Protein 3LIG (pdb70)

Organism: Aspergillus japonicus (NCBI:txid34381)

CATH classification: 2.115.10.20 (+1 more: 2.60.120.560)

Sequence (634 aa):
SYHLDTTAPPPTNLSTLPNNTLFHLWRPRAHILPAEGQIGDPCAHYTDPSTGLFHVGFLHDGDGIAGATTANLATYTDTSDNGSFLIQPGGKNDPVAVFDGAVIPVGVNNTPTLLYTSVSFLPIHWSIPYTRGSETQSLAVARDGGRRFDKLDQGPVIADHPFAVDVTAFRAPFVFRSARLDVLLSLDEEVARNETAVQQAVDGWTEKNAPWYVAVSGGVHGVGPAQFLYRQNGGNASEFQYWEYLGEWWQEATNSSWGDEGTWAGRWGFNFETGNVLFLTEEGHDPQTGEVFVTLGTEGSGLPIVPQVSSIHDMLWAAGEVGVGSEQEGAKVEFSPSMAGFLDWGFSAYAAAGKVLPASSAVSKTSGVEVDRYVSFVWLTGDQYEQADGFPTAQQGWTGSLLLPRELKVQTVENVVDNELVREEGVSWVVGESDNQTATLRTLGITIARETKAALLANGSVTAEEDRTLQTAAVVPFAQSPSSKFFVLTAQLEFPASARSSPLQSGFEILASELERTAIYYQFSNESLVVDRSQTSAAAPTNPGLDSFTESGKLRLFDVIENGQEQVETLDLTVVVDNAVVEVYANGRFALSTWARSWYDNSTQIRFFHNGEGEVQFRNVSVSEGLYNAWPER

InterPro domains:
  IPR001362 Glycoside hydrolase, family 32 [SM00640] (50-592)
  IPR013148 Glycosyl hydrolase family 32, N-terminal [PF00251] (89-193)
  IPR013189 Glycosyl hydrolase family 32, C-terminal [PF08244] (484-627)
  IPR013320 Concanavalin A-like lectin/glucanase domain superfamily [SSF49899] (470-626)
  IPR023296 Glycosyl hydrolase, five-bladed beta-propeller domain superfamily [G3DSA:2.115.10.20] (55-464)
  IPR023296 Glycosyl hydrolase, five-bladed beta-propeller domain superfamily [SSF75005] (41-421)

Structure (mmCIF, N/CA/C/O backbone):
data_3LIG
#
_entry.id   3LIG
#
_cell.length_a   98.405
_cell.length_b   110.777
_cell.length_c   66.514
_cell.angle_alpha   90.00
_cell.angle_beta   90.00
_cell.angle_gamma   90.00
#
_symmetry.space_group_name_H-M   'P 21 21 2'
#
loop_
_entity.id
_entity.type
_entity.pdbx_description
1 polymer Fructosyltransferase
2 water water
#
loop_
_atom_site.group_PDB
_atom_site.id
_atom_site.type_symbol
_atom_site.label_atom_id
_atom_site.label_alt_id
_atom_site.label_comp_id
_atom_site.label_asym_id
_atom_site.label_entity_id
_atom_site.label_seq_id
_atom_site.pdbx_PDB_ins_code
_atom_site.Cartn_x
_atom_site.Cartn_y
_atom_site.Cartn_z
_atom_site.occupancy
_atom_site.B_iso_or_equiv
_atom_site.auth_seq_id
_atom_site.auth_comp_id
_atom_site.auth_asym_id
_atom_site.auth_atom_id
_atom_site.pdbx_PDB_model_num
ATOM 1 N N . SER A 1 1 ? 70.814 31.023 94.964 1.00 46.92 20 SER A N 1
ATOM 2 C CA . SER A 1 1 ? 71.316 29.990 94.001 1.00 47.07 20 SER A CA 1
ATOM 3 C C . SER A 1 1 ? 70.362 29.906 92.806 1.00 46.33 20 SER A C 1
ATOM 4 O O . SER A 1 1 ? 69.135 29.922 92.980 1.00 46.40 20 SER A O 1
ATOM 7 N N . TYR A 1 2 ? 70.912 29.812 91.596 1.00 45.35 21 TYR A N 1
ATOM 8 C CA . TYR A 1 2 ? 70.077 29.757 90.398 1.00 43.75 21 TYR A CA 1
ATOM 9 C C . TYR A 1 2 ? 69.583 28.368 90.014 1.00 42.30 21 TYR A C 1
ATOM 10 O O . TYR A 1 2 ? 70.355 27.424 89.931 1.00 41.76 21 TYR A O 1
ATOM 19 N N . HIS A 1 3 ? 68.282 28.259 89.783 1.00 39.92 22 HIS A N 1
ATOM 20 C CA . HIS A 1 3 ? 67.692 27.011 89.340 1.00 37.23 22 HIS A CA 1
ATOM 21 C C . HIS A 1 3 ? 66.954 27.455 88.088 1.00 34.50 22 HIS A C 1
ATOM 22 O O . HIS A 1 3 ? 66.248 28.471 88.097 1.00 34.22 22 HIS A O 1
ATOM 29 N N . LEU A 1 4 ? 67.135 26.703 87.010 1.00 31.08 23 LEU A N 1
ATOM 30 C CA . LEU A 1 4 ? 66.542 27.041 85.727 1.00 28.05 23 LEU A CA 1
ATOM 31 C C . LEU A 1 4 ? 65.073 27.407 85.751 1.00 26.88 23 LEU A C 1
ATOM 32 O O . LEU A 1 4 ? 64.226 26.658 86.237 1.00 26.14 23 LEU A O 1
ATOM 37 N N . ASP A 1 5 ? 64.787 28.583 85.210 1.00 25.87 24 ASP A N 1
ATOM 38 C CA . ASP A 1 5 ? 63.423 29.082 85.114 1.00 23.17 24 ASP A CA 1
ATOM 39 C C . ASP A 1 5 ? 63.322 29.814 83.781 1.00 22.16 24 ASP A C 1
ATOM 40 O O . ASP A 1 5 ? 63.783 30.954 83.656 1.00 20.59 24 ASP A O 1
ATOM 45 N N . THR A 1 6 ? 62.711 29.159 82.798 1.00 19.84 25 THR A N 1
ATOM 46 C CA . THR A 1 6 ? 62.568 29.740 81.470 1.00 19.76 25 THR A CA 1
ATOM 47 C C . THR A 1 6 ? 61.352 30.655 81.306 1.00 18.69 25 THR A C 1
ATOM 48 O O . THR A 1 6 ? 60.856 30.857 80.200 1.00 18.30 25 THR A O 1
ATOM 52 N N . THR A 1 7 ? 60.871 31.204 82.420 1.00 18.67 26 THR A N 1
ATOM 53 C CA . THR A 1 7 ? 59.763 32.155 82.386 1.00 18.88 26 THR A CA 1
ATOM 54 C C . THR A 1 7 ? 60.420 33.450 82.856 1.00 19.21 26 THR A C 1
ATOM 55 O O . THR A 1 7 ? 59.852 34.533 82.750 1.00 19.54 26 THR A O 1
ATOM 59 N N . ALA A 1 8 ? 61.635 33.305 83.379 1.00 18.56 27 ALA A N 1
ATOM 60 C CA . ALA A 1 8 ? 62.424 34.416 83.887 1.00 19.48 27 ALA A CA 1
ATOM 61 C C . ALA A 1 8 ? 63.561 34.706 82.917 1.00 18.94 27 ALA A C 1
ATOM 62 O O . ALA A 1 8 ? 63.890 33.869 82.076 1.00 18.48 27 ALA A O 1
ATOM 64 N N . PRO A 1 9 ? 64.177 35.897 83.018 1.00 19.74 28 PRO A N 1
ATOM 65 C CA . PRO A 1 9 ? 65.280 36.233 82.114 1.00 19.20 28 PRO A CA 1
ATOM 66 C C . PRO A 1 9 ? 66.471 35.292 82.235 1.00 19.22 28 PRO A C 1
ATOM 67 O O . PRO A 1 9 ? 66.803 34.808 83.319 1.00 17.21 28 PRO A O 1
ATOM 71 N N . PRO A 1 10 ? 67.114 35.000 81.102 1.00 18.97 29 PRO A N 1
ATOM 72 C CA . PRO A 1 10 ? 68.274 34.115 81.083 1.00 18.33 29 PRO A CA 1
ATOM 73 C C . PRO A 1 10 ? 69.450 34.762 81.792 1.00 18.02 29 PRO A C 1
ATOM 74 O O . PRO A 1 10 ? 69.644 35.971 81.712 1.00 17.88 29 PRO A O 1
ATOM 78 N N . PRO A 1 11 ? 70.246 33.964 82.508 1.00 19.71 30 PRO A N 1
ATOM 79 C CA . PRO A 1 11 ? 71.395 34.558 83.192 1.00 20.15 30 PRO A CA 1
ATOM 80 C C . PRO A 1 11 ? 72.311 35.107 82.106 1.00 20.78 30 PRO A C 1
ATOM 81 O O . PRO A 1 11 ? 72.250 34.658 80.958 1.00 20.79 30 PRO A O 1
ATOM 85 N N . THR A 1 12 ? 73.138 36.087 82.438 1.00 20.74 31 THR A N 1
ATOM 86 C CA . THR A 1 12 ? 74.015 36.655 81.429 1.00 21.66 31 THR A CA 1
ATOM 87 C C . THR A 1 12 ? 75.002 35.632 80.852 1.00 21.45 31 THR A C 1
ATOM 88 O O . THR A 1 12 ? 75.244 35.624 79.645 1.00 22.05 31 THR A O 1
ATOM 92 N N . ASN A 1 13 ? 75.554 34.759 81.688 1.00 19.89 32 ASN A N 1
ATOM 93 C CA . ASN A 1 13 ? 76.491 33.750 81.193 1.00 20.51 32 ASN A CA 1
ATOM 94 C C . ASN A 1 13 ? 75.985 32.313 81.391 1.00 18.76 32 ASN A C 1
ATOM 95 O O . ASN A 1 13 ? 76.051 31.757 82.493 1.00 17.98 32 ASN A O 1
ATOM 100 N N . LEU A 1 14 ? 75.474 31.722 80.314 1.00 18.15 33 LEU A N 1
ATOM 101 C CA . LEU A 1 14 ? 74.953 30.358 80.350 1.00 17.76 33 LEU A CA 1
ATOM 102 C C . LEU A 1 14 ? 76.052 29.322 80.628 1.00 19.79 33 LEU A C 1
ATOM 103 O O . LEU A 1 14 ? 75.784 28.237 81.157 1.00 19.08 33 LEU A O 1
ATOM 108 N N . SER A 1 15 ? 77.285 29.658 80.277 1.00 20.77 34 SER A N 1
ATOM 109 C CA . SER A 1 15 ? 78.398 28.737 80.463 1.00 23.79 34 SER A CA 1
ATOM 110 C C . SER A 1 15 ? 78.901 28.606 81.901 1.00 25.09 34 SER A C 1
ATOM 111 O O . SER A 1 15 ? 79.839 27.854 82.162 1.00 26.70 34 SER A O 1
ATOM 114 N N . THR A 1 16 ? 78.280 29.322 82.833 1.00 26.15 35 THR A N 1
ATOM 115 C CA . THR A 1 16 ? 78.681 29.240 84.237 1.00 27.40 35 THR A CA 1
ATOM 116 C C . THR A 1 16 ? 77.719 28.329 84.998 1.00 26.79 35 THR A C 1
ATOM 117 O O . THR A 1 16 ? 77.925 28.050 86.179 1.00 28.11 35 THR A O 1
ATOM 121 N N . LEU A 1 17 ? 76.666 27.876 84.319 1.00 26.31 36 LEU A N 1
ATOM 122 C CA . LEU A 1 17 ? 75.649 27.015 84.924 1.00 24.74 36 LEU A CA 1
ATOM 123 C C . LEU A 1 17 ? 76.122 25.576 85.133 1.00 24.87 36 LEU A C 1
ATOM 124 O O . LEU A 1 17 ? 77.076 25.124 84.498 1.00 23.41 36 LEU A O 1
ATOM 129 N N . PRO A 1 18 ? 75.458 24.836 86.038 1.00 24.77 37 PRO A N 1
ATOM 130 C CA . PRO A 1 18 ? 75.837 23.446 86.307 1.00 23.99 37 PRO A CA 1
ATOM 131 C C . PRO A 1 18 ? 75.638 22.526 85.103 1.00 23.72 37 PRO A C 1
ATOM 132 O O . PRO A 1 18 ? 74.809 22.799 84.226 1.00 21.56 37 PRO A O 1
ATOM 136 N N . ASN A 1 19 ? 76.393 21.430 85.065 1.00 22.43 38 ASN A N 1
ATOM 137 C CA . ASN A 1 19 ? 76.280 20.478 83.958 1.00 22.29 38 ASN A CA 1
ATOM 138 C C . ASN A 1 19 ? 74.863 19.969 83.755 1.00 22.07 38 ASN A C 1
ATOM 139 O O . ASN A 1 19 ? 74.152 19.663 84.720 1.00 22.54 38 ASN A O 1
ATOM 144 N N . ASN A 1 20 ? 74.480 19.857 82.485 1.00 20.49 39 ASN A N 1
ATOM 145 C CA . ASN A 1 20 ? 73.177 19.355 82.067 1.00 20.36 39 ASN A CA 1
ATOM 146 C C . ASN A 1 20 ? 71.987 20.227 82.424 1.00 18.58 39 ASN A C 1
ATOM 147 O O . ASN A 1 20 ? 70.854 19.818 82.211 1.00 18.14 39 ASN A O 1
ATOM 152 N N . THR A 1 21 ? 72.237 21.417 82.956 1.00 17.83 40 THR A N 1
ATOM 153 C CA . THR A 1 21 ? 71.144 22.305 83.336 1.00 17.89 40 THR A CA 1
ATOM 154 C C . THR A 1 21 ? 70.217 22.595 82.154 1.00 17.45 40 THR A C 1
ATOM 155 O O . THR A 1 21 ? 68.995 22.708 82.320 1.00 17.07 40 THR A O 1
ATOM 159 N N . LEU A 1 22 ? 70.801 22.686 80.963 1.00 15.54 41 LEU A N 1
ATOM 160 C CA . LEU A 1 22 ? 70.045 22.994 79.743 1.00 15.32 41 LEU A CA 1
ATOM 161 C C . LEU A 1 22 ? 69.703 21.784 78.867 1.00 15.68 41 LEU A C 1
ATOM 162 O O . LEU A 1 22 ? 69.364 21.943 77.686 1.00 14.93 41 LEU A O 1
ATOM 167 N N . PHE A 1 23 ? 69.771 20.581 79.436 1.00 15.27 42 PHE A N 1
ATOM 168 C CA . PHE A 1 23 ? 69.501 19.372 78.675 1.00 14.24 42 PHE A CA 1
ATOM 169 C C . PHE A 1 23 ? 68.201 19.344 77.854 1.00 14.79 42 PHE A C 1
ATOM 170 O O . PHE A 1 23 ? 68.201 18.880 76.718 1.00 13.12 42 PHE A O 1
ATOM 178 N N . HIS A 1 24 ? 67.103 19.845 78.415 1.00 14.18 43 HIS A N 1
ATOM 179 C CA . HIS A 1 24 ? 65.815 19.795 77.720 1.00 15.52 43 HIS A CA 1
ATOM 180 C C . HIS A 1 24 ? 65.352 21.066 77.023 1.00 15.84 43 HIS A C 1
ATOM 181 O O . HIS A 1 24 ? 64.420 21.027 76.209 1.00 14.00 43 HIS A O 1
ATOM 188 N N . LEU A 1 25 ? 66.002 22.179 77.343 1.00 15.11 44 LEU A N 1
ATOM 189 C CA . LEU A 1 25 ? 65.647 23.488 76.798 1.00 16.20 44 LEU A CA 1
ATOM 190 C C . LEU A 1 25 ? 65.404 23.576 75.291 1.00 16.41 44 LEU A C 1
ATOM 191 O O . LEU A 1 25 ? 64.408 24.151 74.852 1.00 15.98 44 LEU A O 1
ATOM 196 N N . TRP A 1 26 ? 66.315 23.012 74.506 1.00 14.16 45 TRP A N 1
ATOM 197 C CA . TRP A 1 26 ? 66.207 23.068 73.053 1.00 13.64 45 TRP A CA 1
ATOM 198 C C . TRP A 1 26 ? 66.173 21.692 72.387 1.00 12.54 45 TRP A C 1
ATOM 199 O O . TRP A 1 26 ? 66.232 21.590 71.165 1.00 13.64 45 TRP A O 1
ATOM 210 N N . ARG A 1 27 ? 66.058 20.639 73.187 1.00 11.28 46 ARG A N 1
ATOM 211 C CA . ARG A 1 27 ? 66.071 19.267 72.667 1.00 10.59 46 ARG A CA 1
ATOM 212 C C . ARG A 1 27 ? 64.813 18.824 71.907 1.00 11.14 46 ARG A C 1
ATOM 213 O O . ARG A 1 27 ? 63.703 18.967 72.400 1.00 11.97 46 ARG A O 1
ATOM 221 N N . PRO A 1 28 ? 64.980 18.267 70.692 1.00 9.70 47 PRO A N 1
ATOM 222 C CA . PRO A 1 28 ? 63.827 17.815 69.901 1.00 9.57 47 PRO A CA 1
ATOM 223 C C . PRO A 1 28 ? 63.275 16.491 70.438 1.00 10.46 47 PRO A C 1
ATOM 224 O O . PRO A 1 28 ? 63.928 15.828 71.250 1.00 10.67 47 PRO A O 1
ATOM 228 N N . ARG A 1 29 ? 62.076 16.117 69.997 1.00 9.40 48 ARG A N 1
ATOM 229 C CA . ARG A 1 29 ? 61.460 14.872 70.445 1.00 12.13 48 ARG A CA 1
ATOM 230 C C . ARG A 1 29 ? 61.199 13.905 69.298 1.00 12.68 48 ARG A C 1
ATOM 231 O O . ARG A 1 29 ? 61.022 12.699 69.514 1.00 13.12 48 ARG A O 1
ATOM 239 N N . ALA A 1 30 ? 61.186 14.432 68.079 1.00 11.19 49 ALA A N 1
ATOM 240 C CA . ALA A 1 30 ? 60.903 13.622 66.911 1.00 10.52 49 ALA A CA 1
ATOM 241 C C . ALA A 1 30 ? 62.079 13.504 65.942 1.00 11.20 49 ALA A C 1
ATOM 242 O O . ALA A 1 30 ? 61.884 13.169 64.775 1.00 12.83 49 ALA A O 1
ATOM 244 N N . HIS A 1 31 ? 63.290 13.772 66.426 1.00 10.55 50 HIS A N 1
ATOM 245 C CA . HIS A 1 31 ? 64.477 13.681 65.581 1.00 10.76 50 HIS A CA 1
ATOM 246 C C . HIS A 1 31 ? 65.430 12.600 66.046 1.00 12.75 50 HIS A C 1
ATOM 247 O O . HIS A 1 31 ? 65.342 12.112 67.171 1.00 11.79 50 HIS A O 1
ATOM 254 N N . ILE A 1 32 ? 66.353 12.242 65.160 1.00 9.86 51 ILE A N 1
ATOM 255 C CA . ILE A 1 32 ? 67.345 11.232 65.471 1.00 11.13 51 ILE A CA 1
ATOM 256 C C . ILE A 1 32 ? 68.600 11.855 66.102 1.00 10.84 51 ILE A C 1
ATOM 257 O O . ILE A 1 32 ? 69.280 12.682 65.496 1.00 8.02 51 ILE A O 1
ATOM 262 N N . LEU A 1 33 ? 68.879 11.454 67.335 1.00 11.06 52 LEU A N 1
ATOM 263 C CA . LEU A 1 33 ? 70.055 11.900 68.064 1.00 12.42 52 LEU A CA 1
ATOM 264 C C . LEU A 1 33 ? 70.305 10.908 69.188 1.00 11.97 52 LEU A C 1
ATOM 265 O O . LEU A 1 33 ? 69.404 10.165 69.576 1.00 12.17 52 LEU A O 1
ATOM 270 N N . PRO A 1 34 ? 71.540 10.852 69.701 1.00 12.73 53 PRO A N 1
ATOM 271 C CA . PRO A 1 34 ? 71.873 9.923 70.790 1.00 12.58 53 PRO A CA 1
ATOM 272 C C . PRO A 1 34 ? 71.215 10.323 72.107 1.00 11.50 53 PRO A C 1
ATOM 273 O O . PRO A 1 34 ? 70.798 11.463 72.267 1.00 12.22 53 PRO A O 1
ATOM 277 N N . ALA A 1 35 ? 71.142 9.388 73.056 1.00 12.64 54 ALA A N 1
ATOM 278 C CA . ALA A 1 35 ? 70.528 9.663 74.358 1.00 12.31 54 ALA A CA 1
ATOM 279 C C . ALA A 1 35 ? 71.136 10.893 75.037 1.00 13.80 54 ALA A C 1
ATOM 280 O O . ALA A 1 35 ? 70.469 11.603 75.791 1.00 12.35 54 ALA A O 1
ATOM 282 N N . GLU A 1 36 ? 72.417 11.119 74.776 1.00 14.09 55 GLU A N 1
ATOM 283 C CA . GLU A 1 36 ? 73.161 12.252 75.316 1.00 16.09 55 GLU A CA 1
ATOM 284 C C . GLU A 1 36 ? 74.431 12.328 74.483 1.00 14.62 55 GLU A C 1
ATOM 285 O O . GLU A 1 36 ? 74.646 11.488 73.611 1.00 13.87 55 GLU A O 1
ATOM 291 N N . GLY A 1 37 ? 75.259 13.334 74.734 1.00 14.36 56 GLY A N 1
ATOM 292 C CA . GLY A 1 37 ? 76.492 13.459 73.984 1.00 14.26 56 GLY A CA 1
ATOM 293 C C . GLY A 1 37 ? 76.331 14.081 72.611 1.00 13.44 56 GLY A C 1
ATOM 294 O O . GLY A 1 37 ? 75.237 14.523 72.231 1.00 10.79 56 GLY A O 1
ATOM 295 N N . GLN A 1 38 ? 77.421 14.110 71.846 1.00 14.32 57 GLN A N 1
ATOM 296 C CA . GLN A 1 38 ? 77.351 14.724 70.533 1.00 14.27 57 GLN A CA 1
ATOM 297 C C . GLN A 1 38 ? 77.237 13.732 69.393 1.00 11.93 57 GLN A C 1
ATOM 298 O O . GLN A 1 38 ? 77.666 12.574 69.489 1.00 15.42 57 GLN A O 1
ATOM 304 N N . ILE A 1 39 ? 76.620 14.194 68.319 1.00 10.53 58 ILE A N 1
ATOM 305 C CA . ILE A 1 39 ? 76.429 13.370 67.147 1.00 11.07 58 ILE A CA 1
ATOM 306 C C . ILE A 1 39 ? 77.147 14.013 65.980 1.00 11.30 58 ILE A C 1
ATOM 307 O O . ILE A 1 39 ? 77.097 15.233 65.804 1.00 10.87 58 ILE A O 1
ATOM 312 N N . GLY A 1 40 ? 77.848 13.175 65.225 1.00 9.35 59 GLY A N 1
ATOM 313 C CA . GLY A 1 40 ? 78.588 13.615 64.060 1.00 10.89 59 GLY A CA 1
ATOM 314 C C . GLY A 1 40 ? 77.904 13.112 62.802 1.00 9.25 59 GLY A C 1
ATOM 315 O O . GLY A 1 40 ? 76.692 12.884 62.799 1.00 8.97 59 GLY A O 1
ATOM 316 N N . ASP A 1 41 ? 78.675 12.919 61.737 1.00 10.35 60 ASP A N 1
ATOM 317 C CA . ASP A 1 41 ? 78.112 12.460 60.471 1.00 9.23 60 ASP A CA 1
ATOM 318 C C . ASP A 1 41 ? 77.273 11.195 60.601 1.00 11.50 60 ASP A C 1
ATOM 319 O O . ASP A 1 41 ? 77.637 10.265 61.334 1.00 10.47 60 ASP A O 1
ATOM 324 N N . PRO A 1 42 ? 76.130 11.148 59.900 1.00 9.69 61 PRO A N 1
ATOM 325 C CA . PRO A 1 42 ? 75.297 9.949 59.951 1.00 9.83 61 PRO A CA 1
ATOM 326 C C . PRO A 1 42 ? 76.016 9.027 58.959 1.00 10.34 61 PRO A C 1
ATOM 327 O O . PRO A 1 42 ? 76.800 9.504 58.130 1.00 9.68 61 PRO A O 1
ATOM 331 N N . CYS A 1 43 ? 75.862 7.759 59.037 1.00 9.50 62 CYS A N 1
ATOM 332 C CA . CYS A 1 43 ? 76.504 6.813 58.129 1.00 8.15 62 CYS A CA 1
ATOM 333 C C . CYS A 1 43 ? 76.105 5.396 58.466 1.00 9.98 62 CYS A C 1
ATOM 334 O O . CYS A 1 43 ? 75.329 5.161 59.390 1.00 10.22 62 CYS A O 1
ATOM 337 N N . ALA A 1 44 ? 76.609 4.437 57.680 1.00 11.44 63 ALA A N 1
ATOM 338 C CA . ALA A 1 44 ? 76.401 3.018 57.931 1.00 11.49 63 ALA A CA 1
ATOM 339 C C . ALA A 1 44 ? 74.947 2.525 57.958 1.00 12.00 63 ALA A C 1
ATOM 340 O O . ALA A 1 44 ? 74.647 1.525 58.612 1.00 12.00 63 ALA A O 1
ATOM 342 N N . HIS A 1 45 ? 74.053 3.198 57.241 1.00 11.30 64 HIS A N 1
ATOM 343 C CA . HIS A 1 45 ? 72.653 2.780 57.212 1.00 10.90 64 HIS A CA 1
ATOM 344 C C . HIS A 1 45 ? 72.498 1.541 56.341 1.00 11.76 64 HIS A C 1
ATOM 345 O O . HIS A 1 45 ? 73.277 1.313 55.411 1.00 9.79 64 HIS A O 1
ATOM 352 N N . TYR A 1 46 ? 71.479 0.743 56.635 1.00 12.81 65 TYR A N 1
ATOM 353 C CA . TYR A 1 46 ? 71.235 -0.449 55.842 1.00 11.86 65 TYR A CA 1
ATOM 354 C C . TYR A 1 46 ? 69.977 -1.181 56.273 1.00 13.05 65 TYR A C 1
ATOM 355 O O . TYR A 1 46 ? 69.581 -1.143 57.445 1.00 12.44 65 TYR A O 1
ATOM 364 N N . THR A 1 47 ? 69.331 -1.809 55.300 1.00 12.57 66 THR A N 1
ATOM 365 C CA . THR A 1 47 ? 68.143 -2.599 55.568 1.00 14.53 66 THR A CA 1
ATOM 366 C C . THR A 1 47 ? 68.674 -4.012 55.784 1.00 15.17 66 THR A C 1
ATOM 367 O O . THR A 1 47 ? 69.342 -4.566 54.911 1.00 15.61 66 THR A O 1
ATOM 371 N N . ASP A 1 48 ? 68.386 -4.582 56.946 1.00 16.56 67 ASP A N 1
ATOM 372 C CA . ASP A 1 48 ? 68.822 -5.936 57.279 1.00 18.91 67 ASP A CA 1
ATOM 373 C C . ASP A 1 48 ? 67.935 -6.918 56.496 1.00 20.50 67 ASP A C 1
ATOM 374 O O . ASP A 1 48 ? 66.726 -6.988 56.720 1.00 20.16 67 ASP A O 1
ATOM 379 N N . PRO A 1 49 ? 68.531 -7.689 55.563 1.00 21.55 68 PRO A N 1
ATOM 380 C CA . PRO A 1 49 ? 67.804 -8.664 54.739 1.00 22.31 68 PRO A CA 1
ATOM 381 C C . PRO A 1 49 ? 66.898 -9.598 55.545 1.00 22.83 68 PRO A C 1
ATOM 382 O O . PRO A 1 49 ? 65.701 -9.758 55.241 1.00 23.20 68 PRO A O 1
ATOM 386 N N . SER A 1 50 ? 67.481 -10.211 56.573 1.00 23.14 69 SER A N 1
ATOM 387 C CA . SER A 1 50 ? 66.772 -11.162 57.427 1.00 24.00 69 SER A CA 1
ATOM 388 C C . SER A 1 50 ? 65.555 -10.625 58.178 1.00 23.56 69 SER A C 1
ATOM 389 O O . SER A 1 50 ? 64.489 -11.245 58.175 1.00 24.52 69 SER A O 1
ATOM 392 N N . THR A 1 51 ? 65.713 -9.476 58.820 1.00 22.05 70 THR A N 1
ATOM 393 C CA . THR A 1 51 ? 64.641 -8.876 59.607 1.00 20.86 70 THR A CA 1
ATOM 394 C C . THR A 1 51 ? 63.837 -7.825 58.840 1.00 19.62 70 THR A C 1
ATOM 395 O O . THR A 1 51 ? 62.670 -7.575 59.148 1.00 19.04 70 THR A O 1
ATOM 399 N N . GLY A 1 52 ? 64.470 -7.202 57.853 1.00 17.94 71 GLY A N 1
ATOM 400 C CA . GLY A 1 52 ? 63.793 -6.168 57.087 1.00 18.00 71 GLY A CA 1
ATOM 401 C C . GLY A 1 52 ? 63.812 -4.851 57.850 1.00 16.44 71 GLY A C 1
ATOM 402 O O . GLY A 1 52 ? 63.258 -3.843 57.398 1.00 17.20 71 GLY A O 1
ATOM 403 N N . LEU A 1 53 ? 64.459 -4.863 59.010 1.00 15.29 72 LEU A N 1
ATOM 404 C CA . LEU A 1 53 ? 64.572 -3.669 59.843 1.00 15.10 72 LEU A CA 1
ATOM 405 C C . LEU A 1 53 ? 65.579 -2.711 59.221 1.00 15.03 72 LEU A C 1
ATOM 406 O O . LEU A 1 53 ? 66.570 -3.140 58.639 1.00 14.25 72 LEU A O 1
ATOM 411 N N . PHE A 1 54 ? 65.320 -1.410 59.334 1.00 15.80 73 PHE A N 1
ATOM 412 C CA . PHE A 1 54 ? 66.250 -0.430 58.784 1.00 13.71 73 PHE A CA 1
ATOM 413 C C . PHE A 1 54 ? 67.165 0.015 59.912 1.00 13.74 73 PHE A C 1
ATOM 414 O O . PHE A 1 54 ? 66.689 0.417 60.984 1.00 14.15 73 PHE A O 1
ATOM 422 N N . HIS A 1 55 ? 68.473 -0.077 59.688 1.00 11.32 74 HIS A N 1
ATOM 423 C CA . HIS A 1 55 ? 69.439 0.329 60.698 1.00 11.99 74 HIS A CA 1
ATOM 424 C C . HIS A 1 55 ? 69.996 1.704 60.359 1.00 12.36 74 HIS A C 1
ATOM 425 O O . HIS A 1 55 ? 70.297 1.995 59.199 1.00 11.92 74 HIS A O 1
ATOM 432 N N . VAL A 1 56 ? 70.120 2.544 61.377 1.00 13.19 75 VAL A N 1
ATOM 433 C CA . VAL A 1 56 ? 70.657 3.880 61.193 1.00 15.14 75 VAL A CA 1
ATOM 434 C C . VAL A 1 56 ? 71.980 3.968 61.942 1.00 13.55 75 VAL A C 1
ATOM 435 O O . VAL A 1 56 ? 72.138 3.361 63.006 1.00 13.92 75 VAL A O 1
ATOM 439 N N . GLY A 1 57 ? 72.936 4.707 61.385 1.00 12.26 76 GLY A N 1
ATOM 440 C CA . GLY A 1 57 ? 74.213 4.860 62.057 1.00 10.72 76 GLY A CA 1
ATOM 441 C C . GLY A 1 57 ? 74.656 6.316 62.079 1.00 11.02 76 GLY A C 1
ATOM 442 O O . GLY A 1 57 ? 74.139 7.148 61.333 1.00 12.29 76 GLY A O 1
ATOM 443 N N . PHE A 1 58 ? 75.602 6.629 62.951 1.00 11.47 77 PHE A N 1
ATOM 444 C CA . PHE A 1 58 ? 76.121 7.980 63.054 1.00 10.04 77 PHE A CA 1
ATOM 445 C C . PHE A 1 58 ? 77.330 8.027 63.961 1.00 11.24 77 PHE A C 1
ATOM 446 O O . PHE A 1 58 ? 77.455 7.226 64.878 1.00 10.79 77 PHE A O 1
ATOM 454 N N . LEU A 1 59 ? 78.252 8.937 63.673 1.00 10.47 78 LEU A N 1
ATOM 455 C CA . LEU A 1 59 ? 79.426 9.077 64.512 1.00 9.99 78 LEU A CA 1
ATOM 456 C C . LEU A 1 59 ? 78.892 9.659 65.821 1.00 12.15 78 LEU A C 1
ATOM 457 O O . LEU A 1 59 ? 77.959 10.474 65.808 1.00 10.97 78 LEU A O 1
ATOM 462 N N . HIS A 1 60 ? 79.470 9.241 66.942 1.00 12.31 79 HIS A N 1
ATOM 463 C CA . HIS A 1 60 ? 79.006 9.691 68.254 1.00 11.75 79 HIS A CA 1
ATOM 464 C C . HIS A 1 60 ? 80.183 9.981 69.194 1.00 11.98 79 HIS A C 1
ATOM 465 O O . HIS A 1 60 ? 81.027 9.122 69.431 1.00 13.12 79 HIS A O 1
ATOM 472 N N . ASP A 1 61 ? 80.242 11.208 69.706 1.00 11.75 80 ASP A N 1
ATOM 473 C CA . ASP A 1 61 ? 81.314 11.634 70.610 1.00 13.42 80 ASP A CA 1
ATOM 474 C C . ASP A 1 61 ? 82.724 11.474 70.045 1.00 13.76 80 ASP A C 1
ATOM 475 O O . ASP A 1 61 ? 83.683 11.332 70.807 1.00 16.07 80 ASP A O 1
ATOM 480 N N . GLY A 1 62 ? 82.841 11.513 68.716 1.00 13.01 81 GLY A N 1
ATOM 481 C CA . GLY A 1 62 ? 84.130 11.376 68.055 1.00 14.29 81 GLY A CA 1
ATOM 482 C C . GLY A 1 62 ? 84.842 10.107 68.471 1.00 14.59 81 GLY A C 1
ATOM 483 O O . GLY A 1 62 ? 86.074 10.016 68.428 1.00 17.10 81 GLY A O 1
ATOM 484 N N . ASP A 1 63 ? 84.068 9.099 68.856 1.00 15.35 82 ASP A N 1
ATOM 485 C CA . ASP A 1 63 ? 84.665 7.858 69.323 1.00 16.38 82 ASP A CA 1
ATOM 486 C C . ASP A 1 63 ? 84.075 6.623 68.663 1.00 14.70 82 ASP A C 1
ATOM 487 O O . ASP A 1 63 ? 83.954 5.576 69.289 1.00 15.79 82 ASP A O 1
ATOM 492 N N . GLY A 1 64 ? 83.712 6.758 67.391 1.00 13.16 83 GLY A N 1
ATOM 493 C CA . GLY A 1 64 ? 83.159 5.637 66.654 1.00 10.68 83 GLY A CA 1
ATOM 494 C C . GLY A 1 64 ? 81.751 5.830 66.111 1.00 11.07 83 GLY A C 1
ATOM 495 O O . GLY A 1 64 ? 81.165 6.906 66.185 1.00 10.80 83 GLY A O 1
ATOM 496 N N . ILE A 1 65 ? 81.212 4.760 65.549 1.00 10.85 84 ILE A N 1
ATOM 497 C CA . ILE A 1 65 ? 79.877 4.776 64.984 1.00 9.59 84 ILE A CA 1
ATOM 498 C C . ILE A 1 65 ? 78.875 4.116 65.928 1.00 9.77 84 ILE A C 1
ATOM 499 O O . ILE A 1 65 ? 79.117 3.009 66.413 1.00 12.72 84 ILE A O 1
ATOM 504 N N . ALA A 1 66 ? 77.763 4.799 66.196 1.00 8.00 85 ALA A N 1
ATOM 505 C CA . ALA A 1 66 ? 76.707 4.240 67.043 1.00 8.87 85 ALA A CA 1
ATOM 506 C C . ALA A 1 66 ? 75.512 3.940 66.136 1.00 10.49 85 ALA A C 1
ATOM 507 O O . ALA A 1 66 ? 75.466 4.391 64.986 1.00 9.13 85 ALA A O 1
ATOM 509 N N . GLY A 1 67 ? 74.541 3.184 66.641 1.00 9.74 86 GLY A N 1
ATOM 510 C CA . GLY A 1 67 ? 73.401 2.872 65.809 1.00 11.57 86 GLY A CA 1
ATOM 511 C C . GLY A 1 67 ? 72.052 2.743 66.485 1.00 12.26 86 GLY A C 1
ATOM 512 O O . GLY A 1 67 ? 71.919 2.831 67.711 1.00 13.28 86 GLY A O 1
ATOM 513 N N . ALA A 1 68 ? 71.042 2.548 65.648 1.00 13.93 87 ALA A N 1
ATOM 514 C CA . ALA A 1 68 ? 69.668 2.369 66.092 1.00 12.04 87 ALA A CA 1
ATOM 515 C C . ALA A 1 68 ? 68.921 1.681 64.961 1.00 12.99 87 ALA A C 1
ATOM 516 O O . ALA A 1 68 ? 69.429 1.582 63.842 1.00 11.78 87 ALA A O 1
ATOM 518 N N . THR A 1 69 ? 67.723 1.189 65.257 1.00 12.67 88 THR A N 1
ATOM 519 C CA . THR A 1 69 ? 66.913 0.521 64.256 1.00 15.64 88 THR A CA 1
ATOM 520 C C . THR A 1 69 ? 65.489 1.051 64.280 1.00 14.18 88 THR A C 1
ATOM 521 O O . THR A 1 69 ? 65.055 1.684 65.250 1.00 17.78 88 THR A O 1
ATOM 525 N N . THR A 1 70 ? 64.767 0.803 63.199 1.00 15.56 89 THR A N 1
ATOM 526 C CA . THR A 1 70 ? 63.380 1.224 63.100 1.00 14.49 89 THR A CA 1
ATOM 527 C C . THR A 1 70 ? 62.638 0.233 62.236 1.00 15.70 89 THR A C 1
ATOM 528 O O . THR A 1 70 ? 63.181 -0.294 61.264 1.00 14.66 89 THR A O 1
ATOM 532 N N . ALA A 1 71 ? 61.391 -0.037 62.597 1.00 14.97 90 ALA A N 1
ATOM 533 C CA . ALA A 1 71 ? 60.592 -0.973 61.829 1.00 15.94 90 ALA A CA 1
ATOM 534 C C . ALA A 1 71 ? 59.547 -0.234 60.996 1.00 16.57 90 ALA A C 1
ATOM 535 O O . ALA A 1 71 ? 58.855 -0.851 60.189 1.00 15.92 90 ALA A O 1
ATOM 537 N N . ASN A 1 72 ? 59.458 1.085 61.181 1.00 15.46 91 ASN A N 1
ATOM 538 C CA . ASN A 1 72 ? 58.450 1.903 60.491 1.00 16.49 91 ASN A CA 1
ATOM 539 C C . ASN A 1 72 ? 58.942 3.240 59.934 1.00 15.71 91 ASN A C 1
ATOM 540 O O . ASN A 1 72 ? 58.224 3.918 59.179 1.00 15.72 91 ASN A O 1
ATOM 545 N N . LEU A 1 73 ? 60.158 3.617 60.312 1.00 16.21 92 LEU A N 1
ATOM 546 C CA . LEU A 1 73 ? 60.754 4.882 59.896 1.00 15.52 92 LEU A CA 1
ATOM 547 C C . LEU A 1 73 ? 59.946 6.016 60.508 1.00 15.89 92 LEU A C 1
ATOM 548 O O . LEU A 1 73 ? 59.609 6.994 59.840 1.00 15.91 92 LEU A O 1
ATOM 553 N N . ALA A 1 74 ? 59.373 5.755 61.743 1.00 13.29 93 ALA A N 1
ATOM 554 C CA . ALA A 1 74 ? 58.633 6.722 62.538 1.00 14.41 93 ALA A CA 1
ATOM 555 C C . ALA A 1 74 ? 59.229 6.675 63.946 1.00 13.85 93 ALA A C 1
ATOM 556 O O . ALA A 1 74 ? 59.598 7.701 64.522 1.00 14.79 93 ALA A O 1
ATOM 558 N N . THR A 1 75 ? 59.598 5.561 64.539 1.00 13.72 94 THR A N 1
ATOM 559 C CA . THR A 1 75 ? 60.157 5.389 65.871 1.00 12.47 94 THR A CA 1
ATOM 560 C C . THR A 1 75 ? 61.425 4.571 65.767 1.00 14.05 94 THR A C 1
ATOM 561 O O . THR A 1 75 ? 61.542 3.703 64.901 1.00 13.64 94 THR A O 1
ATOM 565 N N . TYR A 1 76 ? 62.362 4.844 66.666 1.00 13.43 95 TYR A N 1
ATOM 566 C CA . TYR A 1 76 ? 63.649 4.160 66.665 1.00 14.32 95 TYR A CA 1
ATOM 567 C C . TYR A 1 76 ? 63.980 3.557 68.017 1.00 15.37 95 TYR A C 1
ATOM 568 O O . TYR A 1 76 ? 63.423 3.943 69.051 1.00 13.44 95 TYR A O 1
ATOM 577 N N . THR A 1 77 ? 64.910 2.609 67.990 1.00 15.31 96 THR A N 1
ATOM 578 C CA . THR A 1 77 ? 65.362 1.934 69.186 1.00 14.51 96 THR A CA 1
ATOM 579 C C . THR A 1 77 ? 66.879 1.815 69.144 1.00 12.77 96 THR A C 1
ATOM 580 O O . THR A 1 77 ? 67.442 1.357 68.145 1.00 13.14 96 THR A O 1
ATOM 584 N N . ASP A 1 78 ? 67.530 2.210 70.229 1.00 10.50 97 ASP A N 1
ATOM 585 C CA . ASP A 1 78 ? 68.986 2.140 70.309 1.00 12.11 97 ASP A CA 1
ATOM 586 C C . ASP A 1 78 ? 69.448 0.699 70.230 1.00 14.13 97 ASP A C 1
ATOM 587 O O . ASP A 1 78 ? 68.794 -0.191 70.758 1.00 13.18 97 ASP A O 1
ATOM 592 N N . THR A 1 79 ? 70.583 0.466 69.583 1.00 13.46 98 THR A N 1
ATOM 593 C CA . THR A 1 79 ? 71.082 -0.893 69.484 1.00 14.15 98 THR A CA 1
ATOM 594 C C . THR A 1 79 ? 71.510 -1.391 70.865 1.00 16.39 98 THR A C 1
ATOM 595 O O . THR A 1 79 ? 71.384 -2.584 71.167 1.00 15.57 98 THR A O 1
ATOM 599 N N . SER A 1 80 ? 71.990 -0.475 71.700 1.00 17.26 99 SER A N 1
ATOM 600 C CA . SER A 1 80 ? 72.426 -0.820 73.053 1.00 18.60 99 SER A CA 1
ATOM 601 C C . SER A 1 80 ? 72.578 0.423 73.906 1.00 18.76 99 SER A C 1
ATOM 602 O O . SER A 1 80 ? 72.443 1.553 73.425 1.00 18.24 99 SER A O 1
ATOM 605 N N . ASP A 1 81 ? 72.847 0.218 75.188 1.00 18.33 100 ASP A N 1
ATOM 606 C CA . ASP A 1 81 ? 73.027 1.332 76.087 1.00 20.49 100 ASP A CA 1
ATOM 607 C C . ASP A 1 81 ? 74.482 1.763 76.061 1.00 21.13 100 ASP A C 1
ATOM 608 O O . ASP A 1 81 ? 75.252 1.338 75.188 1.00 20.66 100 ASP A O 1
ATOM 613 N N . ASN A 1 82 ? 74.839 2.622 77.012 1.00 20.83 101 ASN A N 1
ATOM 614 C CA . ASN A 1 82 ? 76.189 3.154 77.148 1.00 21.39 101 ASN A CA 1
ATOM 615 C C . ASN A 1 82 ? 76.741 3.686 75.823 1.00 20.30 101 ASN A C 1
ATOM 616 O O . ASN A 1 82 ? 77.841 3.324 75.408 1.00 19.99 101 ASN A O 1
ATOM 621 N N . GLY A 1 83 ? 75.972 4.542 75.161 1.00 18.60 102 GLY A N 1
ATOM 622 C CA . GLY A 1 83 ? 76.439 5.095 73.907 1.00 16.30 102 GLY A CA 1
ATOM 623 C C . GLY A 1 83 ? 75.873 4.413 72.682 1.00 15.18 102 GLY A C 1
ATOM 624 O O . GLY A 1 83 ? 75.785 5.034 71.619 1.00 13.49 102 GLY A O 1
ATOM 625 N N . SER A 1 84 ? 75.498 3.140 72.816 1.00 14.32 103 SER A N 1
ATOM 626 C CA . SER A 1 84 ? 74.922 2.390 71.704 1.00 12.07 103 SER A CA 1
ATOM 627 C C . SER A 1 84 ? 75.909 2.281 70.533 1.00 13.60 103 SER A C 1
ATOM 628 O O . SER A 1 84 ? 75.502 2.336 69.369 1.00 13.31 103 SER A O 1
ATOM 631 N N . PHE A 1 85 ? 77.199 2.137 70.842 1.00 11.45 104 PHE A N 1
ATOM 632 C CA . PHE A 1 85 ? 78.229 2.038 69.803 1.00 11.81 104 PHE A CA 1
ATOM 633 C C . PHE A 1 85 ? 78.239 0.707 69.056 1.00 11.74 104 PHE A C 1
ATOM 634 O O . PHE A 1 85 ? 77.926 -0.341 69.620 1.00 13.48 104 PHE A O 1
ATOM 642 N N . LEU A 1 86 ? 78.626 0.760 67.786 1.00 12.44 105 LEU A N 1
ATOM 643 C CA . LEU A 1 86 ? 78.725 -0.435 66.952 1.00 12.57 105 LEU A CA 1
ATOM 644 C C . LEU A 1 86 ? 80.204 -0.779 66.745 1.00 11.84 105 LEU A C 1
ATOM 645 O O . LEU A 1 86 ? 80.599 -1.948 66.751 1.00 12.09 105 LEU A O 1
ATOM 650 N N . ILE A 1 87 ? 81.025 0.247 66.570 1.00 11.41 106 ILE A N 1
ATOM 651 C CA . ILE A 1 87 ? 82.452 0.042 66.357 1.00 11.32 106 ILE A CA 1
ATOM 652 C C . ILE A 1 87 ? 83.215 1.267 66.831 1.00 12.20 106 ILE A C 1
ATOM 653 O O . ILE A 1 87 ? 82.771 2.390 66.626 1.00 10.80 106 ILE A O 1
ATOM 658 N N . GLN A 1 88 ? 84.349 1.043 67.489 1.00 9.57 107 GLN A N 1
ATOM 659 C CA . GLN A 1 88 ? 85.146 2.154 68.006 1.00 11.03 107 GLN A CA 1
ATOM 660 C C . GLN A 1 88 ? 86.621 2.002 67.653 1.00 9.78 107 GLN A C 1
ATOM 661 O O . GLN A 1 88 ? 87.062 0.916 67.307 1.00 10.75 107 GLN A O 1
ATOM 667 N N . PRO A 1 89 ? 87.403 3.095 67.726 1.00 9.81 108 PRO A N 1
ATOM 668 C CA . PRO A 1 89 ? 88.824 2.978 67.385 1.00 9.17 108 PRO A CA 1
ATOM 669 C C . PRO A 1 89 ? 89.621 2.205 68.431 1.00 10.23 108 PRO A C 1
ATOM 670 O O . PRO A 1 89 ? 89.113 1.886 69.512 1.00 10.67 108 PRO A O 1
ATOM 674 N N . GLY A 1 90 ? 90.869 1.904 68.099 1.00 11.69 109 GLY A N 1
ATOM 675 C CA . GLY A 1 90 ? 91.713 1.167 69.019 1.00 11.74 109 GLY A CA 1
ATOM 676 C C . GLY A 1 90 ? 92.191 -0.147 68.428 1.00 12.14 109 GLY A C 1
ATOM 677 O O . GLY A 1 90 ? 92.872 -0.927 69.093 1.00 12.41 109 GLY A O 1
ATOM 678 N N . GLY A 1 91 ? 91.817 -0.400 67.182 1.00 10.36 110 GLY A N 1
ATOM 679 C CA . GLY A 1 91 ? 92.247 -1.613 66.515 1.00 11.53 110 GLY A CA 1
ATOM 680 C C . GLY A 1 91 ? 93.583 -1.349 65.854 1.00 10.56 110 GLY A C 1
ATOM 681 O O . GLY A 1 91 ? 94.159 -0.271 66.015 1.00 9.11 110 GLY A O 1
ATOM 682 N N . LYS A 1 92 ? 94.091 -2.336 65.125 1.00 10.09 111 LYS A N 1
ATOM 683 C CA . LYS A 1 92 ? 95.364 -2.184 64.442 1.00 11.55 111 LYS A CA 1
ATOM 684 C C . LYS A 1 92 ? 95.246 -1.244 63.244 1.00 12.22 111 LYS A C 1
ATOM 685 O O . LYS A 1 92 ? 96.175 -0.501 62.952 1.00 10.76 111 LYS A O 1
ATOM 691 N N . ASN A 1 93 ? 94.105 -1.269 62.560 1.00 11.39 112 ASN A N 1
ATOM 692 C CA . ASN A 1 93 ? 93.921 -0.405 61.388 1.00 10.53 112 ASN A CA 1
ATOM 693 C C . ASN A 1 93 ? 93.413 0.995 61.728 1.00 10.75 112 ASN A C 1
ATOM 694 O O . ASN A 1 93 ? 93.619 1.933 60.953 1.00 10.01 112 ASN A O 1
ATOM 699 N N . ASP A 1 94 ? 92.748 1.124 62.875 1.00 8.99 113 ASP A N 1
ATOM 700 C CA . ASP A 1 94 ? 92.180 2.402 63.315 1.00 9.09 113 ASP A CA 1
ATOM 701 C C . ASP A 1 94 ? 92.578 2.743 64.755 1.00 7.99 113 ASP A C 1
ATOM 702 O O . ASP A 1 94 ? 91.725 2.918 65.624 1.00 8.20 113 ASP A O 1
ATOM 707 N N . PRO A 1 95 ? 93.886 2.847 65.022 1.00 7.84 114 PRO A N 1
ATOM 708 C CA . PRO A 1 95 ? 94.347 3.167 66.373 1.00 7.95 114 PRO A CA 1
ATOM 709 C C . PRO A 1 95 ? 93.899 4.527 66.884 1.00 11.23 114 PRO A C 1
ATOM 710 O O . PRO A 1 95 ? 93.723 4.716 68.092 1.00 10.20 114 PRO A O 1
ATOM 714 N N . VAL A 1 96 ? 93.712 5.469 65.962 1.00 9.69 115 VAL A N 1
ATOM 715 C CA . VAL A 1 96 ? 93.332 6.831 66.332 1.00 10.85 115 VAL A CA 1
ATOM 716 C C . VAL A 1 96 ? 91.851 7.179 66.240 1.00 10.67 115 VAL A C 1
ATOM 717 O O . VAL A 1 96 ? 91.315 7.815 67.143 1.00 11.33 115 VAL A O 1
ATOM 721 N N . ALA A 1 97 ? 91.188 6.784 65.159 1.00 9.16 116 ALA A N 1
ATOM 722 C CA . ALA A 1 97 ? 89.771 7.101 65.022 1.00 10.09 116 ALA A CA 1
ATOM 723 C C . ALA A 1 97 ? 89.048 6.259 63.994 1.00 9.54 116 ALA A C 1
ATOM 724 O O . ALA A 1 97 ? 89.668 5.627 63.143 1.00 9.67 116 ALA A O 1
ATOM 726 N N . VAL A 1 98 ? 87.721 6.286 64.080 1.00 9.69 117 VAL A N 1
ATOM 727 C CA . VAL A 1 98 ? 86.839 5.566 63.164 1.00 10.32 117 VAL A CA 1
ATOM 728 C C . VAL A 1 98 ? 85.992 6.626 62.469 1.00 10.28 117 VAL A C 1
ATOM 729 O O . VAL A 1 98 ? 85.235 7.338 63.124 1.00 11.28 117 VAL A O 1
ATOM 733 N N . PHE A 1 99 ? 86.144 6.758 61.156 1.00 12.15 118 PHE A N 1
ATOM 734 C CA . PHE A 1 99 ? 85.367 7.741 60.403 1.00 10.72 118 PHE A CA 1
ATOM 735 C C . PHE A 1 99 ? 84.189 7.077 59.667 1.00 10.59 118 PHE A C 1
ATOM 736 O O . PHE A 1 99 ? 83.922 5.892 59.854 1.00 10.83 118 PHE A O 1
ATOM 744 N N . ASP A 1 100 ? 83.492 7.844 58.828 1.00 10.43 119 ASP A N 1
ATOM 745 C CA . ASP A 1 100 ? 82.329 7.334 58.096 1.00 10.69 119 ASP A CA 1
ATOM 746 C C . ASP A 1 100 ? 82.547 6.017 57.357 1.00 11.35 119 ASP A C 1
ATOM 747 O O . ASP A 1 100 ? 83.664 5.698 56.938 1.00 9.92 119 ASP A O 1
ATOM 752 N N . GLY A 1 101 ? 81.450 5.275 57.194 1.00 10.09 120 GLY A N 1
ATOM 753 C CA . GLY A 1 101 ? 81.462 3.997 56.496 1.00 11.73 120 GLY A CA 1
ATOM 754 C C . GLY A 1 101 ? 80.081 3.681 55.932 1.00 10.64 120 GLY A C 1
ATOM 755 O O . GLY A 1 101 ? 79.114 4.393 56.221 1.00 10.24 120 GLY A O 1
ATOM 756 N N . ALA A 1 102 ? 79.982 2.625 55.127 1.00 10.25 121 ALA A N 1
ATOM 757 C CA . ALA A 1 102 ? 78.706 2.215 54.531 1.00 10.05 121 ALA A CA 1
ATOM 758 C C . ALA A 1 102 ? 78.611 0.701 54.618 1.00 11.93 121 ALA A C 1
ATOM 759 O O . ALA A 1 102 ? 79.630 0.020 54.751 1.00 10.52 121 ALA A O 1
ATOM 761 N N . VAL A 1 103 ? 77.394 0.174 54.524 1.00 12.25 122 VAL A N 1
ATOM 762 C CA . VAL A 1 103 ? 77.176 -1.268 54.651 1.00 9.24 122 VAL A CA 1
ATOM 763 C C . VAL A 1 103 ? 76.650 -2.016 53.423 1.00 10.30 122 VAL A C 1
ATOM 764 O O . VAL A 1 103 ? 75.757 -1.548 52.719 1.00 8.16 122 VAL A O 1
ATOM 768 N N . ILE A 1 104 ? 77.232 -3.186 53.182 1.00 9.40 123 ILE A N 1
ATOM 769 C CA . ILE A 1 104 ? 76.799 -4.070 52.106 1.00 12.01 123 ILE A CA 1
ATOM 770 C C . ILE A 1 104 ? 75.959 -5.053 52.912 1.00 12.54 123 ILE A C 1
ATOM 771 O O . ILE A 1 104 ? 76.487 -5.742 53.788 1.00 11.98 123 ILE A O 1
ATOM 776 N N . PRO A 1 105 ? 74.636 -5.100 52.663 1.00 12.77 124 PRO A N 1
ATOM 777 C CA . PRO A 1 105 ? 73.754 -6.009 53.404 1.00 15.30 124 PRO A CA 1
ATOM 778 C C . PRO A 1 105 ? 74.176 -7.476 53.392 1.00 13.32 124 PRO A C 1
ATOM 779 O O . PRO A 1 105 ? 74.157 -8.143 54.426 1.00 14.95 124 PRO A O 1
ATOM 783 N N . VAL A 1 106 ? 74.550 -7.981 52.226 1.00 14.62 125 VAL A N 1
ATOM 784 C CA . VAL A 1 106 ? 74.982 -9.371 52.119 1.00 14.92 125 VAL A CA 1
ATOM 785 C C . VAL A 1 106 ? 76.448 -9.368 51.697 1.00 13.13 125 VAL A C 1
ATOM 786 O O . VAL A 1 106 ? 76.765 -9.279 50.512 1.00 11.04 125 VAL A O 1
ATOM 790 N N . GLY A 1 107 ? 77.348 -9.453 52.673 1.00 14.15 126 GLY A N 1
ATOM 791 C CA . GLY A 1 107 ? 78.765 -9.421 52.339 1.00 12.11 126 GLY A CA 1
ATOM 792 C C . GLY A 1 107 ? 79.554 -10.611 52.831 1.00 13.07 126 GLY A C 1
ATOM 793 O O . GLY A 1 107 ? 79.201 -11.751 52.562 1.00 12.73 126 GLY A O 1
ATOM 794 N N . VAL A 1 108 ? 80.632 -10.341 53.554 1.00 13.51 127 VAL A N 1
ATOM 795 C CA . VAL A 1 108 ? 81.462 -11.405 54.091 1.00 13.99 127 VAL A CA 1
ATOM 796 C C . VAL A 1 108 ? 80.583 -12.281 54.979 1.00 14.58 127 VAL A C 1
ATOM 797 O O . VAL A 1 108 ? 79.743 -11.771 55.719 1.00 15.09 127 VAL A O 1
ATOM 801 N N . ASN A 1 109 ? 80.781 -13.597 54.895 1.00 15.71 128 ASN A N 1
ATOM 802 C CA . ASN A 1 109 ? 79.986 -14.550 55.665 1.00 13.85 128 ASN A CA 1
ATOM 803 C C . ASN A 1 109 ? 78.495 -14.329 55.396 1.00 14.73 128 ASN A C 1
ATOM 804 O O . ASN A 1 109 ? 77.644 -14.690 56.201 1.00 14.85 128 ASN A O 1
ATOM 809 N N . ASN A 1 110 ? 78.194 -13.754 54.238 1.00 15.08 129 ASN A N 1
ATOM 810 C CA . ASN A 1 110 ? 76.822 -13.471 53.839 1.00 16.55 129 ASN A CA 1
ATOM 811 C C . ASN A 1 110 ? 76.087 -12.630 54.874 1.00 16.66 129 ASN A C 1
ATOM 812 O O . ASN A 1 110 ? 74.878 -12.744 55.018 1.00 17.55 129 ASN A O 1
ATOM 817 N N . THR A 1 111 ? 76.818 -11.788 55.596 1.00 17.42 130 THR A N 1
ATOM 818 C CA . THR A 1 111 ? 76.204 -10.917 56.594 1.00 15.57 130 THR A CA 1
ATOM 819 C C . THR A 1 111 ? 76.544 -9.449 56.327 1.00 15.73 130 THR A C 1
ATOM 820 O O . THR A 1 111 ? 77.437 -9.139 55.537 1.00 14.65 130 THR A O 1
ATOM 824 N N . PRO A 1 112 ? 75.816 -8.529 56.978 1.00 14.09 131 PRO A N 1
ATOM 825 C CA . PRO A 1 112 ? 76.047 -7.091 56.818 1.00 13.64 131 PRO A CA 1
ATOM 826 C C . PRO A 1 112 ? 77.529 -6.774 56.985 1.00 14.16 131 PRO A C 1
ATOM 827 O O . PRO A 1 112 ? 78.141 -7.097 58.011 1.00 13.08 131 PRO A O 1
ATOM 831 N N . THR A 1 113 ? 78.103 -6.148 55.965 1.00 12.92 132 THR A N 1
ATOM 832 C CA . THR A 1 113 ? 79.512 -5.810 55.993 1.00 13.37 132 THR A CA 1
ATOM 833 C C . THR A 1 113 ? 79.753 -4.318 55.897 1.00 11.59 132 THR A C 1
ATOM 834 O O . THR A 1 113 ? 79.295 -3.672 54.957 1.00 12.29 132 THR A O 1
ATOM 838 N N . LEU A 1 114 ? 80.486 -3.787 56.871 1.00 11.32 133 LEU A N 1
ATOM 839 C CA . LEU A 1 114 ? 80.816 -2.366 56.908 1.00 9.94 133 LEU A CA 1
ATOM 840 C C . LEU A 1 114 ? 82.190 -2.107 56.277 1.00 11.37 133 LEU A C 1
ATOM 841 O O . LEU A 1 114 ? 83.165 -2.796 56.581 1.00 11.79 133 LEU A O 1
ATOM 846 N N . LEU A 1 115 ? 82.240 -1.133 55.379 1.00 9.14 134 LEU A N 1
ATOM 847 C CA . LEU A 1 115 ? 83.478 -0.716 54.738 1.00 8.77 134 LEU A CA 1
ATOM 848 C C . LEU A 1 115 ? 83.590 0.707 55.274 1.00 9.40 134 LEU A C 1
ATOM 849 O O . LEU A 1 115 ? 82.775 1.573 54.929 1.00 9.88 134 LEU A O 1
ATOM 854 N N . TYR A 1 116 ? 84.578 0.945 56.129 1.00 9.35 135 TYR A N 1
ATOM 855 C CA . TYR A 1 116 ? 84.724 2.253 56.746 1.00 8.52 135 TYR A CA 1
ATOM 856 C C . TYR A 1 116 ? 86.140 2.780 56.740 1.00 8.53 135 TYR A C 1
ATOM 857 O O . TYR A 1 116 ? 87.092 2.042 56.514 1.00 7.86 135 TYR A O 1
ATOM 866 N N . THR A 1 117 ? 86.266 4.074 56.998 1.00 8.75 136 THR A N 1
ATOM 867 C CA . THR A 1 117 ? 87.574 4.702 57.030 1.00 8.08 136 THR A CA 1
ATOM 868 C C . THR A 1 117 ? 88.234 4.532 58.390 1.00 8.85 136 THR A C 1
ATOM 869 O O . THR A 1 117 ? 87.755 5.054 59.396 1.00 7.85 136 THR A O 1
ATOM 873 N N . SER A 1 118 ? 89.333 3.782 58.417 1.00 9.51 137 SER A N 1
ATOM 874 C CA . SER A 1 118 ? 90.082 3.566 59.648 1.00 8.89 137 SER A CA 1
ATOM 875 C C . SER A 1 118 ? 91.200 4.603 59.655 1.00 9.54 137 SER A C 1
ATOM 876 O O . SER A 1 118 ? 91.949 4.718 58.688 1.00 8.85 137 SER A O 1
ATOM 879 N N . VAL A 1 119 ? 91.302 5.342 60.758 1.00 7.72 138 VAL A N 1
ATOM 880 C CA . VAL A 1 119 ? 92.274 6.419 60.889 1.00 8.93 138 VAL A CA 1
ATOM 881 C C . VAL A 1 119 ? 93.448 6.097 61.809 1.00 9.37 138 VAL A C 1
ATOM 882 O O . VAL A 1 119 ? 93.260 5.597 62.911 1.00 8.79 138 VAL A O 1
ATOM 886 N N . SER A 1 120 ? 94.653 6.436 61.353 1.00 9.77 139 SER A N 1
ATOM 887 C CA . SER A 1 120 ? 95.879 6.150 62.094 1.00 9.78 139 SER A CA 1
ATOM 888 C C . SER A 1 120 ? 96.728 7.378 62.416 1.00 10.82 139 SER A C 1
ATOM 889 O O . SER A 1 120 ? 97.627 7.309 63.253 1.00 10.43 139 SER A O 1
ATOM 892 N N . PHE A 1 121 ? 96.440 8.495 61.752 1.00 11.87 140 PHE A N 1
ATOM 893 C CA . PHE A 1 121 ? 97.190 9.731 61.963 1.00 11.75 140 PHE A CA 1
ATOM 894 C C . PHE A 1 121 ? 96.303 10.974 61.943 1.00 12.34 140 PHE A C 1
ATOM 895 O O . PHE A 1 121 ? 95.293 11.016 61.248 1.00 14.03 140 PHE A O 1
ATOM 903 N N . LEU A 1 122 ? 96.713 11.976 62.713 1.00 12.41 141 LEU A N 1
ATOM 904 C CA . LEU A 1 122 ? 96.034 13.266 62.801 1.00 12.59 141 LEU A CA 1
ATOM 905 C C . LEU A 1 122 ? 97.125 14.319 62.986 1.00 13.42 141 LEU A C 1
ATOM 906 O O . LEU A 1 122 ? 98.202 14.015 63.500 1.00 13.58 141 LEU A O 1
ATOM 911 N N . PRO A 1 123 ? 96.853 15.575 62.597 1.00 14.62 142 PRO A N 1
ATOM 912 C CA . PRO A 1 123 ? 95.604 16.065 62.007 1.00 14.22 142 PRO A CA 1
ATOM 913 C C . PRO A 1 123 ? 95.399 15.715 60.534 1.00 14.55 142 PRO A C 1
ATOM 914 O O . PRO A 1 123 ? 96.323 15.300 59.839 1.00 13.60 142 PRO A O 1
ATOM 918 N N . ILE A 1 124 ? 94.167 15.895 60.076 1.00 13.05 143 ILE A N 1
ATOM 919 C CA . ILE A 1 124 ? 93.814 15.647 58.688 1.00 13.56 143 ILE A CA 1
ATOM 920 C C . ILE A 1 124 ? 92.964 16.818 58.221 1.00 12.25 143 ILE A C 1
ATOM 921 O O . ILE A 1 124 ? 91.910 17.082 58.793 1.00 13.51 143 ILE A O 1
ATOM 926 N N . HIS A 1 125 ? 93.433 17.528 57.200 1.00 11.90 144 HIS A N 1
ATOM 927 C CA . HIS A 1 125 ? 92.681 18.656 56.649 1.00 11.54 144 HIS A CA 1
ATOM 928 C C . HIS A 1 125 ? 93.194 18.956 55.251 1.00 13.39 144 HIS A C 1
ATOM 929 O O . HIS A 1 125 ? 94.364 18.718 54.943 1.00 12.79 144 HIS A O 1
ATOM 936 N N . TRP A 1 126 ? 92.318 19.477 54.402 1.00 12.96 145 TRP A N 1
ATOM 937 C CA . TRP A 1 126 ? 92.696 19.782 53.027 1.00 12.53 145 TRP A CA 1
ATOM 938 C C . TRP A 1 126 ? 93.701 20.923 52.893 1.00 12.91 145 TRP A C 1
ATOM 939 O O . TRP A 1 126 ? 94.430 20.998 51.900 1.00 11.33 145 TRP A O 1
ATOM 950 N N . SER A 1 127 ? 93.727 21.801 53.891 1.00 13.08 146 SER A N 1
ATOM 951 C CA . SER A 1 127 ? 94.604 22.973 53.895 1.00 14.51 146 SER A CA 1
ATOM 952 C C . SER A 1 127 ? 96.008 22.725 54.453 1.00 15.20 146 SER A C 1
ATOM 953 O O . SER A 1 127 ? 96.801 23.665 54.599 1.00 14.57 146 SER A O 1
ATOM 956 N N . ILE A 1 128 ? 96.319 21.476 54.780 1.00 14.58 147 ILE A N 1
ATOM 957 C CA . ILE A 1 128 ? 97.642 21.152 55.306 1.00 14.81 147 ILE A CA 1
ATOM 958 C C . ILE A 1 128 ? 98.139 19.875 54.644 1.00 15.16 147 ILE A C 1
ATOM 959 O O . ILE A 1 128 ? 97.366 19.170 53.992 1.00 14.44 147 ILE A O 1
ATOM 964 N N . PRO A 1 129 ? 99.440 19.565 54.792 1.00 14.81 148 PRO A N 1
ATOM 965 C CA . PRO A 1 129 ? 99.988 18.354 54.183 1.00 15.65 148 PRO A CA 1
ATOM 966 C C . PRO A 1 129 ? 99.282 17.099 54.674 1.00 14.72 148 PRO A C 1
ATOM 967 O O . PRO A 1 129 ? 98.895 17.005 55.835 1.00 14.38 148 PRO A O 1
ATOM 971 N N . TYR A 1 130 ? 99.115 16.139 53.778 1.00 12.90 149 TYR A N 1
ATOM 972 C CA . TYR A 1 130 ? 98.467 14.883 54.117 1.00 12.81 149 TYR A CA 1
ATOM 973 C C . TYR A 1 130 ? 99.524 13.903 54.605 1.00 12.60 149 TYR A C 1
ATOM 974 O O . TYR A 1 130 ? 100.582 13.746 53.971 1.00 14.25 149 TYR A O 1
ATOM 983 N N . THR A 1 131 ? 99.247 13.244 55.725 1.00 10.72 150 THR A N 1
ATOM 984 C CA . THR A 1 131 ? 100.181 12.250 56.252 1.00 12.11 150 THR A CA 1
ATOM 985 C C . THR A 1 131 ? 99.846 10.884 55.667 1.00 11.36 150 THR A C 1
ATOM 986 O O . THR A 1 131 ? 98.741 10.383 55.848 1.00 9.32 150 THR A O 1
ATOM 990 N N . ARG A 1 132 ? 100.804 10.292 54.954 1.00 10.56 151 ARG A N 1
ATOM 991 C CA . ARG A 1 132 ? 100.601 8.985 54.337 1.00 11.16 151 ARG A CA 1
ATOM 992 C C . ARG A 1 132 ? 100.066 8.001 55.369 1.00 11.87 151 ARG A C 1
ATOM 993 O O . ARG A 1 132 ? 100.590 7.932 56.472 1.00 12.03 151 ARG A O 1
ATOM 1001 N N . GLY A 1 133 ? 99.024 7.255 55.002 1.00 10.65 152 GLY A N 1
ATOM 1002 C CA . GLY A 1 133 ? 98.456 6.259 55.897 1.00 12.43 152 GLY A CA 1
ATOM 1003 C C . GLY A 1 133 ? 97.434 6.746 56.904 1.00 11.19 152 GLY A C 1
ATOM 1004 O O . GLY A 1 133 ? 96.943 5.968 57.722 1.00 10.28 152 GLY A O 1
ATOM 1005 N N . SER A 1 134 ? 97.126 8.035 56.845 1.00 8.75 153 SER A N 1
ATOM 1006 C CA . SER A 1 134 ? 96.168 8.657 57.743 1.00 9.68 153 SER A CA 1
ATOM 1007 C C . SER A 1 134 ? 94.812 7.988 57.657 1.00 8.75 153 SER A C 1
ATOM 1008 O O . SER A 1 134 ? 94.201 7.691 58.675 1.00 8.98 153 SER A O 1
ATOM 1011 N N . GLU A 1 135 ? 94.350 7.752 56.432 1.00 8.08 154 GLU A N 1
ATOM 1012 C CA . GLU A 1 135 ? 93.044 7.134 56.212 1.00 8.47 154 GLU A CA 1
ATOM 1013 C C . GLU A 1 135 ? 93.135 5.910 55.311 1.00 8.92 154 GLU A C 1
ATOM 1014 O O . GLU A 1 135 ? 93.711 5.978 54.230 1.00 9.39 154 GLU A O 1
ATOM 1020 N N . THR A 1 136 ? 92.553 4.798 55.751 1.00 8.71 155 THR A N 1
ATOM 1021 C CA . THR A 1 136 ? 92.539 3.571 54.965 1.00 10.55 155 THR A CA 1
ATOM 1022 C C . THR A 1 136 ? 91.102 3.057 55.074 1.00 11.07 155 THR A C 1
ATOM 1023 O O . THR A 1 136 ? 90.325 3.560 55.887 1.00 11.29 155 THR A O 1
ATOM 1027 N N . GLN A 1 137 ? 90.724 2.084 54.257 1.00 11.00 156 GLN A N 1
ATOM 1028 C CA . GLN A 1 137 ? 89.356 1.583 54.351 1.00 11.03 156 GLN A CA 1
ATOM 1029 C C . GLN A 1 137 ? 89.403 0.128 54.815 1.00 13.20 156 GLN A C 1
ATOM 1030 O O . GLN A 1 137 ? 90.076 -0.711 54.212 1.00 13.43 156 GLN A O 1
ATOM 1036 N N . SER A 1 138 ? 88.692 -0.153 55.904 1.00 12.35 157 SER A N 1
ATOM 1037 C CA . SER A 1 138 ? 88.684 -1.478 56.508 1.00 11.08 157 SER A CA 1
ATOM 1038 C C . SER A 1 138 ? 87.296 -2.102 56.560 1.00 11.26 157 SER A C 1
ATOM 1039 O O . SER A 1 138 ? 86.289 -1.423 56.384 1.00 9.58 157 SER A O 1
ATOM 1042 N N . LEU A 1 139 ? 87.271 -3.406 56.821 1.00 11.97 158 LEU A N 1
ATOM 1043 C CA . LEU A 1 139 ? 86.024 -4.156 56.889 1.00 10.23 158 LEU A CA 1
ATOM 1044 C C . LEU A 1 139 ? 85.689 -4.632 58.286 1.00 11.15 158 LEU A C 1
ATOM 1045 O O . LEU A 1 139 ? 86.578 -4.962 59.076 1.00 10.56 158 LEU A O 1
ATOM 1050 N N . ALA A 1 140 ? 84.392 -4.666 58.569 1.00 11.33 159 ALA A N 1
ATOM 1051 C CA . ALA A 1 140 ? 83.868 -5.141 59.843 1.00 10.77 159 ALA A CA 1
ATOM 1052 C C . ALA A 1 140 ? 82.568 -5.863 59.484 1.00 11.91 159 ALA A C 1
ATOM 1053 O O . ALA A 1 140 ? 81.900 -5.507 58.508 1.00 12.02 159 ALA A O 1
ATOM 1055 N N . VAL A 1 141 ? 82.212 -6.872 60.270 1.00 11.56 160 VAL A N 1
ATOM 1056 C CA . VAL A 1 141 ? 81.007 -7.638 60.000 1.00 10.81 160 VAL A CA 1
ATOM 1057 C C . VAL A 1 141 ? 80.021 -7.537 61.163 1.00 12.54 160 VAL A C 1
ATOM 1058 O O . VAL A 1 141 ? 80.418 -7.512 62.328 1.00 11.17 160 VAL A O 1
ATOM 1062 N N . ALA A 1 142 ? 78.734 -7.461 60.834 1.00 13.57 161 ALA A N 1
ATOM 1063 C CA . ALA A 1 142 ? 77.690 -7.344 61.841 1.00 15.40 161 ALA A CA 1
ATOM 1064 C C . ALA A 1 142 ? 77.557 -8.601 62.701 1.00 17.71 161 ALA A C 1
ATOM 1065 O O . ALA A 1 142 ? 77.738 -9.723 62.225 1.00 17.26 161 ALA A O 1
ATOM 1067 N N . ARG A 1 143 ? 77.247 -8.396 63.975 1.00 19.61 162 ARG A N 1
ATOM 1068 C CA . ARG A 1 143 ? 77.070 -9.487 64.926 1.00 21.65 162 ARG A CA 1
ATOM 1069 C C . ARG A 1 143 ? 75.888 -9.117 65.803 1.00 21.50 162 ARG A C 1
ATOM 1070 O O . ARG A 1 143 ? 75.506 -7.949 65.864 1.00 20.73 162 ARG A O 1
ATOM 1078 N N . ASP A 1 144 ? 75.316 -10.108 66.482 1.00 22.30 163 ASP A N 1
ATOM 1079 C CA . ASP A 1 144 ? 74.172 -9.889 67.374 1.00 22.16 163 ASP A CA 1
ATOM 1080 C C . ASP A 1 144 ? 73.122 -8.926 66.805 1.00 20.70 163 ASP A C 1
ATOM 1081 O O . ASP A 1 144 ? 72.833 -7.885 67.397 1.00 21.37 163 ASP A O 1
ATOM 1086 N N . GLY A 1 145 ? 72.562 -9.279 65.652 1.00 19.35 164 GLY A N 1
ATOM 1087 C CA . GLY A 1 145 ? 71.533 -8.456 65.029 1.00 19.94 164 GLY A CA 1
ATOM 1088 C C . GLY A 1 145 ? 71.949 -7.052 64.633 1.00 19.39 164 GLY A C 1
ATOM 1089 O O . GLY A 1 145 ? 71.122 -6.132 64.612 1.00 18.12 164 GLY A O 1
ATOM 1090 N N . GLY A 1 146 ? 73.227 -6.882 64.312 1.00 19.07 165 GLY A N 1
ATOM 1091 C CA . GLY A 1 146 ? 73.728 -5.574 63.921 1.00 16.53 165 GLY A CA 1
ATOM 1092 C C . GLY A 1 146 ? 73.963 -4.664 65.113 1.00 16.63 165 GLY A C 1
ATOM 1093 O O . GLY A 1 146 ? 74.253 -3.483 64.947 1.00 15.59 165 GLY A O 1
ATOM 1094 N N . ARG A 1 147 ? 73.837 -5.205 66.320 1.00 14.83 166 ARG A N 1
ATOM 1095 C CA . ARG A 1 147 ? 74.043 -4.408 67.523 1.00 16.57 166 ARG A CA 1
ATOM 1096 C C . ARG A 1 147 ? 75.528 -4.158 67.760 1.00 16.09 166 ARG A C 1
ATOM 1097 O O . ARG A 1 147 ? 75.924 -3.450 68.688 1.00 16.44 166 ARG A O 1
ATOM 1105 N N . ARG A 1 148 ? 76.349 -4.734 66.897 1.00 16.20 167 ARG A N 1
ATOM 1106 C CA . ARG A 1 148 ? 77.786 -4.578 67.003 1.00 17.39 167 ARG A CA 1
ATOM 1107 C C . ARG A 1 148 ? 78.425 -4.957 65.683 1.00 15.35 167 ARG A C 1
ATOM 1108 O O . ARG A 1 148 ? 77.886 -5.776 64.939 1.00 17.14 167 ARG A O 1
ATOM 1116 N N . PHE A 1 149 ? 79.564 -4.349 65.381 1.00 14.68 168 PHE A N 1
ATOM 1117 C CA . PHE A 1 149 ? 80.285 -4.675 64.160 1.00 14.49 168 PHE A CA 1
ATOM 1118 C C . PHE A 1 149 ? 81.702 -5.069 64.527 1.00 13.88 168 PHE A C 1
ATOM 1119 O O . PHE A 1 149 ? 82.463 -4.264 65.073 1.00 13.90 168 PHE A O 1
ATOM 1127 N N . ASP A 1 150 ? 82.041 -6.322 64.246 1.00 13.08 169 ASP A N 1
ATOM 1128 C CA . ASP A 1 150 ? 83.366 -6.838 64.554 1.00 12.99 169 ASP A CA 1
ATOM 1129 C C . ASP A 1 150 ? 84.333 -6.597 63.398 1.00 11.03 169 ASP A C 1
ATOM 1130 O O . ASP A 1 150 ? 84.039 -6.910 62.236 1.00 11.31 169 ASP A O 1
ATOM 1135 N N . LYS A 1 151 ? 85.495 -6.043 63.726 1.00 9.53 170 LYS A N 1
ATOM 1136 C CA . LYS A 1 151 ? 86.502 -5.757 62.719 1.00 10.69 170 LYS A CA 1
ATOM 1137 C C . LYS A 1 151 ? 87.097 -7.058 62.227 1.00 10.21 170 LYS A C 1
ATOM 1138 O O . LYS A 1 151 ? 87.365 -7.957 63.026 1.00 11.09 170 LYS A O 1
ATOM 1144 N N . LEU A 1 152 ? 87.270 -7.181 60.914 1.00 11.00 171 LEU A N 1
ATOM 1145 C CA . LEU A 1 152 ? 87.884 -8.390 60.387 1.00 11.21 171 LEU A CA 1
ATOM 1146 C C . LEU A 1 152 ? 89.319 -8.332 60.854 1.00 12.91 171 LEU A C 1
ATOM 1147 O O . LEU A 1 152 ? 89.920 -7.257 60.899 1.00 10.57 171 LEU A O 1
ATOM 1152 N N . ASP A 1 153 ? 89.859 -9.489 61.211 1.00 12.48 172 ASP A N 1
ATOM 1153 C CA . ASP A 1 153 ? 91.218 -9.574 61.710 1.00 14.68 172 ASP A CA 1
ATOM 1154 C C . ASP A 1 153 ? 92.274 -9.583 60.607 1.00 14.16 172 ASP A C 1
ATOM 1155 O O . ASP A 1 153 ? 92.970 -10.579 60.383 1.00 11.79 172 ASP A O 1
ATOM 1160 N N . GLN A 1 154 ? 92.380 -8.447 59.930 1.00 11.54 173 GLN A N 1
ATOM 1161 C CA . GLN A 1 154 ? 93.339 -8.249 58.855 1.00 13.17 173 GLN A CA 1
ATOM 1162 C C . GLN A 1 154 ? 93.481 -6.745 58.651 1.00 11.82 173 GLN A C 1
ATOM 1163 O O . GLN A 1 154 ? 92.724 -5.959 59.225 1.00 12.25 173 GLN A O 1
ATOM 1169 N N . GLY A 1 155 ? 94.452 -6.345 57.839 1.00 12.32 174 GLY A N 1
ATOM 1170 C CA . GLY A 1 155 ? 94.641 -4.929 57.558 1.00 10.82 174 GLY A CA 1
ATOM 1171 C C . GLY A 1 155 ? 93.535 -4.408 56.650 1.00 10.58 174 GLY A C 1
ATOM 1172 O O . GLY A 1 155 ? 92.632 -5.164 56.295 1.00 8.78 174 GLY A O 1
ATOM 1173 N N . PRO A 1 156 ? 93.569 -3.119 56.263 1.00 10.73 175 PRO A N 1
ATOM 1174 C CA . PRO A 1 156 ? 92.561 -2.495 55.390 1.00 10.67 175 PRO A CA 1
ATOM 1175 C C . PRO A 1 156 ? 92.501 -3.120 53.994 1.00 11.03 175 PRO A C 1
ATOM 1176 O O . PRO A 1 156 ? 93.531 -3.536 53.459 1.00 8.12 175 PRO A O 1
ATOM 1180 N N . VAL A 1 157 ? 91.298 -3.192 53.418 1.00 10.11 176 VAL A N 1
ATOM 1181 C CA . VAL A 1 157 ? 91.122 -3.773 52.082 1.00 11.25 176 VAL A CA 1
ATOM 1182 C C . VAL A 1 157 ? 91.544 -2.803 50.978 1.00 10.82 176 VAL A C 1
ATOM 1183 O O . VAL A 1 157 ? 91.769 -3.202 49.833 1.00 10.25 176 VAL A O 1
ATOM 1187 N N . ILE A 1 158 ? 91.610 -1.524 51.334 1.00 10.76 177 ILE A N 1
ATOM 1188 C CA . ILE A 1 158 ? 92.093 -0.465 50.449 1.00 9.89 177 ILE A CA 1
ATOM 1189 C C . ILE A 1 158 ? 93.027 0.226 51.443 1.00 11.71 177 ILE A C 1
ATOM 1190 O O . ILE A 1 158 ? 92.606 1.065 52.242 1.00 11.39 177 ILE A O 1
ATOM 1195 N N . ALA A 1 159 ? 94.294 -0.181 51.411 1.00 11.91 178 ALA A N 1
ATOM 1196 C CA . ALA A 1 159 ? 95.298 0.314 52.350 1.00 12.38 178 ALA A CA 1
ATOM 1197 C C . ALA A 1 159 ? 96.036 1.592 51.996 1.00 12.70 178 ALA A C 1
ATOM 1198 O O . ALA A 1 159 ? 96.931 2.007 52.732 1.00 11.57 178 ALA A O 1
ATOM 1200 N N . ASP A 1 160 ? 95.666 2.238 50.897 1.00 12.76 179 ASP A N 1
ATOM 1201 C CA . ASP A 1 160 ? 96.379 3.445 50.503 1.00 11.42 179 ASP A CA 1
ATOM 1202 C C . ASP A 1 160 ? 95.550 4.194 49.465 1.00 11.86 179 ASP A C 1
ATOM 1203 O O . ASP A 1 160 ? 94.660 3.617 48.832 1.00 12.02 179 ASP A O 1
ATOM 1208 N N . HIS A 1 161 ? 95.825 5.484 49.325 1.00 10.33 180 HIS A N 1
ATOM 1209 C CA . HIS A 1 161 ? 95.134 6.314 48.354 1.00 11.23 180 HIS A CA 1
ATOM 1210 C C . HIS A 1 161 ? 95.782 6.008 47.005 1.00 10.68 180 HIS A C 1
ATOM 1211 O O . HIS A 1 161 ? 96.849 5.393 46.954 1.00 12.08 180 HIS A O 1
ATOM 1218 N N . PRO A 1 162 ? 95.135 6.404 45.894 1.00 11.22 181 PRO A N 1
ATOM 1219 C CA . PRO A 1 162 ? 95.686 6.149 44.559 1.00 11.63 181 PRO A CA 1
ATOM 1220 C C . PRO A 1 162 ? 97.187 6.406 44.512 1.00 11.41 181 PRO A C 1
ATOM 1221 O O . PRO A 1 162 ? 97.667 7.391 45.053 1.00 11.99 181 PRO A O 1
ATOM 1225 N N . PHE A 1 163 ? 97.923 5.508 43.862 1.00 12.17 182 PHE A N 1
ATOM 1226 C CA . PHE A 1 163 ? 99.376 5.621 43.807 1.00 13.25 182 PHE A CA 1
ATOM 1227 C C . PHE A 1 163 ? 99.975 6.972 43.446 1.00 13.46 182 PHE A C 1
ATOM 1228 O O . PHE A 1 163 ? 99.751 7.501 42.356 1.00 12.59 182 PHE A O 1
ATOM 1236 N N . ALA A 1 164 ? 100.749 7.517 44.384 1.00 13.22 183 ALA A N 1
ATOM 1237 C CA . ALA A 1 164 ? 101.467 8.775 44.201 1.00 14.70 183 ALA A CA 1
ATOM 1238 C C . ALA A 1 164 ? 100.612 10.029 44.019 1.00 15.26 183 ALA A C 1
ATOM 1239 O O . ALA A 1 164 ? 101.130 11.095 43.668 1.00 14.89 183 ALA A O 1
ATOM 1241 N N . VAL A 1 165 ? 99.312 9.902 44.255 1.00 12.39 184 VAL A N 1
ATOM 1242 C CA . VAL A 1 165 ? 98.403 11.036 44.138 1.00 12.87 184 VAL A CA 1
ATOM 1243 C C . VAL A 1 165 ? 98.334 11.748 45.481 1.00 13.68 184 VAL A C 1
ATOM 1244 O O . VAL A 1 165 ? 97.980 11.149 46.498 1.00 13.08 184 VAL A O 1
ATOM 1248 N N . ASP A 1 166 ? 98.683 13.031 45.469 1.00 12.51 185 ASP A N 1
ATOM 1249 C CA . ASP A 1 166 ? 98.703 13.862 46.662 1.00 13.15 185 ASP A CA 1
ATOM 1250 C C . ASP A 1 166 ? 97.293 14.268 47.115 1.00 12.61 185 ASP A C 1
ATOM 1251 O O . ASP A 1 166 ? 96.885 15.419 46.964 1.00 13.05 185 ASP A O 1
ATOM 1256 N N . VAL A 1 167 ? 96.560 13.317 47.684 1.00 12.58 186 VAL A N 1
ATOM 1257 C CA . VAL A 1 167 ? 95.195 13.588 48.130 1.00 10.94 186 VAL A CA 1
ATOM 1258 C C . VAL A 1 167 ? 95.088 14.554 49.299 1.00 9.96 186 VAL A C 1
ATOM 1259 O O . VAL A 1 167 ? 96.002 14.677 50.128 1.00 9.86 186 VAL A O 1
ATOM 1263 N N . THR A 1 168 ? 93.962 15.256 49.342 1.00 9.45 187 THR A N 1
ATOM 1264 C CA . THR A 1 168 ? 93.684 16.196 50.416 1.00 9.66 187 THR A CA 1
ATOM 1265 C C . THR A 1 168 ? 92.944 15.428 51.506 1.00 10.18 187 THR A C 1
ATOM 1266 O O . THR A 1 168 ? 92.952 15.823 52.675 1.00 8.93 187 THR A O 1
ATOM 1270 N N . ALA A 1 169 ? 92.303 14.338 51.091 1.00 9.53 188 ALA A N 1
ATOM 1271 C CA . ALA A 1 169 ? 91.518 13.481 51.982 1.00 10.98 188 ALA A CA 1
ATOM 1272 C C . ALA A 1 169 ? 91.185 12.196 51.229 1.00 10.40 188 ALA A C 1
ATOM 1273 O O . ALA A 1 169 ? 91.211 12.174 50.009 1.00 12.89 188 ALA A O 1
ATOM 1275 N N . PHE A 1 170 ? 90.881 11.133 51.961 1.00 10.56 189 PHE A N 1
ATOM 1276 C CA . PHE A 1 170 ? 90.532 9.863 51.340 1.00 8.54 189 PHE A CA 1
ATOM 1277 C C . PHE A 1 170 ? 89.637 9.077 52.280 1.00 8.68 189 PHE A C 1
ATOM 1278 O O . PHE A 1 170 ? 90.053 8.070 52.852 1.00 10.19 189 PHE A O 1
ATOM 1286 N N . ARG A 1 171 ? 88.405 9.546 52.446 1.00 9.00 190 ARG A N 1
ATOM 1287 C CA . ARG A 1 171 ? 87.507 8.937 53.414 1.00 9.58 190 ARG A CA 1
ATOM 1288 C C . ARG A 1 171 ? 86.035 8.869 53.012 1.00 10.81 190 ARG A C 1
ATOM 1289 O O . ARG A 1 171 ? 85.634 9.336 51.948 1.00 9.82 190 ARG A O 1
ATOM 1297 N N . ALA A 1 172 ? 85.252 8.257 53.896 1.00 11.32 191 ALA A N 1
ATOM 1298 C CA . ALA A 1 172 ? 83.808 8.109 53.749 1.00 9.43 191 ALA A CA 1
ATOM 1299 C C . ALA A 1 172 ? 83.341 7.267 52.577 1.00 10.69 191 ALA A C 1
ATOM 1300 O O . ALA A 1 172 ? 82.500 7.712 51.787 1.00 9.40 191 ALA A O 1
ATOM 1302 N N . PRO A 1 173 ? 83.858 6.030 52.457 1.00 10.50 192 PRO A N 1
ATOM 1303 C CA . PRO A 1 173 ? 83.450 5.158 51.352 1.00 9.25 192 PRO A CA 1
ATOM 1304 C C . PRO A 1 173 ? 81.946 4.925 51.350 1.00 8.57 192 PRO A C 1
ATOM 1305 O O . PRO A 1 173 ? 81.337 4.723 52.397 1.00 6.72 192 PRO A O 1
ATOM 1309 N N . PHE A 1 174 ? 81.355 4.960 50.162 1.00 9.00 193 PHE A N 1
ATOM 1310 C CA . PHE A 1 174 ? 79.924 4.754 49.999 1.00 9.21 193 PHE A CA 1
ATOM 1311 C C . PHE A 1 174 ? 79.762 3.653 48.958 1.00 10.25 193 PHE A C 1
ATOM 1312 O O . PHE A 1 174 ? 80.296 3.771 47.850 1.00 10.80 193 PHE A O 1
ATOM 1320 N N . VAL A 1 175 ? 79.024 2.600 49.308 1.00 10.74 194 VAL A N 1
ATOM 1321 C CA . VAL A 1 175 ? 78.821 1.480 48.391 1.00 11.43 194 VAL A CA 1
ATOM 1322 C C . VAL A 1 175 ? 77.515 1.580 47.615 1.00 12.35 194 VAL A C 1
ATOM 1323 O O . VAL A 1 175 ? 76.513 2.083 48.122 1.00 11.08 194 VAL A O 1
ATOM 1327 N N . PHE A 1 176 ? 77.533 1.107 46.374 1.00 11.55 195 PHE A N 1
ATOM 1328 C CA . PHE A 1 176 ? 76.336 1.155 45.545 1.00 13.66 195 PHE A CA 1
ATOM 1329 C C . PHE A 1 176 ? 76.482 0.256 44.332 1.00 15.31 195 PHE A C 1
ATOM 1330 O O . PHE A 1 176 ? 77.598 -0.090 43.953 1.00 15.87 195 PHE A O 1
ATOM 1338 N N . ARG A 1 177 ? 75.351 -0.118 43.732 1.00 15.25 196 ARG A N 1
ATOM 1339 C CA . ARG A 1 177 ? 75.339 -0.967 42.541 1.00 15.87 196 ARG A CA 1
ATOM 1340 C C . ARG A 1 177 ? 74.801 -0.142 41.388 1.00 16.11 196 ARG A C 1
ATOM 1341 O O . ARG A 1 177 ? 74.018 0.780 41.604 1.00 15.68 196 ARG A O 1
ATOM 1349 N N . SER A 1 178 ? 75.224 -0.456 40.168 1.00 16.10 197 SER A N 1
ATOM 1350 C CA . SER A 1 178 ? 74.768 0.307 39.013 1.00 15.92 197 SER A CA 1
ATOM 1351 C C . SER A 1 178 ? 74.777 -0.456 37.698 1.00 16.71 197 SER A C 1
ATOM 1352 O O . SER A 1 178 ? 75.789 -1.032 37.297 1.00 14.22 197 SER A O 1
ATOM 1355 N N . ALA A 1 179 ? 73.639 -0.434 37.018 1.00 17.83 198 ALA A N 1
ATOM 1356 C CA . ALA A 1 179 ? 73.514 -1.114 35.741 1.00 17.27 198 ALA A CA 1
ATOM 1357 C C . ALA A 1 179 ? 74.386 -0.409 34.713 1.00 18.03 198 ALA A C 1
ATOM 1358 O O . ALA A 1 179 ? 75.156 -1.046 33.988 1.00 17.18 198 ALA A O 1
ATOM 1360 N N . ARG A 1 180 ? 74.278 0.916 34.670 1.00 17.56 199 ARG A N 1
ATOM 1361 C CA . ARG A 1 180 ? 75.038 1.675 33.695 1.00 19.32 199 ARG A CA 1
ATOM 1362 C C . ARG A 1 180 ? 76.545 1.554 33.842 1.00 19.04 199 ARG A C 1
ATOM 1363 O O . ARG A 1 180 ? 77.246 1.436 32.843 1.00 17.77 199 ARG A O 1
ATOM 1371 N N . LEU A 1 181 ? 77.057 1.585 35.070 1.00 18.58 200 LEU A N 1
ATOM 1372 C CA . LEU A 1 181 ? 78.498 1.450 35.232 1.00 18.70 200 LEU A CA 1
ATOM 1373 C C . LEU A 1 181 ? 78.912 0.042 34.823 1.00 18.71 200 LEU A C 1
ATOM 1374 O O . LEU A 1 181 ? 79.937 -0.142 34.164 1.00 19.54 200 LEU A O 1
ATOM 1379 N N . ASP A 1 182 ? 78.119 -0.956 35.201 1.00 18.66 201 ASP A N 1
ATOM 1380 C CA . ASP A 1 182 ? 78.444 -2.324 34.816 1.00 19.23 201 ASP A CA 1
ATOM 1381 C C . ASP A 1 182 ? 78.504 -2.406 33.288 1.00 20.28 201 ASP A C 1
ATOM 1382 O O . ASP A 1 182 ? 79.440 -2.974 32.733 1.00 20.71 201 ASP A O 1
ATOM 1387 N N . VAL A 1 183 ? 77.514 -1.823 32.612 1.00 19.37 202 VAL A N 1
ATOM 1388 C CA . VAL A 1 183 ? 77.466 -1.852 31.148 1.00 20.44 202 VAL A CA 1
ATOM 1389 C C . VAL A 1 183 ? 78.670 -1.148 30.521 1.00 20.26 202 VAL A C 1
ATOM 1390 O O . VAL A 1 183 ? 79.354 -1.716 29.666 1.00 20.54 202 VAL A O 1
ATOM 1394 N N . LEU A 1 184 ? 78.945 0.077 30.962 1.00 19.55 203 LEU A N 1
ATOM 1395 C CA . LEU A 1 184 ? 80.067 0.844 30.433 1.00 21.70 203 LEU A CA 1
ATOM 1396 C C . LEU A 1 184 ? 81.386 0.099 30.552 1.00 23.15 203 LEU A C 1
ATOM 1397 O O . LEU A 1 184 ? 82.199 0.113 29.634 1.00 23.94 203 LEU A O 1
ATOM 1402 N N . LEU A 1 185 ? 81.592 -0.544 31.694 1.00 23.66 204 LEU A N 1
ATOM 1403 C CA . LEU A 1 185 ? 82.827 -1.274 31.948 1.00 26.16 204 LEU A CA 1
ATOM 1404 C C . LEU A 1 185 ? 82.962 -2.592 31.189 1.00 28.54 204 LEU A C 1
ATOM 1405 O O . LEU A 1 185 ? 84.081 -3.078 30.982 1.00 28.32 204 LEU A O 1
ATOM 1410 N N . SER A 1 186 ? 81.842 -3.178 30.772 1.00 31.23 205 SER A N 1
ATOM 1411 C CA . SER A 1 186 ? 81.893 -4.436 30.036 1.00 35.26 205 SER A CA 1
ATOM 1412 C C . SER A 1 186 ? 81.981 -4.219 28.519 1.00 38.46 205 SER A C 1
ATOM 1413 O O . SER A 1 186 ? 82.691 -4.946 27.821 1.00 38.52 205 SER A O 1
ATOM 1416 N N . LEU A 1 187 ? 81.260 -3.220 28.016 1.00 41.80 206 LEU A N 1
ATOM 1417 C CA . LEU A 1 187 ? 81.241 -2.917 26.581 1.00 45.92 206 LEU A CA 1
ATOM 1418 C C . LEU A 1 187 ? 82.564 -2.413 26.027 1.00 48.48 206 LEU A C 1
ATOM 1419 O O . LEU A 1 187 ? 83.353 -1.780 26.737 1.00 49.09 206 LEU A O 1
ATOM 1424 N N . ASP A 1 188 ? 82.806 -2.696 24.749 1.00 52.03 207 ASP A N 1
ATOM 1425 C CA . ASP A 1 188 ? 84.024 -2.246 24.080 1.00 54.95 207 ASP A CA 1
ATOM 1426 C C . ASP A 1 188 ? 83.972 -0.721 24.131 1.00 56.55 207 ASP A C 1
ATOM 1427 O O . ASP A 1 188 ? 82.886 -0.144 24.142 1.00 56.84 207 ASP A O 1
ATOM 1432 N N . GLU A 1 189 ? 85.133 -0.069 24.173 1.00 58.06 208 GLU A N 1
ATOM 1433 C CA . GLU A 1 189 ? 85.186 1.391 24.241 1.00 59.62 208 GLU A CA 1
ATOM 1434 C C . GLU A 1 189 ? 84.338 2.129 23.196 1.00 59.98 208 GLU A C 1
ATOM 1435 O O . GLU A 1 189 ? 83.439 2.903 23.559 1.00 60.06 208 GLU A O 1
ATOM 1441 N N . GLU A 1 190 ? 84.612 1.892 21.912 1.00 60.02 209 GLU A N 1
ATOM 1442 C CA . GLU A 1 190 ? 83.863 2.542 20.835 1.00 59.97 209 GLU A CA 1
ATOM 1443 C C . GLU A 1 190 ? 82.389 2.143 20.776 1.00 59.67 209 GLU A C 1
ATOM 1444 O O . GLU A 1 190 ? 81.595 2.783 20.077 1.00 59.78 209 GLU A O 1
ATOM 1450 N N . VAL A 1 191 ? 82.024 1.089 21.499 1.00 59.28 210 VAL A N 1
ATOM 1451 C CA . VAL A 1 191 ? 80.640 0.624 21.538 1.00 59.10 210 VAL A CA 1
ATOM 1452 C C . VAL A 1 191 ? 79.997 1.327 22.719 1.00 58.99 210 VAL A C 1
ATOM 1453 O O . VAL A 1 191 ? 78.862 1.788 22.642 1.00 58.62 210 VAL A O 1
ATOM 1457 N N . ALA A 1 192 ? 80.759 1.414 23.808 1.00 59.11 211 ALA A N 1
ATOM 1458 C CA . ALA A 1 192 ? 80.309 2.068 25.025 1.00 58.92 211 ALA A CA 1
ATOM 1459 C C . ALA A 1 192 ? 80.109 3.556 24.754 1.00 58.80 211 ALA A C 1
ATOM 1460 O O . ALA A 1 192 ? 79.850 4.326 25.679 1.00 58.31 211 ALA A O 1
ATOM 1462 N N . ARG A 1 193 ? 80.249 3.955 23.489 1.00 58.93 212 ARG A N 1
ATOM 1463 C CA . ARG A 1 193 ? 80.062 5.353 23.086 1.00 59.03 212 ARG A CA 1
ATOM 1464 C C . ARG A 1 193 ? 78.598 5.582 22.716 1.00 58.85 212 ARG A C 1
ATOM 1465 O O . ARG A 1 193 ? 77.873 6.296 23.419 1.00 58.90 212 ARG A O 1
ATOM 1473 N N . ASN A 1 194 ? 78.158 4.962 21.621 1.00 58.49 213 ASN A N 1
ATOM 1474 C CA . ASN A 1 194 ? 76.773 5.110 21.178 1.00 58.20 213 ASN A CA 1
ATOM 1475 C C . ASN A 1 194 ? 75.812 4.700 22.293 1.00 57.40 213 ASN A C 1
ATOM 1476 O O . ASN A 1 194 ? 75.849 3.556 22.790 1.00 57.87 213 ASN A O 1
ATOM 1481 N N . GLU A 1 195 ? 74.953 5.636 22.684 1.00 56.27 214 GLU A N 1
ATOM 1482 C CA . GLU A 1 195 ? 73.964 5.405 23.738 1.00 54.77 214 GLU A CA 1
ATOM 1483 C C . GLU A 1 195 ? 73.074 4.193 23.459 1.00 53.26 214 GLU A C 1
ATOM 1484 O O . GLU A 1 195 ? 72.689 3.472 24.384 1.00 52.80 214 GLU A O 1
ATOM 1490 N N . THR A 1 196 ? 72.751 3.971 22.186 1.00 51.25 215 THR A N 1
ATOM 1491 C CA . THR A 1 196 ? 71.888 2.861 21.793 1.00 49.19 215 THR A CA 1
ATOM 1492 C C . THR A 1 196 ? 72.342 1.488 22.281 1.00 48.15 215 THR A C 1
ATOM 1493 O O . THR A 1 196 ? 71.582 0.783 22.953 1.00 46.73 215 THR A O 1
ATOM 1497 N N . ALA A 1 197 ? 73.565 1.092 21.934 1.00 47.17 216 ALA A N 1
ATOM 1498 C CA . ALA A 1 197 ? 74.071 -0.205 22.367 1.00 46.61 216 ALA A CA 1
ATOM 1499 C C . ALA A 1 197 ? 74.053 -0.306 23.901 1.00 46.18 216 ALA A C 1
ATOM 1500 O O . ALA A 1 197 ? 73.632 -1.320 24.462 1.00 45.32 216 ALA A O 1
ATOM 1502 N N . VAL A 1 198 ? 74.493 0.761 24.564 1.00 45.56 217 VAL A N 1
ATOM 1503 C CA . VAL A 1 198 ? 74.555 0.817 26.024 1.00 45.06 217 VAL A CA 1
ATOM 1504 C C . VAL A 1 198 ? 73.203 0.538 26.689 1.00 45.00 217 VAL A C 1
ATOM 1505 O O . VAL A 1 198 ? 73.048 -0.429 27.454 1.00 45.20 217 VAL A O 1
ATOM 1509 N N . GLN A 1 199 ? 72.222 1.383 26.389 1.00 44.83 218 GLN A N 1
ATOM 1510 C CA . GLN A 1 199 ? 70.879 1.247 26.959 1.00 44.53 218 GLN A CA 1
ATOM 1511 C C . GLN A 1 199 ? 70.285 -0.157 26.759 1.00 43.76 218 GLN A C 1
ATOM 1512 O O . GLN A 1 199 ? 69.522 -0.647 27.599 1.00 43.28 218 GLN A O 1
ATOM 1518 N N . GLN A 1 200 ? 70.634 -0.802 25.650 1.00 43.35 219 GLN A N 1
ATOM 1519 C CA . GLN A 1 200 ? 70.134 -2.149 25.355 1.00 43.08 219 GLN A CA 1
ATOM 1520 C C . GLN A 1 200 ? 70.705 -3.162 26.340 1.00 41.28 219 GLN A C 1
ATOM 1521 O O . GLN A 1 200 ? 70.018 -4.095 26.761 1.00 40.67 219 GLN A O 1
ATOM 1527 N N . ALA A 1 201 ? 71.965 -2.958 26.711 1.00 40.14 220 ALA A N 1
ATOM 1528 C CA . ALA A 1 201 ? 72.669 -3.811 27.668 1.00 38.31 220 ALA A CA 1
ATOM 1529 C C . ALA A 1 201 ? 72.040 -3.647 29.055 1.00 36.99 220 ALA A C 1
ATOM 1530 O O . ALA A 1 201 ? 71.795 -4.623 29.777 1.00 36.61 220 ALA A O 1
ATOM 1532 N N . VAL A 1 202 ? 71.777 -2.395 29.408 1.00 36.13 221 VAL A N 1
ATOM 1533 C CA . VAL A 1 202 ? 71.176 -2.034 30.693 1.00 34.84 221 VAL A CA 1
ATOM 1534 C C . VAL A 1 202 ? 69.812 -2.696 30.887 1.00 34.74 221 VAL A C 1
ATOM 1535 O O . VAL A 1 202 ? 69.482 -3.163 31.978 1.00 34.27 221 VAL A O 1
ATOM 1539 N N . ASP A 1 203 ? 69.012 -2.733 29.828 1.00 33.95 222 ASP A N 1
ATOM 1540 C CA . ASP A 1 203 ? 67.686 -3.330 29.926 1.00 34.34 222 ASP A CA 1
ATOM 1541 C C . ASP A 1 203 ? 67.694 -4.743 30.507 1.00 33.73 222 ASP A C 1
ATOM 1542 O O . ASP A 1 203 ? 66.777 -5.125 31.242 1.00 33.10 222 ASP A O 1
ATOM 1547 N N . GLY A 1 204 ? 68.729 -5.520 30.195 1.00 33.55 223 GLY A N 1
ATOM 1548 C CA . GLY A 1 204 ? 68.777 -6.884 30.695 1.00 33.96 223 GLY A CA 1
ATOM 1549 C C . GLY A 1 204 ? 69.646 -7.113 31.913 1.00 33.50 223 GLY A C 1
ATOM 1550 O O . GLY A 1 204 ? 69.981 -8.252 32.233 1.00 33.75 223 GLY A O 1
ATOM 1551 N N . TRP A 1 205 ? 69.994 -6.032 32.602 1.00 33.72 224 TRP A N 1
ATOM 1552 C CA . TRP A 1 205 ? 70.848 -6.092 33.789 1.00 33.55 224 TRP A CA 1
ATOM 1553 C C . TRP A 1 205 ? 70.080 -6.557 35.032 1.00 35.08 224 TRP A C 1
ATOM 1554 O O . TRP A 1 205 ? 68.928 -6.158 35.258 1.00 35.74 224 TRP A O 1
ATOM 1565 N N . THR A 1 206 ? 70.726 -7.397 35.835 1.00 35.91 225 THR A N 1
ATOM 1566 C CA . THR A 1 206 ? 70.114 -7.926 37.048 1.00 37.79 225 THR A CA 1
ATOM 1567 C C . THR A 1 206 ? 70.903 -7.557 38.296 1.00 38.72 225 THR A C 1
ATOM 1568 O O . THR A 1 206 ? 72.071 -7.921 38.457 1.00 38.70 225 THR A O 1
ATOM 1572 N N . GLU A 1 207 ? 70.226 -6.856 39.189 1.00 40.39 226 GLU A N 1
ATOM 1573 C CA . GLU A 1 207 ? 70.785 -6.351 40.440 1.00 41.98 226 GLU A CA 1
ATOM 1574 C C . GLU A 1 207 ? 71.414 -7.363 41.408 1.00 42.65 226 GLU A C 1
ATOM 1575 O O . GLU A 1 207 ? 72.560 -7.192 41.832 1.00 42.96 226 GLU 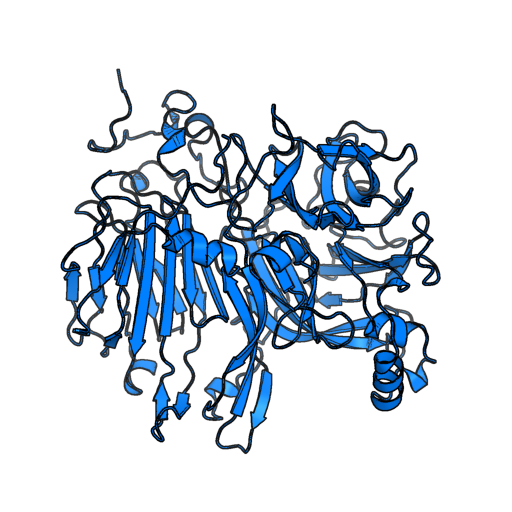A O 1
ATOM 1581 N N . LYS A 1 208 ? 70.674 -8.414 41.753 1.00 42.75 227 LYS A N 1
ATOM 1582 C CA . LYS A 1 208 ? 71.151 -9.431 42.692 1.00 42.23 227 LYS A CA 1
ATOM 1583 C C . LYS A 1 208 ? 72.606 -9.897 42.564 1.00 40.78 227 LYS A C 1
ATOM 1584 O O . LYS A 1 208 ? 73.293 -10.086 43.575 1.00 40.46 227 LYS A O 1
ATOM 1590 N N . ASN A 1 209 ? 73.081 -10.068 41.335 1.00 38.29 228 ASN A N 1
ATOM 1591 C CA . ASN A 1 209 ? 74.442 -10.553 41.089 1.00 35.25 228 ASN A CA 1
ATOM 1592 C C . ASN A 1 209 ? 75.475 -9.519 40.631 1.00 32.45 228 ASN A C 1
ATOM 1593 O O . ASN A 1 209 ? 76.614 -9.877 40.309 1.00 31.92 228 ASN A O 1
ATOM 1598 N N . ALA A 1 210 ? 75.090 -8.248 40.595 1.00 27.65 229 ALA A N 1
ATOM 1599 C CA . ALA A 1 210 ? 75.989 -7.192 40.147 1.00 23.51 229 ALA A CA 1
ATOM 1600 C C . ALA A 1 210 ? 77.055 -6.838 41.191 1.00 21.93 229 ALA A C 1
ATOM 1601 O O . ALA A 1 210 ? 76.841 -6.985 42.392 1.00 18.33 229 ALA A O 1
ATOM 1603 N N . PRO A 1 211 ? 78.224 -6.363 40.741 1.00 20.11 230 PRO A N 1
ATOM 1604 C CA . PRO A 1 211 ? 79.266 -6.018 41.718 1.00 19.46 230 PRO A CA 1
ATOM 1605 C C . PRO A 1 211 ? 79.053 -4.683 42.433 1.00 17.80 230 PRO A C 1
ATOM 1606 O O . PRO A 1 211 ? 78.300 -3.830 41.977 1.00 17.44 230 PRO A O 1
ATOM 1610 N N . TRP A 1 212 ? 79.735 -4.514 43.562 1.00 15.67 231 TRP A N 1
ATOM 1611 C CA . TRP A 1 212 ? 79.635 -3.288 44.339 1.00 15.16 231 TRP A CA 1
ATOM 1612 C C . TRP A 1 212 ? 80.686 -2.261 43.928 1.00 15.37 231 TRP A C 1
ATOM 1613 O O . TRP A 1 212 ? 81.822 -2.605 43.624 1.00 16.37 231 TRP A O 1
ATOM 1624 N N . TYR A 1 213 ? 80.272 -1.002 43.901 1.00 15.71 232 TYR A N 1
ATOM 1625 C CA . TYR A 1 213 ? 81.149 0.111 43.571 1.00 15.10 232 TYR A CA 1
ATOM 1626 C C . TYR A 1 213 ? 81.385 0.857 44.870 1.00 15.12 232 TYR A C 1
ATOM 1627 O O . TYR A 1 213 ? 80.549 0.808 45.773 1.00 14.57 232 TYR A O 1
ATOM 1636 N N . VAL A 1 214 ? 82.525 1.528 44.979 1.00 13.05 233 VAL A N 1
ATOM 1637 C CA . VAL A 1 214 ? 82.811 2.297 46.179 1.00 11.84 233 VAL A CA 1
ATOM 1638 C C . VAL A 1 214 ? 83.297 3.680 45.795 1.00 11.52 233 VAL A C 1
ATOM 1639 O O . VAL A 1 214 ? 84.251 3.822 45.031 1.00 10.33 233 VAL A O 1
ATOM 1643 N N . ALA A 1 215 ? 82.635 4.703 46.314 1.00 11.41 234 ALA A N 1
ATOM 1644 C CA . ALA A 1 215 ? 83.055 6.073 46.046 1.00 10.96 234 ALA A CA 1
ATOM 1645 C C . ALA A 1 215 ? 83.663 6.618 47.333 1.00 11.44 234 ALA A C 1
ATOM 1646 O O . ALA A 1 215 ? 82.984 6.700 48.357 1.00 11.92 234 ALA A O 1
ATOM 1648 N N . VAL A 1 216 ? 84.949 6.952 47.289 1.00 10.74 235 VAL A N 1
ATOM 1649 C CA . VAL A 1 216 ? 85.643 7.513 48.450 1.00 11.57 235 VAL A CA 1
ATOM 1650 C C . VAL A 1 216 ? 85.804 9.015 48.177 1.00 12.20 235 VAL A C 1
ATOM 1651 O O . VAL A 1 216 ? 86.092 9.414 47.053 1.00 13.38 235 VAL A O 1
ATOM 1655 N N . SER A 1 217 ? 85.618 9.854 49.191 1.00 12.71 236 SER A N 1
ATOM 1656 C CA . SER A 1 217 ? 85.706 11.300 48.982 1.00 11.46 236 SER A CA 1
ATOM 1657 C C . SER A 1 217 ? 86.982 12.024 49.407 1.00 11.92 236 SER A C 1
ATOM 1658 O O . SER A 1 217 ? 87.649 11.654 50.380 1.00 9.74 236 SER A O 1
ATOM 1661 N N . GLY A 1 218 ? 87.298 13.083 48.670 1.00 12.04 237 GLY A N 1
ATOM 1662 C CA . GLY A 1 218 ? 88.465 13.874 48.992 1.00 12.09 237 GLY A CA 1
ATOM 1663 C C . GLY A 1 218 ? 88.794 14.915 47.948 1.00 12.59 237 GLY A C 1
ATOM 1664 O O . GLY A 1 218 ? 87.960 15.736 47.564 1.00 12.36 237 GLY A O 1
ATOM 1665 N N . GLY A 1 219 ? 90.033 14.869 47.481 1.00 12.76 238 GLY A N 1
ATOM 1666 C CA . GLY A 1 219 ? 90.476 15.816 46.485 1.00 12.64 238 GLY A CA 1
ATOM 1667 C C . GLY A 1 219 ? 91.955 15.627 46.277 1.00 13.16 238 GLY A C 1
ATOM 1668 O O . GLY A 1 219 ? 92.543 14.684 46.798 1.00 13.47 238 GLY A O 1
ATOM 1669 N N . VAL A 1 220 ? 92.561 16.518 45.507 1.00 13.82 239 VAL A N 1
ATOM 1670 C CA . VAL A 1 220 ? 93.979 16.428 45.233 1.00 13.84 239 VAL A CA 1
ATOM 1671 C C . VAL A 1 220 ? 94.606 17.804 45.423 1.00 15.47 239 VAL A C 1
ATOM 1672 O O . VAL A 1 220 ? 94.112 18.801 44.892 1.00 15.87 239 VAL A O 1
ATOM 1676 N N . HIS A 1 221 ? 95.682 17.851 46.196 1.00 15.38 240 HIS A N 1
ATOM 1677 C CA . HIS A 1 221 ? 96.389 19.092 46.452 1.00 15.14 240 HIS A CA 1
ATOM 1678 C C . HIS A 1 221 ? 96.786 19.770 45.144 1.00 16.26 240 HIS A C 1
ATOM 1679 O O . HIS A 1 221 ? 97.341 19.136 44.246 1.00 16.38 240 HIS A O 1
ATOM 1686 N N . GLY A 1 222 ? 96.481 21.061 45.047 1.00 16.95 241 GLY A N 1
ATOM 1687 C CA . GLY A 1 222 ? 96.825 21.832 43.863 1.00 17.51 241 GLY A CA 1
ATOM 1688 C C . GLY A 1 222 ? 96.023 21.562 42.606 1.00 17.84 241 GLY A C 1
ATOM 1689 O O . GLY A 1 222 ? 96.326 22.107 41.542 1.00 17.89 241 GLY A O 1
ATOM 1690 N N . VAL A 1 223 ? 94.998 20.699 42.776 1.00 17.03 242 VAL A N 1
ATOM 1691 C CA . VAL A 1 223 ? 94.195 20.395 41.600 1.00 16.78 242 VAL A CA 1
ATOM 1692 C C . VAL A 1 223 ? 92.725 20.623 41.905 1.00 17.02 242 VAL A C 1
ATOM 1693 O O . VAL A 1 223 ? 92.022 21.277 41.147 1.00 16.16 242 VAL A O 1
ATOM 1697 N N . GLY A 1 224 ? 92.251 20.115 42.951 1.00 17.18 243 GLY A N 1
ATOM 1698 C CA . GLY A 1 224 ? 90.861 20.310 43.303 1.00 16.02 243 GLY A CA 1
ATOM 1699 C C . GLY A 1 224 ? 90.192 19.094 43.911 1.00 15.56 243 GLY A C 1
ATOM 1700 O O . GLY A 1 224 ? 90.750 17.994 43.915 1.00 13.81 243 GLY A O 1
ATOM 1701 N N . PRO A 1 225 ? 88.981 19.277 44.451 1.00 14.19 244 PRO A N 1
ATOM 1702 C CA . PRO A 1 225 ? 88.208 18.197 45.074 1.00 13.65 244 PRO A CA 1
ATOM 1703 C C . PRO A 1 225 ? 87.843 17.098 44.077 1.00 13.72 244 PRO A C 1
ATOM 1704 O O . PRO A 1 225 ? 87.734 17.352 42.879 1.00 11.91 244 PRO A O 1
ATOM 1708 N N . ALA A 1 226 ? 87.648 15.878 44.574 1.00 11.48 245 ALA A N 1
ATOM 1709 C CA . ALA A 1 226 ? 87.293 14.766 43.705 1.00 11.92 245 ALA A CA 1
ATOM 1710 C C . ALA A 1 226 ? 86.735 13.577 44.478 1.00 11.09 245 ALA A C 1
ATOM 1711 O O . ALA A 1 226 ? 86.786 13.530 45.713 1.00 11.20 245 ALA A O 1
ATOM 1713 N N . GLN A 1 227 ? 86.191 12.629 43.724 1.00 11.43 246 GLN A N 1
ATOM 1714 C CA . GLN A 1 227 ? 85.664 11.394 44.273 1.00 12.77 246 GLN A CA 1
ATOM 1715 C C . GLN A 1 227 ? 86.447 10.271 43.608 1.00 13.61 246 GLN A C 1
ATOM 1716 O O . GLN A 1 227 ? 86.578 10.224 42.379 1.00 14.89 246 GLN A O 1
ATOM 1722 N N . PHE A 1 228 ? 86.977 9.375 44.427 1.00 10.67 247 PHE A N 1
ATOM 1723 C CA . PHE A 1 228 ? 87.757 8.250 43.940 1.00 12.50 247 PHE A CA 1
ATOM 1724 C C . PHE A 1 228 ? 86.839 7.037 43.821 1.00 12.12 247 PHE A C 1
ATOM 1725 O O . PHE A 1 228 ? 86.191 6.636 44.792 1.00 11.67 247 PHE A O 1
ATOM 1733 N N . LEU A 1 229 ? 86.786 6.447 42.630 1.00 11.22 248 LEU A N 1
ATOM 1734 C CA . LEU A 1 229 ? 85.910 5.308 42.409 1.00 10.88 248 LEU A CA 1
ATOM 1735 C C . LEU A 1 229 ? 86.623 3.964 42.363 1.00 11.35 248 LEU A C 1
ATOM 1736 O O . LEU A 1 229 ? 87.693 3.830 41.764 1.00 12.79 248 LEU A O 1
ATOM 1741 N N . TYR A 1 230 ? 86.015 2.974 43.010 1.00 11.60 249 TYR A N 1
ATOM 1742 C CA . TYR A 1 230 ? 86.538 1.610 43.053 1.00 12.36 249 TYR A CA 1
ATOM 1743 C C . TYR A 1 230 ? 85.383 0.649 42.841 1.00 13.41 249 TYR A C 1
ATOM 1744 O O . TYR A 1 230 ? 84.217 1.041 42.878 1.00 14.91 249 TYR A O 1
ATOM 1753 N N . ARG A 1 231 ? 85.713 -0.615 42.622 1.00 13.33 250 ARG A N 1
ATOM 1754 C CA . ARG A 1 231 ? 84.696 -1.646 42.488 1.00 15.45 250 ARG A CA 1
ATOM 1755 C C . ARG A 1 231 ? 85.336 -3.001 42.747 1.00 15.13 250 ARG A C 1
ATOM 1756 O O . ARG A 1 231 ? 86.549 -3.173 42.556 1.00 15.01 250 ARG A O 1
ATOM 1764 N N . GLN A 1 232 ? 84.528 -3.945 43.229 1.00 14.92 251 GLN A N 1
ATOM 1765 C CA . GLN A 1 232 ? 85.014 -5.294 43.498 1.00 15.21 251 GLN A CA 1
ATOM 1766 C C . GLN A 1 232 ? 85.859 -5.680 42.289 1.00 15.45 251 GLN A C 1
ATOM 1767 O O . GLN A 1 232 ? 85.415 -5.582 41.138 1.00 16.03 251 GLN A O 1
ATOM 1773 N N . ASN A 1 233 ? 87.093 -6.085 42.559 1.00 15.61 252 ASN A N 1
ATOM 1774 C CA . ASN A 1 233 ? 88.036 -6.418 41.504 1.00 14.65 252 ASN A CA 1
ATOM 1775 C C . ASN A 1 233 ? 87.446 -7.305 40.411 1.00 13.81 252 ASN A C 1
ATOM 1776 O O . ASN A 1 233 ? 86.825 -8.330 40.688 1.00 12.73 252 ASN A O 1
ATOM 1781 N N . GLY A 1 234 ? 87.650 -6.880 39.167 1.00 15.23 253 GLY A N 1
ATOM 1782 C CA . GLY A 1 234 ? 87.162 -7.617 38.012 1.00 15.91 253 GLY A CA 1
ATOM 1783 C C . GLY A 1 234 ? 85.653 -7.688 37.888 1.00 16.87 253 GLY A C 1
ATOM 1784 O O . GLY A 1 234 ? 85.129 -8.441 37.065 1.00 18.18 253 GLY A O 1
ATOM 1785 N N . GLY A 1 235 ? 84.948 -6.910 38.702 1.00 17.20 254 GLY A N 1
ATOM 1786 C CA . GLY A 1 235 ? 83.499 -6.921 38.654 1.00 16.90 254 GLY A CA 1
ATOM 1787 C C . GLY A 1 235 ? 82.959 -8.201 39.252 1.00 18.45 254 GLY A C 1
ATOM 1788 O O . GLY A 1 235 ? 81.843 -8.619 38.942 1.00 18.91 254 GLY A O 1
ATOM 1789 N N . ASN A 1 236 ? 83.749 -8.828 40.120 1.00 17.82 255 ASN A N 1
ATOM 1790 C CA . ASN A 1 236 ? 83.346 -10.072 40.766 1.00 17.59 255 ASN A CA 1
ATOM 1791 C C . ASN A 1 236 ? 82.577 -9.811 42.064 1.00 16.85 255 ASN A C 1
ATOM 1792 O O . ASN A 1 236 ? 83.175 -9.462 43.077 1.00 16.06 255 ASN A O 1
ATOM 1797 N N . ALA A 1 237 ? 81.261 -10.011 42.033 1.00 16.13 256 ALA A N 1
ATOM 1798 C CA . ALA A 1 237 ? 80.390 -9.783 43.191 1.00 17.20 256 ALA A CA 1
ATOM 1799 C C . ALA A 1 237 ? 80.782 -10.495 44.491 1.00 16.93 256 ALA A C 1
ATOM 1800 O O . ALA A 1 237 ? 80.286 -10.147 45.567 1.00 18.10 256 ALA A O 1
ATOM 1802 N N . SER A 1 238 ? 81.649 -11.496 44.399 1.00 17.77 257 SER A N 1
ATOM 1803 C CA . SER A 1 238 ? 82.078 -12.242 45.585 1.00 20.52 257 SER A CA 1
ATOM 1804 C C . SER A 1 238 ? 83.441 -11.796 46.103 1.00 19.52 257 SER A C 1
ATOM 1805 O O . SER A 1 238 ? 83.931 -12.305 47.113 1.00 22.32 257 SER A O 1
ATOM 1808 N N . GLU A 1 239 ? 84.049 -10.839 45.415 1.00 19.92 258 GLU A N 1
ATOM 1809 C CA . GLU A 1 239 ? 85.361 -10.333 45.802 1.00 18.13 258 GLU A CA 1
ATOM 1810 C C . GLU A 1 239 ? 85.240 -9.152 46.777 1.00 16.26 258 GLU A C 1
ATOM 1811 O O . GLU A 1 239 ? 84.831 -8.067 46.393 1.00 17.32 258 GLU A O 1
ATOM 1817 N N . PHE A 1 240 ? 85.590 -9.378 48.040 1.00 15.04 259 PHE A N 1
ATOM 1818 C CA . PHE A 1 240 ? 85.506 -8.326 49.052 1.00 14.25 259 PHE A CA 1
ATOM 1819 C C . PHE A 1 240 ? 86.887 -7.930 49.540 1.00 13.34 259 PHE A C 1
ATOM 1820 O O . PHE A 1 240 ? 87.043 -6.966 50.288 1.00 14.11 259 PHE A O 1
ATOM 1828 N N . GLN A 1 241 ? 87.896 -8.674 49.116 1.00 14.83 260 GLN A N 1
ATOM 1829 C CA . GLN A 1 241 ? 89.248 -8.372 49.545 1.00 12.82 260 GLN A CA 1
ATOM 1830 C C . GLN A 1 241 ? 89.886 -7.309 48.667 1.00 13.16 260 GLN A C 1
ATOM 1831 O O . GLN A 1 241 ? 90.452 -6.336 49.167 1.00 10.85 260 GLN A O 1
ATOM 1837 N N . TYR A 1 242 ? 89.789 -7.497 47.354 1.00 12.52 261 TYR A N 1
ATOM 1838 C CA . TYR A 1 242 ? 90.410 -6.570 46.424 1.00 11.83 261 TYR A CA 1
ATOM 1839 C C . TYR A 1 242 ? 89.440 -5.678 45.660 1.00 11.66 261 TYR A C 1
ATOM 1840 O O . TYR A 1 242 ? 88.459 -6.141 45.082 1.00 11.92 261 TYR A O 1
ATOM 1849 N N . TRP A 1 243 ? 89.744 -4.389 45.663 1.00 12.32 262 TRP A N 1
ATOM 1850 C CA . TRP A 1 243 ? 88.911 -3.397 45.004 1.00 13.26 262 TRP A CA 1
ATOM 1851 C C . TRP A 1 243 ? 89.715 -2.660 43.951 1.00 13.42 262 TRP A C 1
ATOM 1852 O O . TRP A 1 243 ? 90.659 -1.935 44.267 1.00 13.54 262 TRP A O 1
ATOM 1863 N N . GLU A 1 244 ? 89.353 -2.847 42.688 1.00 13.85 263 GLU A N 1
ATOM 1864 C CA . GLU A 1 244 ? 90.113 -2.186 41.647 1.00 13.66 263 GLU A CA 1
ATOM 1865 C C . GLU A 1 244 ? 89.762 -0.714 41.548 1.00 13.07 263 GLU A C 1
ATOM 1866 O O . GLU A 1 244 ? 88.601 -0.310 41.675 1.00 12.95 263 GLU A O 1
ATOM 1872 N N . TYR A 1 245 ? 90.794 0.095 41.353 1.00 12.69 264 TYR A N 1
ATOM 1873 C CA . TYR A 1 245 ? 90.635 1.533 41.250 1.00 11.26 264 TYR A CA 1
ATOM 1874 C C . TYR A 1 245 ? 90.211 1.890 39.833 1.00 12.95 264 TYR A C 1
ATOM 1875 O O . TYR A 1 245 ? 90.882 1.526 38.859 1.00 11.92 264 TYR A O 1
ATOM 1884 N N . LEU A 1 246 ? 89.093 2.596 39.724 1.00 11.26 265 LEU A N 1
ATOM 1885 C CA . LEU A 1 246 ? 88.575 3.003 38.422 1.00 12.87 265 LEU A CA 1
ATOM 1886 C C . LEU A 1 246 ? 88.886 4.459 38.093 1.00 14.37 265 LEU A C 1
ATOM 1887 O O . LEU A 1 246 ? 88.452 4.966 37.049 1.00 16.29 265 LEU A O 1
ATOM 1892 N N . GLY A 1 247 ? 89.619 5.126 38.985 1.00 13.04 266 GLY A N 1
ATOM 1893 C CA . GLY A 1 247 ? 90.005 6.511 38.770 1.00 12.58 266 GLY A CA 1
ATOM 1894 C C . GLY A 1 247 ? 89.142 7.563 39.440 1.00 12.24 266 GLY A C 1
ATOM 1895 O O . GLY A 1 247 ? 88.212 7.252 40.172 1.00 12.76 266 GLY A O 1
ATOM 1896 N N . GLU A 1 248 ? 89.465 8.825 39.179 1.00 13.34 267 GLU A N 1
ATOM 1897 C CA . GLU A 1 248 ? 88.730 9.962 39.720 1.00 14.46 267 GLU A CA 1
ATOM 1898 C C . GLU A 1 248 ? 87.534 10.263 38.821 1.00 15.56 267 GLU A C 1
ATOM 1899 O O . GLU A 1 248 ? 87.557 11.211 38.021 1.00 15.65 267 GLU A O 1
ATOM 1905 N N . TRP A 1 249 ? 86.484 9.463 38.977 1.00 15.14 268 TRP A N 1
ATOM 1906 C CA . TRP A 1 249 ? 85.290 9.575 38.160 1.00 15.34 268 TRP A CA 1
ATOM 1907 C C . TRP A 1 249 ? 84.614 10.944 38.197 1.00 16.14 268 TRP A C 1
ATOM 1908 O O . TRP A 1 249 ? 83.772 11.244 37.351 1.00 15.24 268 TRP A O 1
ATOM 1919 N N . TRP A 1 250 ? 84.980 11.765 39.176 1.00 14.80 269 TRP A N 1
ATOM 1920 C CA . TRP A 1 250 ? 84.449 13.118 39.271 1.00 15.82 269 TRP A CA 1
ATOM 1921 C C . TRP A 1 250 ? 85.413 14.043 40.000 1.00 16.67 269 TRP A C 1
ATOM 1922 O O . TRP A 1 250 ? 85.765 13.832 41.170 1.00 16.22 269 TRP A O 1
ATOM 1933 N N . GLN A 1 251 ? 85.861 15.061 39.281 1.00 16.01 270 GLN A N 1
ATOM 1934 C CA . GLN A 1 251 ? 86.780 16.041 39.833 1.00 18.09 270 GLN A CA 1
ATOM 1935 C C . GLN A 1 251 ? 86.392 17.421 39.314 1.00 17.20 270 GLN A C 1
ATOM 1936 O O . GLN A 1 251 ? 85.867 17.553 38.203 1.00 16.91 270 GLN A O 1
ATOM 1942 N N . GLU A 1 252 ? 86.632 18.436 40.138 1.00 17.02 271 GLU A N 1
ATOM 1943 C CA . GLU A 1 252 ? 86.340 19.830 39.796 1.00 16.48 271 GLU A CA 1
ATOM 1944 C C . GLU A 1 252 ? 87.566 20.645 40.218 1.00 17.47 271 GLU A C 1
ATOM 1945 O O . GLU A 1 252 ? 88.207 20.338 41.225 1.00 15.33 271 GLU A O 1
ATOM 1951 N N . ALA A 1 253 ? 87.899 21.683 39.463 1.00 16.92 272 ALA A N 1
ATOM 1952 C CA . ALA A 1 253 ? 89.057 22.493 39.814 1.00 16.71 272 ALA A CA 1
ATOM 1953 C C . ALA A 1 253 ? 88.868 23.184 41.152 1.00 15.59 272 ALA A C 1
ATOM 1954 O O . ALA A 1 253 ? 87.760 23.580 41.517 1.00 16.58 272 ALA A O 1
ATOM 1956 N N . THR A 1 254 ? 89.971 23.338 41.868 1.00 15.52 273 THR A N 1
ATOM 1957 C CA . THR A 1 254 ? 89.975 23.972 43.173 1.00 14.88 273 THR A CA 1
ATOM 1958 C C . THR A 1 254 ? 89.073 25.198 43.281 1.00 15.00 273 THR A C 1
ATOM 1959 O O . THR A 1 254 ? 89.229 26.191 42.571 1.00 13.73 273 THR A O 1
ATOM 1963 N N . ASN A 1 255 ? 88.125 25.100 44.198 1.00 14.64 274 ASN A N 1
ATOM 1964 C CA . ASN A 1 255 ? 87.175 26.156 44.491 1.00 15.57 274 ASN A CA 1
ATOM 1965 C C . ASN A 1 255 ? 86.396 26.719 43.310 1.00 16.46 274 ASN A C 1
ATOM 1966 O O . ASN A 1 255 ? 85.985 27.879 43.338 1.00 16.89 274 ASN A O 1
ATOM 1971 N N . SER A 1 256 ? 86.198 25.904 42.278 1.00 16.97 275 SER A N 1
ATOM 1972 C CA . SER A 1 256 ? 85.409 26.334 41.139 1.00 17.15 275 SER A CA 1
ATOM 1973 C C . SER A 1 256 ? 83.979 26.165 41.634 1.00 17.73 275 SER A C 1
ATOM 1974 O O . SER A 1 256 ? 83.765 25.883 42.817 1.00 16.65 275 SER A O 1
ATOM 1977 N N . SER A 1 257 ? 82.997 26.337 40.763 1.00 18.65 276 SER A N 1
ATOM 1978 C CA . SER A 1 257 ? 81.619 26.197 41.203 1.00 20.01 276 SER A CA 1
ATOM 1979 C C . SER A 1 257 ? 80.655 26.007 40.050 1.00 20.56 276 SER A C 1
ATOM 1980 O O . SER A 1 257 ? 80.952 26.332 38.895 1.00 20.16 276 SER A O 1
ATOM 1983 N N . TRP A 1 258 ? 79.486 25.474 40.370 1.00 20.07 277 TRP A N 1
ATOM 1984 C CA . TRP A 1 258 ? 78.475 25.229 39.362 1.00 20.24 277 TRP A CA 1
ATOM 1985 C C . TRP A 1 258 ? 77.869 26.550 38.927 1.00 22.12 277 TRP A C 1
ATOM 1986 O O . TRP A 1 258 ? 77.357 27.310 39.747 1.00 20.12 277 TRP A O 1
ATOM 1997 N N . GLY A 1 259 ? 77.931 26.823 37.628 1.00 25.14 278 GLY A N 1
ATOM 1998 C CA . GLY A 1 259 ? 77.382 28.068 37.128 1.00 28.60 278 GLY A CA 1
ATOM 1999 C C . GLY A 1 259 ? 78.431 29.157 37.196 1.00 30.97 278 GLY A C 1
ATOM 2000 O O . GLY A 1 259 ? 79.429 29.045 37.915 1.00 30.25 278 GLY A O 1
ATOM 2001 N N . ASP A 1 260 ? 78.197 30.231 36.457 1.00 33.07 279 ASP A N 1
ATOM 2002 C CA . ASP A 1 260 ? 79.155 31.323 36.410 1.00 36.26 279 ASP A CA 1
ATOM 2003 C C . ASP A 1 260 ? 79.374 32.107 37.701 1.00 36.79 279 ASP A C 1
ATOM 2004 O O . ASP A 1 260 ? 80.503 32.490 37.995 1.00 37.51 279 ASP A O 1
ATOM 2009 N N . GLU A 1 261 ? 78.338 32.307 38.506 1.00 36.77 280 GLU A N 1
ATOM 2010 C CA . GLU A 1 261 ? 78.536 33.094 39.710 1.00 36.42 280 GLU A CA 1
ATOM 2011 C C . GLU A 1 261 ? 78.347 32.422 41.061 1.00 35.13 280 GLU A C 1
ATOM 2012 O O . GLU A 1 261 ? 78.230 33.118 42.074 1.00 34.42 280 GLU A O 1
ATOM 2018 N N . GLY A 1 262 ? 78.340 31.086 41.077 1.00 32.89 281 GLY A N 1
ATOM 2019 C CA . GLY A 1 262 ? 78.175 30.343 42.323 1.00 29.52 281 GLY A CA 1
ATOM 2020 C C . GLY A 1 262 ? 76.855 30.706 42.969 1.00 26.89 281 GLY A C 1
ATOM 2021 O O . GLY A 1 262 ? 76.763 30.872 44.182 1.00 26.83 281 GLY A O 1
ATOM 2022 N N . THR A 1 263 ? 75.819 30.779 42.145 1.00 24.02 282 THR A N 1
ATOM 2023 C CA . THR A 1 263 ? 74.502 31.198 42.594 1.00 21.60 282 THR A CA 1
ATOM 2024 C C . THR A 1 263 ? 73.519 30.141 43.089 1.00 20.61 282 THR A C 1
ATOM 2025 O O . THR A 1 263 ? 72.858 30.334 44.120 1.00 20.66 282 THR A O 1
ATOM 2029 N N . TRP A 1 264 ? 73.424 29.027 42.371 1.00 18.42 283 TRP A N 1
ATOM 2030 C CA . TRP A 1 264 ? 72.463 27.996 42.724 1.00 16.96 283 TRP A CA 1
ATOM 2031 C C . TRP A 1 264 ? 72.987 26.769 43.435 1.00 15.95 283 TRP A C 1
ATOM 2032 O O . TRP A 1 264 ? 72.196 25.965 43.927 1.00 16.84 283 TRP A O 1
ATOM 2043 N N . ALA A 1 265 ? 74.235 26.611 43.343 1.00 16.41 284 ALA A N 1
ATOM 2044 C CA . ALA A 1 265 ? 74.811 25.427 43.973 1.00 15.79 284 ALA A CA 1
ATOM 2045 C C . ALA A 1 265 ? 76.142 25.683 44.665 1.00 15.28 284 ALA A C 1
ATOM 2046 O O . ALA A 1 265 ? 77.068 24.868 44.587 1.00 13.36 284 ALA A O 1
ATOM 2048 N N . GLY A 1 266 ? 76.299 26.834 45.512 1.00 13.35 285 GLY A N 1
ATOM 2049 C CA . GLY A 1 266 ? 77.510 27.176 46.236 1.00 14.64 285 GLY A CA 1
ATOM 2050 C C . GLY A 1 266 ? 78.755 27.004 45.390 1.00 15.44 285 GLY A C 1
ATOM 2051 O O . GLY A 1 266 ? 78.793 27.432 44.234 1.00 13.02 285 GLY A O 1
ATOM 2052 N N . ARG A 1 267 ? 79.776 26.380 45.971 1.00 15.13 286 ARG A N 1
ATOM 2053 C CA . ARG A 1 267 ? 81.025 26.133 45.277 1.00 14.56 286 ARG A CA 1
ATOM 2054 C C . ARG A 1 267 ? 81.473 24.705 45.577 1.00 14.74 286 ARG A C 1
ATOM 2055 O O . ARG A 1 267 ? 81.083 24.133 46.591 1.00 12.34 286 ARG A O 1
ATOM 2063 N N . TRP A 1 268 ? 82.288 24.142 44.690 1.00 12.67 287 TRP A N 1
ATOM 2064 C CA . TRP A 1 268 ? 82.826 22.795 44.860 1.00 13.13 287 TRP A CA 1
ATOM 2065 C C . TRP A 1 268 ? 83.875 22.847 45.969 1.00 14.60 287 TRP A C 1
ATOM 2066 O O . TRP A 1 268 ? 84.211 21.839 46.585 1.00 13.69 287 TRP A O 1
ATOM 2077 N N . GLY A 1 269 ? 84.407 24.040 46.204 1.00 11.55 288 GLY A N 1
ATOM 2078 C CA . GLY A 1 269 ? 85.381 24.194 47.261 1.00 13.45 288 GLY A CA 1
ATOM 2079 C C . GLY A 1 269 ? 86.725 23.518 47.083 1.00 12.25 288 GLY A C 1
ATOM 2080 O O . GLY A 1 269 ? 87.192 23.272 45.965 1.00 12.95 288 GLY A O 1
ATOM 2081 N N . PHE A 1 270 ? 87.344 23.207 48.215 1.00 13.00 289 PHE A N 1
ATOM 2082 C CA . PHE A 1 270 ? 88.670 22.609 48.231 1.00 13.58 289 PHE A CA 1
ATOM 2083 C C . PHE A 1 270 ? 88.728 21.101 48.490 1.00 13.87 289 PHE A C 1
ATOM 2084 O O . PHE A 1 270 ? 89.773 20.473 48.293 1.00 14.53 289 PHE A O 1
ATOM 2092 N N . ASN A 1 271 ? 87.615 20.517 48.913 1.00 12.43 290 ASN A N 1
ATOM 2093 C CA . ASN A 1 271 ? 87.594 19.097 49.236 1.00 10.97 290 ASN A CA 1
ATOM 2094 C C . ASN A 1 271 ? 86.161 18.578 49.248 1.00 8.82 290 ASN A C 1
ATOM 2095 O O . ASN A 1 271 ? 85.245 19.288 49.658 1.00 10.43 290 ASN A O 1
ATOM 2100 N N . PHE A 1 272 ? 85.981 17.342 48.799 1.00 9.87 291 PHE A N 1
ATOM 2101 C CA . PHE A 1 272 ? 84.660 16.728 48.777 1.00 9.47 291 PHE A CA 1
ATOM 2102 C C . PHE A 1 272 ? 84.537 15.809 49.980 1.00 9.14 291 PHE A C 1
ATOM 2103 O O . PHE A 1 272 ? 85.481 15.104 50.335 1.00 9.20 291 PHE A O 1
ATOM 2111 N N . GLU A 1 273 ? 83.372 15.825 50.612 1.00 8.99 292 GLU A N 1
ATOM 2112 C CA . GLU A 1 273 ? 83.147 14.968 51.756 1.00 7.02 292 GLU A CA 1
ATOM 2113 C C . GLU A 1 273 ? 81.839 14.189 51.607 1.00 8.61 292 GLU A C 1
ATOM 2114 O O . GLU A 1 273 ? 80.974 14.534 50.784 1.00 7.97 292 GLU A O 1
ATOM 2120 N N . THR A 1 274 ? 81.776 13.108 52.301 1.00 4.92 293 THR A N 1
ATOM 2121 C CA . THR A 1 274 ? 80.609 12.237 52.354 1.00 6.38 293 THR A CA 1
ATOM 2122 C C . THR A 1 274 ? 79.797 12.143 51.071 1.00 8.87 293 THR A C 1
ATOM 2123 O O . THR A 1 274 ? 78.615 12.505 51.038 1.00 8.76 293 THR A O 1
ATOM 2127 N N . GLY A 1 275 ? 80.381 11.657 50.107 1.00 8.52 294 GLY A N 1
ATOM 2128 C CA . GLY A 1 275 ? 79.660 11.520 48.855 1.00 12.06 294 GLY A CA 1
ATOM 2129 C C . GLY A 1 275 ? 78.713 10.326 48.873 1.00 13.78 294 GLY A C 1
ATOM 2130 O O . GLY A 1 275 ? 79.032 9.276 49.425 1.00 13.88 294 GLY A O 1
ATOM 2131 N N . ASN A 1 276 ? 77.536 10.501 48.279 1.00 13.95 295 ASN A N 1
ATOM 2132 C CA . ASN A 1 276 ? 76.538 9.439 48.177 1.00 13.87 295 ASN A CA 1
ATOM 2133 C C . ASN A 1 276 ? 76.226 9.317 46.690 1.00 14.77 295 ASN A C 1
ATOM 2134 O O . ASN A 1 276 ? 76.166 10.331 46.004 1.00 15.91 295 ASN A O 1
ATOM 2139 N N . VAL A 1 277 ? 76.048 8.100 46.178 1.00 13.73 296 VAL A N 1
ATOM 2140 C CA . VAL A 1 277 ? 75.688 7.964 44.771 1.00 14.12 296 VAL A CA 1
ATOM 2141 C C . VAL A 1 277 ? 74.316 7.316 44.744 1.00 14.09 296 VAL A C 1
ATOM 2142 O O . VAL A 1 277 ? 74.091 6.294 45.388 1.00 14.28 296 VAL A O 1
ATOM 2146 N N . LEU A 1 278 ? 73.407 7.936 43.999 1.00 13.41 297 LEU A N 1
ATOM 2147 C CA . LEU A 1 278 ? 72.020 7.497 43.901 1.00 14.80 297 LEU A CA 1
ATOM 2148 C C . LEU A 1 278 ? 71.602 7.336 42.447 1.00 13.45 297 LEU A C 1
ATOM 2149 O O . LEU A 1 278 ? 72.254 7.855 41.549 1.00 15.84 297 LEU A O 1
ATOM 2154 N N . PHE A 1 279 ? 70.504 6.621 42.228 1.00 13.67 298 PHE A N 1
ATOM 2155 C CA . PHE A 1 279 ? 69.958 6.412 40.892 1.00 13.70 298 PHE A CA 1
ATOM 2156 C C . PHE A 1 279 ? 68.472 6.608 41.076 1.00 13.63 298 PHE A C 1
ATOM 2157 O O . PHE A 1 279 ? 67.776 5.711 41.540 1.00 13.64 298 PHE A O 1
ATOM 2165 N N . LEU A 1 280 ? 68.005 7.799 40.719 1.00 14.62 299 LEU A N 1
ATOM 2166 C CA . LEU A 1 280 ? 66.609 8.164 40.915 1.00 17.12 299 LEU A CA 1
ATOM 2167 C C . LEU A 1 280 ? 65.684 8.149 39.696 1.00 16.61 299 LEU A C 1
ATOM 2168 O O . LEU A 1 280 ? 66.107 8.346 38.557 1.00 17.62 299 LEU A O 1
ATOM 2173 N N . THR A 1 281 ? 64.410 7.920 39.992 1.00 17.42 300 THR A N 1
ATOM 2174 C CA . THR A 1 281 ? 63.327 7.883 39.018 1.00 18.05 300 THR A CA 1
ATOM 2175 C C . THR A 1 281 ? 62.326 8.881 39.572 1.00 18.13 300 THR A C 1
ATOM 2176 O O . THR A 1 281 ? 62.574 9.491 40.615 1.00 17.62 300 THR A O 1
ATOM 2180 N N . GLU A 1 282 ? 61.198 9.045 38.892 1.00 17.77 301 GLU A N 1
ATOM 2181 C CA . GLU A 1 282 ? 60.178 9.977 39.353 1.00 18.35 301 GLU A CA 1
ATOM 2182 C C . GLU A 1 282 ? 59.336 9.387 40.485 1.00 19.11 301 GLU A C 1
ATOM 2183 O O . GLU A 1 282 ? 58.392 10.026 40.961 1.00 19.08 301 GLU A O 1
ATOM 2189 N N . GLU A 1 283 ? 59.688 8.181 40.921 1.00 20.08 302 GLU A N 1
ATOM 2190 C CA . GLU A 1 283 ? 58.955 7.523 42.010 1.00 19.57 302 GLU A CA 1
ATOM 2191 C C . GLU A 1 283 ? 59.875 7.195 43.185 1.00 18.45 302 GLU A C 1
ATOM 2192 O O . GLU A 1 283 ? 59.428 7.120 44.331 1.00 15.77 302 GLU A O 1
ATOM 2198 N N . GLY A 1 284 ? 61.157 6.996 42.893 1.00 17.83 303 GLY A N 1
ATOM 2199 C CA . GLY A 1 284 ? 62.102 6.669 43.941 1.00 16.50 303 GLY A CA 1
ATOM 2200 C C . GLY A 1 284 ? 63.483 6.269 43.452 1.00 15.81 303 GLY A C 1
ATOM 2201 O O . GLY A 1 284 ? 64.117 6.986 42.682 1.00 16.81 303 GLY A O 1
ATOM 2202 N N . HIS A 1 285 ? 63.941 5.098 43.881 1.00 17.64 304 HIS A N 1
ATOM 2203 C CA . HIS A 1 285 ? 65.278 4.623 43.536 1.00 15.91 304 HIS A CA 1
ATOM 2204 C C . HIS A 1 285 ? 65.281 3.358 42.681 1.00 16.96 304 HIS A C 1
ATOM 2205 O O . HIS A 1 285 ? 64.510 2.427 42.931 1.00 16.79 304 HIS A O 1
ATOM 2212 N N . ASP A 1 286 ? 66.163 3.331 41.683 1.00 18.14 305 ASP A N 1
ATOM 2213 C CA . ASP A 1 286 ? 66.313 2.186 40.781 1.00 19.12 305 ASP A CA 1
ATOM 2214 C C . ASP A 1 286 ? 67.690 2.267 40.115 1.00 18.52 305 ASP A C 1
ATOM 2215 O O . ASP A 1 286 ? 67.935 3.153 39.309 1.00 17.88 305 ASP A O 1
ATOM 2220 N N . PRO A 1 287 ? 68.596 1.325 40.421 1.00 18.51 306 PRO A N 1
ATOM 2221 C CA . PRO A 1 287 ? 69.943 1.345 39.829 1.00 19.00 306 PRO A CA 1
ATOM 2222 C C . PRO A 1 287 ? 69.994 0.939 38.361 1.00 20.10 306 PRO A C 1
ATOM 2223 O O . PRO A 1 287 ? 71.047 0.993 37.722 1.00 18.11 306 PRO A O 1
ATOM 2227 N N . GLN A 1 288 ? 68.858 0.515 37.830 1.00 20.50 307 GLN A N 1
ATOM 2228 C CA . GLN A 1 288 ? 68.809 0.101 36.441 1.00 21.28 307 GLN A CA 1
ATOM 2229 C C . GLN A 1 288 ? 68.235 1.212 35.587 1.00 22.27 307 GLN A C 1
ATOM 2230 O O . GLN A 1 288 ? 68.824 1.584 34.580 1.00 21.94 307 GLN A O 1
ATOM 2236 N N . THR A 1 289 ? 67.097 1.762 36.009 1.00 22.04 308 THR A N 1
ATOM 2237 C CA . THR A 1 289 ? 66.440 2.827 35.261 1.00 23.80 308 THR A CA 1
ATOM 2238 C C . THR A 1 289 ? 66.586 4.245 35.824 1.00 23.64 308 THR A C 1
ATOM 2239 O O . THR A 1 289 ? 66.186 5.220 35.173 1.00 24.17 308 THR A O 1
ATOM 2243 N N . GLY A 1 290 ? 67.136 4.367 37.026 1.00 21.87 309 GLY A N 1
ATOM 2244 C CA . GLY A 1 290 ? 67.276 5.682 37.634 1.00 20.80 309 GLY A CA 1
ATOM 2245 C C . GLY A 1 290 ? 68.419 6.531 37.114 1.00 20.14 309 GLY A C 1
ATOM 2246 O O . GLY A 1 290 ? 69.431 6.001 36.663 1.00 19.24 309 GLY A O 1
ATOM 2247 N N . GLU A 1 291 ? 68.256 7.853 37.165 1.00 19.02 310 GLU A N 1
ATOM 2248 C CA . GLU A 1 291 ? 69.296 8.770 36.716 1.00 19.39 310 GLU A CA 1
ATOM 2249 C C . GLU A 1 291 ? 70.300 8.965 37.846 1.00 18.82 310 GLU A C 1
ATOM 2250 O O . GLU A 1 291 ? 69.925 8.976 39.019 1.00 20.03 310 GLU A O 1
ATOM 2256 N N . VAL A 1 292 ? 71.570 9.120 37.487 1.00 18.47 311 VAL A N 1
ATOM 2257 C CA . VAL A 1 292 ? 72.631 9.310 38.473 1.00 17.37 311 VAL A CA 1
ATOM 2258 C C . VAL A 1 292 ? 72.579 10.668 39.165 1.00 16.79 311 VAL A C 1
ATOM 2259 O O . VAL A 1 292 ? 72.575 11.721 38.522 1.00 15.42 311 VAL A O 1
ATOM 2263 N N . PHE A 1 293 ? 72.536 10.622 40.492 1.00 16.30 312 PHE A N 1
ATOM 2264 C CA . PHE A 1 293 ? 72.528 11.814 41.323 1.00 14.09 312 PHE A CA 1
ATOM 2265 C C . PHE A 1 293 ? 73.605 11.538 42.355 1.00 13.57 312 PHE A C 1
ATOM 2266 O O . PHE A 1 293 ? 73.884 10.380 42.666 1.00 13.80 312 PHE A O 1
ATOM 2274 N N . VAL A 1 294 ? 74.213 12.596 42.872 1.00 12.34 313 VAL A N 1
ATOM 2275 C CA . VAL A 1 294 ? 75.249 12.460 43.884 1.00 11.28 313 VAL A CA 1
ATOM 2276 C C . VAL A 1 294 ? 75.038 13.571 44.902 1.00 11.74 313 VAL A C 1
ATOM 2277 O O . VAL A 1 294 ? 74.840 14.723 44.524 1.00 12.48 313 VAL A O 1
ATOM 2281 N N . THR A 1 295 ? 75.026 13.237 46.191 1.00 11.38 314 THR A N 1
ATOM 2282 C CA . THR A 1 295 ? 74.913 14.292 47.189 1.00 11.77 314 THR A CA 1
ATOM 2283 C C . THR A 1 295 ? 76.297 14.328 47.804 1.00 11.85 314 THR A C 1
ATOM 2284 O O . THR A 1 295 ? 77.003 13.317 47.826 1.00 10.71 314 THR A O 1
ATOM 2288 N N . LEU A 1 296 ? 76.709 15.488 48.282 1.00 12.56 315 LEU A N 1
ATOM 2289 C CA . LEU A 1 296 ? 78.039 15.586 48.847 1.00 12.07 315 LEU A CA 1
ATOM 2290 C C . LEU A 1 296 ? 78.198 16.877 49.606 1.00 12.00 315 LEU A C 1
ATOM 2291 O O . LEU A 1 296 ? 77.466 17.837 49.385 1.00 12.50 315 LEU A O 1
ATOM 2296 N N . GLY A 1 297 ? 79.164 16.889 50.510 1.00 12.51 316 GLY A N 1
ATOM 2297 C CA . GLY A 1 297 ? 79.445 18.098 51.245 1.00 9.99 316 GLY A CA 1
ATOM 2298 C C . GLY A 1 297 ? 80.710 18.658 50.614 1.00 10.88 316 GLY A C 1
ATOM 2299 O O . GLY A 1 297 ? 81.550 17.894 50.125 1.00 9.74 316 GLY A O 1
ATOM 2300 N N . THR A 1 298 ? 80.830 19.979 50.567 1.00 9.71 317 THR A N 1
ATOM 2301 C CA . THR A 1 298 ? 82.035 20.591 50.024 1.00 10.97 317 THR A CA 1
ATOM 2302 C C . THR A 1 298 ? 82.575 21.550 51.064 1.00 10.27 317 THR A C 1
ATOM 2303 O O . THR A 1 298 ? 81.820 22.307 51.675 1.00 10.01 317 THR A O 1
ATOM 2307 N N . GLU A 1 299 ? 83.885 21.496 51.273 1.00 10.51 318 GLU A N 1
ATOM 2308 C CA . GLU A 1 299 ? 84.537 22.365 52.243 1.00 9.90 318 GLU A CA 1
ATOM 2309 C C . GLU A 1 299 ? 85.026 23.617 51.537 1.00 11.92 318 GLU A C 1
ATOM 2310 O O . GLU A 1 299 ? 85.792 23.534 50.580 1.00 13.10 318 GLU A O 1
ATOM 2316 N N . GLY A 1 300 ? 84.581 24.771 52.017 1.00 11.91 319 GLY A N 1
ATOM 2317 C CA . GLY A 1 300 ? 84.975 26.016 51.391 1.00 12.21 319 GLY A CA 1
ATOM 2318 C C . GLY A 1 300 ? 85.681 26.980 52.315 1.00 12.90 319 GLY A C 1
ATOM 2319 O O . GLY A 1 300 ? 85.780 26.754 53.519 1.00 11.66 319 GLY A O 1
ATOM 2320 N N . SER A 1 301 ? 86.161 28.079 51.743 1.00 14.28 320 SER A N 1
ATOM 2321 C CA . SER A 1 301 ? 86.873 29.070 52.526 1.00 16.53 320 SER A CA 1
ATOM 2322 C C . SER A 1 301 ? 87.081 30.372 51.779 1.00 18.88 320 SER A C 1
ATOM 2323 O O . SER A 1 301 ? 87.160 30.397 50.546 1.00 19.65 320 SER A O 1
ATOM 2326 N N . GLY A 1 302 ? 87.173 31.455 52.541 1.00 21.68 321 GLY A N 1
ATOM 2327 C CA . GLY A 1 302 ? 87.431 32.748 51.943 1.00 23.77 321 GLY A CA 1
ATOM 2328 C C . GLY A 1 302 ? 88.941 32.869 51.850 1.00 24.93 321 GLY A C 1
ATOM 2329 O O . GLY A 1 302 ? 89.668 31.926 52.194 1.00 23.92 321 GLY A O 1
ATOM 2330 N N . LEU A 1 303 ? 89.420 34.021 51.389 1.00 26.45 322 LEU A N 1
ATOM 2331 C CA . LEU A 1 303 ? 90.853 34.263 51.265 1.00 27.28 322 LEU A CA 1
ATOM 2332 C C . LEU A 1 303 ? 91.175 35.508 52.067 1.00 27.91 322 LEU A C 1
ATOM 2333 O O . LEU A 1 303 ? 90.446 36.494 52.003 1.00 28.66 322 LEU A O 1
ATOM 2338 N N . PRO A 1 304 ? 92.284 35.492 52.824 1.00 28.17 323 PRO A N 1
ATOM 2339 C CA . PRO A 1 304 ? 93.220 34.372 52.940 1.00 27.34 323 PRO A CA 1
ATOM 2340 C C . PRO A 1 304 ? 92.637 33.176 53.680 1.00 25.88 323 PRO A C 1
ATOM 2341 O O . PRO A 1 304 ? 91.816 33.320 54.588 1.00 24.35 323 PRO A O 1
ATOM 2345 N N . ILE A 1 305 ? 93.079 31.996 53.272 1.00 25.16 324 ILE A N 1
ATOM 2346 C CA . ILE A 1 305 ? 92.665 30.752 53.895 1.00 22.88 324 ILE A CA 1
ATOM 2347 C C . ILE A 1 305 ? 93.338 30.693 55.259 1.00 22.36 324 ILE A C 1
ATOM 2348 O O . ILE A 1 305 ? 94.497 31.096 55.397 1.00 21.31 324 ILE A O 1
ATOM 2353 N N . VAL A 1 306 ? 92.611 30.215 56.264 1.00 20.07 325 VAL A N 1
ATOM 2354 C CA . VAL A 1 306 ? 93.170 30.042 57.603 1.00 19.62 325 VAL A CA 1
ATOM 2355 C C . VAL A 1 306 ? 93.336 28.527 57.745 1.00 18.78 325 VAL A C 1
ATOM 2356 O O . VAL A 1 306 ? 92.361 27.808 57.959 1.00 19.55 325 VAL A O 1
ATOM 2360 N N . PRO A 1 307 ? 94.571 28.021 57.609 1.00 17.53 326 PRO A N 1
ATOM 2361 C CA . PRO A 1 307 ? 94.810 26.581 57.723 1.00 17.18 326 PRO A CA 1
ATOM 2362 C C . PRO A 1 307 ? 94.077 25.875 58.857 1.00 16.14 326 PRO A C 1
ATOM 2363 O O . PRO A 1 307 ? 94.017 26.370 59.980 1.00 14.93 326 PRO A O 1
ATOM 2367 N N . GLN A 1 308 ? 93.524 24.713 58.514 1.00 15.35 327 GLN A N 1
ATOM 2368 C CA . GLN A 1 308 ? 92.766 23.848 59.406 1.00 14.61 327 GLN A CA 1
ATOM 2369 C C . GLN A 1 308 ? 91.384 24.379 59.752 1.00 15.03 327 GLN A C 1
ATOM 2370 O O . GLN A 1 308 ? 90.735 23.908 60.688 1.00 13.79 327 GLN A O 1
ATOM 2376 N N . VAL A 1 309 ? 90.939 25.359 58.976 1.00 14.98 328 VAL A N 1
ATOM 2377 C CA . VAL A 1 309 ? 89.618 25.939 59.162 1.00 15.58 328 VAL A CA 1
ATOM 2378 C C . VAL A 1 309 ? 88.839 25.980 57.844 1.00 16.16 328 VAL A C 1
ATOM 2379 O O . VAL A 1 309 ? 89.253 26.645 56.889 1.00 17.15 328 VAL A O 1
ATOM 2383 N N . SER A 1 310 ? 87.731 25.248 57.788 1.00 15.70 329 SER A N 1
ATOM 2384 C CA . SER A 1 310 ? 86.851 25.255 56.619 1.00 15.22 329 SER A CA 1
ATOM 2385 C C . SER A 1 310 ? 85.728 26.193 57.063 1.00 15.60 329 SER A C 1
ATOM 2386 O O . SER A 1 310 ? 84.961 25.855 57.964 1.00 15.07 329 SER A O 1
ATOM 2389 N N . SER A 1 311 ? 85.641 27.371 56.458 1.00 15.71 330 SER A N 1
ATOM 2390 C CA . SER A 1 311 ? 84.632 28.345 56.857 1.00 14.65 330 SER A CA 1
ATOM 2391 C C . SER A 1 311 ? 83.249 28.086 56.281 1.00 14.20 330 SER A C 1
ATOM 2392 O O . SER A 1 311 ? 82.255 28.622 56.789 1.00 13.69 330 SER A O 1
ATOM 2395 N N . ILE A 1 312 ? 83.192 27.285 55.218 1.00 13.18 331 ILE A N 1
ATOM 2396 C CA . ILE A 1 312 ? 81.932 26.968 54.555 1.00 13.32 331 ILE A CA 1
ATOM 2397 C C . ILE A 1 312 ? 81.725 25.466 54.384 1.00 12.64 331 ILE A C 1
ATOM 2398 O O . ILE A 1 312 ? 82.576 24.771 53.831 1.00 11.95 331 ILE A O 1
ATOM 2403 N N . HIS A 1 313 ? 80.594 24.968 54.870 1.00 11.39 332 HIS A N 1
ATOM 2404 C CA . HIS A 1 313 ? 80.268 23.551 54.727 1.00 11.44 332 HIS A CA 1
ATOM 2405 C C . HIS A 1 313 ? 78.965 23.476 53.923 1.00 10.93 332 HIS A C 1
ATOM 2406 O O . HIS A 1 313 ? 77.878 23.570 54.490 1.00 9.52 332 HIS A O 1
ATOM 2413 N N . ASP A 1 314 ? 79.080 23.337 52.600 1.00 8.32 333 ASP A N 1
ATOM 2414 C CA . ASP A 1 314 ? 77.897 23.256 51.732 1.00 9.50 333 ASP A CA 1
ATOM 2415 C C . ASP A 1 314 ? 77.373 21.827 51.539 1.00 11.17 333 ASP A C 1
ATOM 2416 O O . ASP A 1 314 ? 78.127 20.900 51.224 1.00 11.95 333 ASP A O 1
ATOM 2421 N N . MET A 1 315 ? 76.070 21.663 51.721 1.00 9.91 334 MET A N 1
ATOM 2422 C CA . MET A 1 315 ? 75.427 20.371 51.548 1.00 10.19 334 MET A CA 1
ATOM 2423 C C . MET A 1 315 ? 74.756 20.363 50.173 1.00 9.59 334 MET A C 1
ATOM 2424 O O . MET A 1 315 ? 73.576 20.701 50.037 1.00 8.97 334 MET A O 1
ATOM 2429 N N . LEU A 1 316 ? 75.528 19.946 49.170 1.00 9.60 335 LEU A N 1
ATOM 2430 C CA . LEU A 1 316 ? 75.096 19.916 47.777 1.00 11.01 335 LEU A CA 1
ATOM 2431 C C . LEU A 1 316 ? 74.604 18.591 47.210 1.00 11.83 335 LEU A C 1
ATOM 2432 O O . LEU A 1 316 ? 74.658 17.541 47.855 1.00 10.79 335 LEU A O 1
ATOM 2437 N N . TRP A 1 317 ? 74.137 18.681 45.968 1.0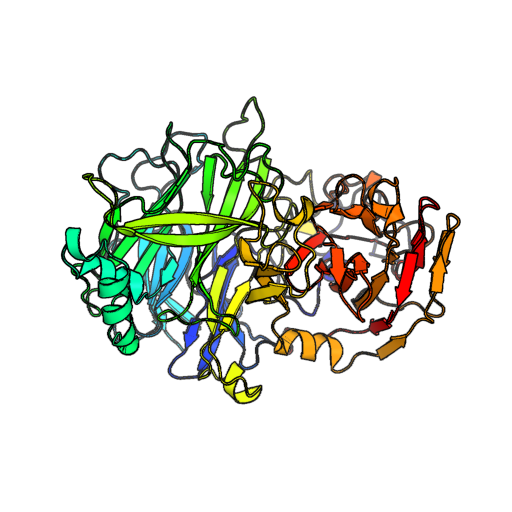0 12.32 336 TRP A N 1
ATOM 2438 C CA . TRP A 1 317 ? 73.683 17.537 45.195 1.00 10.83 336 TRP A CA 1
ATOM 2439 C C . TRP A 1 317 ? 73.904 17.884 43.730 1.00 12.08 336 TRP A C 1
ATOM 2440 O O . TRP A 1 317 ? 73.924 19.052 43.356 1.00 11.88 336 TRP A O 1
ATOM 2451 N N . ALA A 1 318 ? 74.087 16.855 42.916 1.00 11.17 337 ALA A N 1
ATOM 2452 C CA . ALA A 1 318 ? 74.306 17.016 41.489 1.00 12.01 337 ALA A CA 1
ATOM 2453 C C . ALA A 1 318 ? 73.622 15.868 40.767 1.00 12.94 337 ALA A C 1
ATOM 2454 O O . ALA A 1 318 ? 73.528 14.761 41.289 1.00 15.34 337 ALA A O 1
ATOM 2456 N N . ALA A 1 319 ? 73.130 16.144 39.570 1.00 14.21 338 ALA A N 1
ATOM 2457 C CA . ALA A 1 319 ? 72.479 15.137 38.754 1.00 15.72 338 ALA A CA 1
ATOM 2458 C C . ALA A 1 319 ? 73.211 15.204 37.424 1.00 16.23 338 ALA A C 1
ATOM 2459 O O . ALA A 1 319 ? 73.716 16.262 37.052 1.00 17.53 338 ALA A O 1
ATOM 2461 N N . GLY A 1 320 ? 73.283 14.089 36.712 1.00 17.59 339 GLY A N 1
ATOM 2462 C CA . GLY A 1 320 ? 73.978 14.104 35.444 1.00 20.22 339 GLY A CA 1
ATOM 2463 C C . GLY A 1 320 ? 73.981 12.766 34.732 1.00 22.06 339 GLY A C 1
ATOM 2464 O O . GLY A 1 320 ? 73.064 11.959 34.884 1.00 23.26 339 GLY A O 1
ATOM 2465 N N . GLU A 1 321 ? 75.018 12.534 33.940 1.00 23.30 340 GLU A N 1
ATOM 2466 C CA . GLU A 1 321 ? 75.120 11.294 33.190 1.00 25.26 340 GLU A CA 1
ATOM 2467 C C . GLU A 1 321 ? 76.507 10.702 33.393 1.00 25.03 340 GLU A C 1
ATOM 2468 O O . GLU A 1 321 ? 77.449 11.422 33.735 1.00 23.22 340 GLU A O 1
ATOM 2474 N N . VAL A 1 322 ? 76.621 9.390 33.216 1.00 24.53 341 VAL A N 1
ATOM 2475 C CA . VAL A 1 322 ? 77.913 8.733 33.348 1.00 25.85 341 VAL A CA 1
ATOM 2476 C C . VAL A 1 322 ? 78.330 8.196 31.987 1.00 26.57 341 VAL A C 1
ATOM 2477 O O . VAL A 1 322 ? 77.508 7.646 31.253 1.00 26.25 341 VAL A O 1
ATOM 2481 N N . GLY A 1 323 ? 79.604 8.383 31.650 1.00 28.04 342 GLY A N 1
ATOM 2482 C CA . GLY A 1 323 ? 80.128 7.911 30.379 1.00 30.08 342 GLY A CA 1
ATOM 2483 C C . GLY A 1 323 ? 81.498 7.289 30.555 1.00 31.34 342 GLY A C 1
ATOM 2484 O O . GLY A 1 323 ? 82.078 7.342 31.646 1.00 30.33 342 GLY A O 1
ATOM 2485 N N . VAL A 1 324 ? 82.015 6.670 29.500 1.00 32.67 343 VAL A N 1
ATOM 2486 C CA . VAL A 1 324 ? 83.333 6.055 29.582 1.00 35.33 343 VAL A CA 1
ATOM 2487 C C . VAL A 1 324 ? 84.392 7.143 29.601 1.00 37.41 343 VAL A C 1
ATOM 2488 O O . VAL A 1 324 ? 84.143 8.272 29.168 1.00 36.23 343 VAL A O 1
ATOM 2492 N N . GLY A 1 325 ? 85.534 6.826 30.080 1.00 41.20 344 GLY A N 1
ATOM 2493 C CA . GLY A 1 325 ? 86.664 7.729 30.217 1.00 45.18 344 GLY A CA 1
ATOM 2494 C C . GLY A 1 325 ? 87.329 7.861 28.855 1.00 48.06 344 GLY A C 1
ATOM 2495 O O . GLY A 1 325 ? 88.101 6.994 28.423 1.00 47.98 344 GLY A O 1
ATOM 2496 N N . SER A 1 326 ? 86.320 8.240 27.917 1.00 50.99 345 SER A N 1
ATOM 2497 C CA . SER A 1 326 ? 86.579 8.991 26.693 1.00 54.00 345 SER A CA 1
ATOM 2498 C C . SER A 1 326 ? 87.714 8.441 25.835 1.00 55.85 345 SER A C 1
ATOM 2499 O O . SER A 1 326 ? 87.767 7.248 25.534 1.00 56.17 345 SER A O 1
ATOM 2502 N N . GLU A 1 327 ? 88.660 9.331 25.527 1.00 57.51 346 GLU A N 1
ATOM 2503 C CA . GLU A 1 327 ? 89.918 8.992 24.860 1.00 59.02 346 GLU A CA 1
ATOM 2504 C C . GLU A 1 327 ? 91.134 9.478 25.671 1.00 59.14 346 GLU A C 1
ATOM 2505 O O . GLU A 1 327 ? 91.850 10.391 25.261 1.00 59.37 346 GLU A O 1
ATOM 2511 N N . GLN A 1 328 ? 91.342 8.846 26.822 1.00 59.05 347 GLN A N 1
ATOM 2512 C CA . GLN A 1 328 ? 92.426 9.124 27.759 1.00 58.59 347 GLN A CA 1
ATOM 2513 C C . GLN A 1 328 ? 92.869 7.906 28.574 1.00 57.44 347 GLN A C 1
ATOM 2514 O O . GLN A 1 328 ? 92.316 6.810 28.437 1.00 57.10 347 GLN A O 1
ATOM 2520 N N . GLU A 1 329 ? 93.863 8.120 29.434 1.00 55.72 348 GLU A N 1
ATOM 2521 C CA . GLU A 1 329 ? 94.370 7.074 30.316 1.00 53.62 348 GLU A CA 1
ATOM 2522 C C . GLU A 1 329 ? 94.044 7.540 31.745 1.00 51.27 348 GLU A C 1
ATOM 2523 O O . GLU A 1 329 ? 94.841 7.373 32.682 1.00 50.91 348 GLU A O 1
ATOM 2529 N N . GLY A 1 330 ? 92.861 8.134 31.891 1.00 48.00 349 GLY A N 1
ATOM 2530 C CA . GLY A 1 330 ? 92.415 8.643 33.181 1.00 43.63 349 GLY A CA 1
ATOM 2531 C C . GLY A 1 330 ? 91.342 7.769 33.812 1.00 40.85 349 GLY A C 1
ATOM 2532 O O . GLY A 1 330 ? 91.511 6.551 33.918 1.00 40.83 349 GLY A O 1
ATOM 2533 N N . ALA A 1 331 ? 90.232 8.368 34.233 1.00 37.62 350 ALA A N 1
ATOM 2534 C CA . ALA A 1 331 ? 89.162 7.584 34.856 1.00 34.94 350 ALA A CA 1
ATOM 2535 C C . ALA A 1 331 ? 88.532 6.658 33.818 1.00 33.16 350 ALA A C 1
ATOM 2536 O O . ALA A 1 331 ? 88.438 7.017 32.644 1.00 31.98 350 ALA A O 1
ATOM 2538 N N . LYS A 1 332 ? 88.115 5.462 34.237 1.00 31.24 351 LYS A N 1
ATOM 2539 C CA . LYS A 1 332 ? 87.498 4.522 33.298 1.00 30.51 351 LYS A CA 1
ATOM 2540 C C . LYS A 1 332 ? 86.068 4.948 32.979 1.00 28.47 351 LYS A C 1
ATOM 2541 O O . LYS A 1 332 ? 85.510 4.600 31.933 1.00 29.32 351 LYS A O 1
ATOM 2547 N N . VAL A 1 333 ? 85.485 5.699 33.900 1.00 25.70 352 VAL A N 1
ATOM 2548 C CA . VAL A 1 333 ? 84.139 6.228 33.758 1.00 23.52 352 VAL A CA 1
ATOM 2549 C C . VAL A 1 333 ? 84.169 7.584 34.446 1.00 23.19 352 VAL A C 1
ATOM 2550 O O . VAL A 1 333 ? 84.936 7.797 35.391 1.00 22.49 352 VAL A O 1
ATOM 2554 N N . GLU A 1 334 ? 83.352 8.513 33.966 1.00 23.01 353 GLU A N 1
ATOM 2555 C CA . GLU A 1 334 ? 83.329 9.851 34.539 1.00 23.28 353 GLU A CA 1
ATOM 2556 C C . GLU A 1 334 ? 81.893 10.333 34.708 1.00 22.81 353 GLU A C 1
ATOM 2557 O O . GLU A 1 334 ? 81.018 10.022 33.883 1.00 22.25 353 GLU A O 1
ATOM 2563 N N . PHE A 1 335 ? 81.665 11.088 35.779 1.00 20.53 354 PHE A N 1
ATOM 2564 C CA . PHE A 1 335 ? 80.358 11.670 36.074 1.00 19.20 354 PHE A CA 1
ATOM 2565 C C . PHE A 1 335 ? 80.391 13.102 35.545 1.00 19.08 354 PHE A C 1
ATOM 2566 O O . PHE A 1 335 ? 81.340 13.849 35.821 1.00 16.26 354 PHE A O 1
ATOM 2574 N N . SER A 1 336 ? 79.371 13.472 34.770 1.00 18.31 355 SER A N 1
ATOM 2575 C CA . SER A 1 336 ? 79.281 14.813 34.199 1.00 20.34 355 SER A CA 1
ATOM 2576 C C . SER A 1 336 ? 77.995 15.480 34.657 1.00 20.52 355 SER A C 1
ATOM 2577 O O . SER A 1 336 ? 76.910 15.143 34.181 1.00 20.46 355 SER A O 1
ATOM 2580 N N .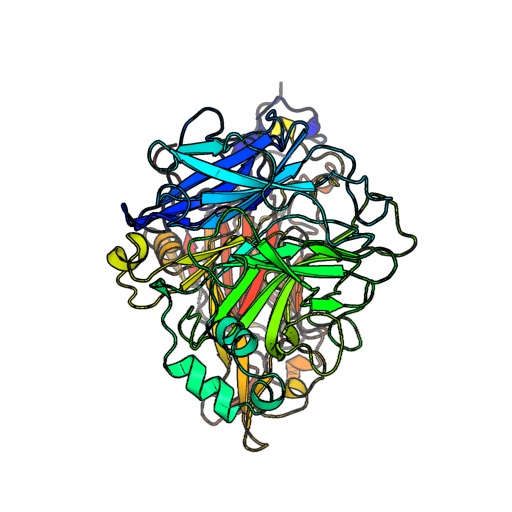 PRO A 1 337 ? 78.098 16.445 35.578 1.00 20.98 356 PRO A N 1
ATOM 2581 C CA . PRO A 1 337 ? 76.902 17.137 36.070 1.00 20.61 356 PRO A CA 1
ATOM 2582 C C . PRO A 1 337 ? 76.163 17.890 34.962 1.00 20.88 356 PRO A C 1
ATOM 2583 O O . PRO A 1 337 ? 76.786 18.405 34.032 1.00 19.63 356 PRO A O 1
ATOM 2587 N N . SER A 1 338 ? 74.838 17.947 35.077 1.00 20.18 357 SER A N 1
ATOM 2588 C CA . SER A 1 338 ? 73.982 18.659 34.127 1.00 19.59 357 SER A CA 1
ATOM 2589 C C . SER A 1 338 ? 73.191 19.708 34.918 1.00 18.84 357 SER A C 1
ATOM 2590 O O . SER A 1 338 ? 72.686 20.690 34.363 1.00 17.05 357 SER A O 1
ATOM 2593 N N . MET A 1 339 ? 73.097 19.488 36.227 1.00 17.70 358 MET A N 1
ATOM 2594 C CA . MET A 1 339 ? 72.402 20.401 37.134 1.00 16.48 358 MET A CA 1
ATOM 2595 C C . MET A 1 339 ? 72.860 20.098 38.561 1.00 15.13 358 MET A C 1
ATOM 2596 O O . MET A 1 339 ? 73.266 18.968 38.854 1.00 12.93 358 MET A O 1
ATOM 2601 N N . ALA A 1 340 ? 72.807 21.103 39.432 1.00 13.64 359 ALA A N 1
ATOM 2602 C CA . ALA A 1 340 ? 73.219 20.941 40.824 1.00 13.09 359 ALA A CA 1
ATOM 2603 C C . ALA A 1 340 ? 72.505 21.921 41.738 1.00 14.39 359 ALA A C 1
ATOM 2604 O O . ALA A 1 340 ? 71.978 22.942 41.280 1.00 13.89 359 ALA A O 1
ATOM 2606 N N . GLY A 1 341 ? 72.493 21.609 43.035 1.00 12.61 360 GLY A N 1
ATOM 2607 C CA . GLY A 1 341 ? 71.826 22.473 43.991 1.00 10.57 360 GLY A CA 1
ATOM 2608 C C . GLY A 1 341 ? 72.198 22.111 45.419 1.00 12.10 360 GLY A C 1
ATOM 2609 O O . GLY A 1 341 ? 73.246 21.518 45.663 1.00 12.14 360 GLY A O 1
ATOM 2610 N N . PHE A 1 342 ? 71.335 22.469 46.362 1.00 11.73 361 PHE A N 1
ATOM 2611 C CA . PHE A 1 342 ? 71.558 22.182 47.777 1.00 11.37 361 PHE A CA 1
ATOM 2612 C C . PHE A 1 342 ? 70.543 21.167 48.293 1.00 12.38 361 PHE A C 1
ATOM 2613 O O . PHE A 1 342 ? 69.363 21.244 47.950 1.00 12.34 361 PHE A O 1
ATOM 2621 N N . LEU A 1 343 ? 71.000 20.219 49.107 1.00 11.17 362 LEU A N 1
ATOM 2622 C CA . LEU A 1 343 ? 70.098 19.232 49.696 1.00 10.05 362 LEU A CA 1
ATOM 2623 C C . LEU A 1 343 ? 69.456 19.939 50.882 1.00 9.74 362 LEU A C 1
ATOM 2624 O O . LEU A 1 343 ? 68.316 19.671 51.240 1.00 11.36 362 LEU A O 1
ATOM 2629 N N . ASP A 1 344 ? 70.226 20.831 51.495 1.00 8.47 363 ASP A N 1
ATOM 2630 C CA . ASP A 1 344 ? 69.751 21.652 52.594 1.00 9.53 363 ASP A CA 1
ATOM 2631 C C . ASP A 1 344 ? 70.622 22.907 52.602 1.00 10.47 363 ASP A C 1
ATOM 2632 O O . ASP A 1 344 ? 71.855 22.826 52.636 1.00 9.27 363 ASP A O 1
ATOM 2637 N N . TRP A 1 345 ? 69.976 24.066 52.551 1.00 8.87 364 TRP A N 1
ATOM 2638 C CA . TRP A 1 345 ? 70.680 25.348 52.529 1.00 10.36 364 TRP A CA 1
ATOM 2639 C C . TRP A 1 345 ? 71.175 25.820 53.894 1.00 9.60 364 TRP A C 1
ATOM 2640 O O . TRP A 1 345 ? 71.802 26.873 54.004 1.00 8.61 364 TRP A O 1
ATOM 2651 N N . GLY A 1 346 ? 70.878 25.053 54.936 1.00 9.68 365 GLY A N 1
ATOM 2652 C CA . GLY A 1 346 ? 71.308 25.439 56.268 1.00 9.60 365 GLY A CA 1
ATOM 2653 C C . GLY A 1 346 ? 72.813 25.521 56.459 1.00 8.94 365 GLY A C 1
ATOM 2654 O O . GLY A 1 346 ? 73.548 24.640 56.036 1.00 6.80 365 GLY A O 1
ATOM 2655 N N . PHE A 1 347 ? 73.270 26.596 57.095 1.00 9.31 366 PHE A N 1
ATOM 2656 C CA . PHE A 1 347 ? 74.695 26.777 57.365 1.00 10.31 366 PHE A CA 1
ATOM 2657 C C . PHE A 1 347 ? 75.257 25.547 58.069 1.00 11.55 366 PHE A C 1
ATOM 2658 O O . PHE A 1 347 ? 76.314 25.020 57.704 1.00 8.51 366 PHE A O 1
ATOM 2666 N N . SER A 1 348 ? 74.524 25.099 59.083 1.00 10.59 367 SER A N 1
ATOM 2667 C CA . SER A 1 348 ? 74.932 23.965 59.897 1.00 10.37 367 SER A CA 1
ATOM 2668 C C . SER A 1 348 ? 74.478 22.608 59.388 1.00 11.85 367 SER A C 1
ATOM 2669 O O . SER A 1 348 ? 74.682 21.614 60.063 1.00 11.86 367 SER A O 1
ATOM 2672 N N . ALA A 1 349 ? 73.850 22.574 58.215 1.00 13.13 368 ALA A N 1
ATOM 2673 C CA . ALA A 1 349 ? 73.378 21.323 57.618 1.00 11.99 368 ALA A CA 1
ATOM 2674 C C . ALA A 1 349 ? 74.523 20.791 56.760 1.00 12.04 368 ALA A C 1
ATOM 2675 O O . ALA A 1 349 ? 75.111 21.545 55.984 1.00 10.08 368 ALA A O 1
ATOM 2677 N N . TYR A 1 350 ? 74.826 19.497 56.878 1.00 11.29 369 TYR A N 1
ATOM 2678 C CA . TYR A 1 350 ? 75.956 18.934 56.139 1.00 10.72 369 TYR A CA 1
ATOM 2679 C C . TYR A 1 350 ? 76.024 17.404 56.285 1.00 10.47 369 TYR A C 1
ATOM 2680 O O . TYR A 1 350 ? 75.158 16.792 56.904 1.00 8.06 369 TYR A O 1
ATOM 2689 N N . ALA A 1 351 ? 77.063 16.815 55.696 1.00 10.09 370 ALA A N 1
ATOM 2690 C CA . ALA A 1 351 ? 77.348 15.376 55.767 1.00 10.80 370 ALA A CA 1
ATOM 2691 C C . ALA A 1 351 ? 76.203 14.382 55.604 1.00 10.11 370 ALA A C 1
ATOM 2692 O O . ALA A 1 351 ? 76.162 13.371 56.308 1.00 11.05 370 ALA A O 1
ATOM 2694 N N . ALA A 1 352 ? 75.294 14.634 54.671 1.00 10.16 371 ALA A N 1
ATOM 2695 C CA . ALA A 1 352 ? 74.169 13.718 54.465 1.00 11.37 371 ALA A CA 1
ATOM 2696 C C . ALA A 1 352 ? 74.607 12.289 54.114 1.00 11.38 371 ALA A C 1
ATOM 2697 O O . ALA A 1 352 ? 75.503 12.070 53.297 1.00 10.97 371 ALA A O 1
ATOM 2699 N N . ALA A 1 353 ? 73.967 11.319 54.754 1.00 11.81 372 ALA A N 1
ATOM 2700 C CA . ALA A 1 353 ? 74.249 9.909 54.509 1.00 12.07 372 ALA A CA 1
ATOM 2701 C C . ALA A 1 353 ? 72.895 9.255 54.260 1.00 12.75 372 ALA A C 1
ATOM 2702 O O . ALA A 1 353 ? 72.021 9.302 55.117 1.00 14.53 372 ALA A O 1
ATOM 2704 N N . GLY A 1 354 ? 72.718 8.664 53.083 1.00 13.58 373 GLY A N 1
ATOM 2705 C CA . GLY A 1 354 ? 71.456 8.021 52.769 1.00 13.16 373 GLY A CA 1
ATOM 2706 C C . GLY A 1 354 ? 71.634 6.563 52.410 1.00 13.96 373 GLY A C 1
ATOM 2707 O O . GLY A 1 354 ? 72.748 6.026 52.464 1.00 11.76 373 GLY A O 1
ATOM 2708 N N . LYS A 1 355 ? 70.539 5.911 52.035 1.00 12.35 374 LYS A N 1
ATOM 2709 C CA . LYS A 1 355 ? 70.604 4.507 51.687 1.00 13.57 374 LYS A CA 1
ATOM 2710 C C . LYS A 1 355 ? 69.332 4.082 50.987 1.00 15.51 374 LYS A C 1
ATOM 2711 O O . LYS A 1 355 ? 68.279 4.704 51.144 1.00 14.58 374 LYS A O 1
ATOM 2717 N N . VAL A 1 356 ? 69.429 3.018 50.206 1.00 17.01 375 VAL A N 1
ATOM 2718 C CA . VAL A 1 356 ? 68.248 2.515 49.535 1.00 16.35 375 VAL A CA 1
ATOM 2719 C C . VAL A 1 356 ? 67.379 1.876 50.600 1.00 16.05 375 VAL A C 1
ATOM 2720 O O . VAL A 1 356 ? 67.877 1.253 51.543 1.00 15.01 375 VAL A O 1
ATOM 2724 N N . LEU A 1 357 ? 66.075 2.070 50.466 1.00 14.87 376 LEU A N 1
ATOM 2725 C CA . LEU A 1 357 ? 65.115 1.481 51.387 1.00 15.52 376 LEU A CA 1
ATOM 2726 C C . LEU A 1 357 ? 64.198 0.670 50.486 1.00 16.18 376 LEU A C 1
ATOM 2727 O O . LEU A 1 357 ? 63.247 1.199 49.889 1.00 15.19 376 LEU A O 1
ATOM 2732 N N . PRO A 1 358 ? 64.489 -0.630 50.366 1.00 17.65 377 PRO A N 1
ATOM 2733 C CA . PRO A 1 358 ? 63.769 -1.615 49.554 1.00 18.85 377 PRO A CA 1
ATOM 2734 C C . PRO A 1 358 ? 62.282 -1.668 49.850 1.00 17.96 377 PRO A C 1
ATOM 2735 O O . PRO A 1 358 ? 61.866 -1.518 50.996 1.00 19.42 377 PRO A O 1
ATOM 2739 N N . ALA A 1 359 ? 61.486 -1.901 48.814 1.00 17.42 378 ALA A N 1
ATOM 2740 C CA . ALA A 1 359 ? 60.047 -2.021 48.989 1.00 18.50 378 ALA A CA 1
ATOM 2741 C C . ALA A 1 359 ? 59.817 -3.256 49.866 1.00 19.04 378 ALA A C 1
ATOM 2742 O O . ALA A 1 359 ? 58.771 -3.405 50.509 1.00 20.64 378 ALA A O 1
ATOM 2744 N N . SER A 1 360 ? 60.813 -4.140 49.903 1.00 19.01 379 SER A N 1
ATOM 2745 C CA . SER A 1 360 ? 60.715 -5.368 50.689 1.00 18.19 379 SER A CA 1
ATOM 2746 C C . SER A 1 360 ? 61.051 -5.178 52.165 1.00 19.19 379 SER A C 1
ATOM 2747 O O . SER A 1 360 ? 60.934 -6.115 52.952 1.00 19.67 379 SER A O 1
ATOM 2750 N N . SER A 1 361 ? 61.461 -3.968 52.546 1.00 17.90 380 SER A N 1
ATOM 2751 C CA . SER A 1 361 ? 61.812 -3.690 53.934 1.00 17.49 380 SER A CA 1
ATOM 2752 C C . SER A 1 361 ? 60.597 -3.818 54.841 1.00 17.74 380 SER A C 1
ATOM 2753 O O . SER A 1 361 ? 59.458 -3.732 54.382 1.00 17.35 380 SER A O 1
ATOM 2756 N N . ALA A 1 362 ? 60.852 -4.022 56.127 1.00 17.70 381 ALA A N 1
ATOM 2757 C CA . ALA A 1 362 ? 59.784 -4.142 57.108 1.00 18.86 381 ALA A CA 1
ATOM 2758 C C . ALA A 1 362 ? 59.023 -2.816 57.124 1.00 19.25 381 ALA A C 1
ATOM 2759 O O . ALA A 1 362 ? 57.807 -2.782 57.305 1.00 19.58 381 ALA A O 1
ATOM 2761 N N . VAL A 1 363 ? 59.756 -1.726 56.917 1.00 18.45 382 VAL A N 1
ATOM 2762 C CA . VAL A 1 363 ? 59.181 -0.390 56.899 1.00 18.12 382 VAL A CA 1
ATOM 2763 C C . VAL A 1 363 ? 58.196 -0.200 55.748 1.00 17.56 382 VAL A C 1
ATOM 2764 O O . VAL A 1 363 ? 57.047 0.198 55.959 1.00 17.21 382 VAL A O 1
ATOM 2768 N N . SER A 1 364 ? 58.647 -0.485 54.533 1.00 15.35 383 SER A N 1
ATOM 2769 C CA . SER A 1 364 ? 57.803 -0.328 53.352 1.00 16.37 383 SER A CA 1
ATOM 2770 C C . SER A 1 364 ? 56.610 -1.276 53.314 1.00 16.88 383 SER A C 1
ATOM 2771 O O . SER A 1 364 ? 55.541 -0.906 52.831 1.00 15.21 383 SER A O 1
ATOM 2774 N N . LYS A 1 365 ? 56.794 -2.500 53.807 1.00 17.63 384 LYS A N 1
ATOM 2775 C CA . LYS A 1 365 ? 55.698 -3.472 53.846 1.00 19.78 384 LYS A CA 1
ATOM 2776 C C . LYS A 1 365 ? 54.593 -2.980 54.786 1.00 20.19 384 LYS A C 1
ATOM 2777 O O . LYS A 1 365 ? 53.403 -3.155 54.515 1.00 21.38 384 LYS A O 1
ATOM 2783 N N . THR A 1 366 ? 54.986 -2.380 55.903 1.00 20.93 385 THR A N 1
ATOM 2784 C CA . THR A 1 366 ? 54.017 -1.880 56.874 1.00 20.44 385 THR A CA 1
ATOM 2785 C C . THR A 1 366 ? 53.242 -0.663 56.370 1.00 21.97 385 THR A C 1
ATOM 2786 O O . THR A 1 366 ? 52.024 -0.563 56.571 1.00 20.48 385 THR A O 1
ATOM 2790 N N . SER A 1 367 ? 53.932 0.258 55.702 1.00 20.18 386 SER A N 1
ATOM 2791 C CA . SER A 1 367 ? 53.276 1.458 55.184 1.00 21.26 386 SER A CA 1
ATOM 2792 C C . SER A 1 367 ? 52.694 1.221 53.787 1.00 21.66 386 SER A C 1
ATOM 2793 O O . SER A 1 367 ? 51.988 2.074 53.235 1.00 22.34 386 SER A O 1
ATOM 2796 N N . GLY A 1 368 ? 52.989 0.047 53.228 1.00 21.35 387 GLY A N 1
ATOM 2797 C CA . GLY A 1 368 ? 52.475 -0.325 51.919 1.00 21.60 387 GLY A CA 1
ATOM 2798 C C . GLY A 1 368 ? 53.098 0.341 50.702 1.00 22.32 387 GLY A C 1
ATOM 2799 O O . GLY A 1 368 ? 52.412 0.554 49.697 1.00 21.75 387 GLY A O 1
ATOM 2800 N N . VAL A 1 369 ? 54.387 0.672 50.782 1.00 21.07 388 VAL A N 1
ATOM 2801 C CA . VAL A 1 369 ? 55.085 1.307 49.665 1.00 22.31 388 VAL A CA 1
ATOM 2802 C C . VAL A 1 369 ? 55.597 0.196 48.756 1.00 22.90 388 VAL A C 1
ATOM 2803 O O . VAL A 1 369 ? 56.342 -0.680 49.206 1.00 22.97 388 VAL A O 1
ATOM 2807 N N . GLU A 1 370 ? 55.219 0.246 47.482 1.00 23.63 389 GLU A N 1
ATOM 2808 C CA . GLU A 1 370 ? 55.594 -0.794 46.525 1.00 25.17 389 GLU A CA 1
ATOM 2809 C C . GLU A 1 370 ? 56.853 -0.511 45.713 1.00 25.03 389 GLU A C 1
ATOM 2810 O O . GLU A 1 370 ? 57.223 -1.302 44.833 1.00 24.25 389 GLU A O 1
ATOM 2816 N N . VAL A 1 371 ? 57.510 0.610 45.990 1.00 22.69 390 VAL A N 1
ATOM 2817 C CA . VAL A 1 371 ? 58.720 0.951 45.258 1.00 22.64 390 VAL A CA 1
ATOM 2818 C C . VAL A 1 371 ? 59.910 1.135 46.191 1.00 21.94 390 VAL A C 1
ATOM 2819 O O . VAL A 1 371 ? 59.749 1.355 47.395 1.00 19.96 390 VAL A O 1
ATOM 2823 N N . ASP A 1 372 ? 61.106 1.017 45.627 1.00 20.77 391 ASP A N 1
ATOM 2824 C CA . ASP A 1 372 ? 62.320 1.217 46.398 1.00 20.18 391 ASP A CA 1
ATOM 2825 C C . ASP A 1 372 ? 62.472 2.729 46.508 1.00 18.25 391 ASP A C 1
ATOM 2826 O O . ASP A 1 372 ? 62.132 3.462 45.582 1.00 19.56 391 ASP A O 1
ATOM 2831 N N . ARG A 1 373 ? 62.981 3.194 47.639 1.00 16.50 392 ARG A N 1
ATOM 2832 C CA . ARG A 1 373 ? 63.172 4.618 47.858 1.00 14.87 392 ARG A CA 1
ATOM 2833 C C . ARG A 1 373 ? 64.610 4.876 48.268 1.00 15.25 392 ARG A C 1
ATOM 2834 O O . ARG A 1 373 ? 65.370 3.942 48.543 1.00 15.09 392 ARG A O 1
ATOM 2842 N N . TYR A 1 374 ? 64.981 6.151 48.286 1.00 13.85 393 TYR A N 1
ATOM 2843 C CA . TYR A 1 374 ? 66.299 6.543 48.748 1.00 14.54 393 TYR A CA 1
ATOM 2844 C C . TYR A 1 374 ? 66.033 7.529 49.863 1.00 14.28 393 TYR A C 1
ATOM 2845 O O . TYR A 1 374 ? 65.569 8.636 49.615 1.00 15.09 393 TYR A O 1
ATOM 2854 N N . VAL A 1 375 ? 66.298 7.106 51.092 1.00 14.18 394 VAL A N 1
ATOM 2855 C CA . VAL A 1 375 ? 66.086 7.953 52.254 1.00 14.39 394 VAL A CA 1
ATOM 2856 C C . VAL A 1 375 ? 67.429 8.535 52.662 1.00 14.43 394 VAL A C 1
ATOM 2857 O O . VAL A 1 375 ? 68.400 7.807 52.824 1.00 15.26 394 VAL A O 1
ATOM 2861 N N . SER A 1 376 ? 67.471 9.853 52.822 1.00 13.14 395 SER A N 1
ATOM 2862 C CA . SER A 1 376 ? 68.702 10.540 53.186 1.00 11.67 395 SER A CA 1
ATOM 2863 C C . SER A 1 376 ? 68.592 11.241 54.536 1.00 12.43 395 SER A C 1
ATOM 2864 O O . SER A 1 376 ? 67.597 11.911 54.804 1.00 12.79 395 SER A O 1
ATOM 2867 N N . PHE A 1 377 ? 69.619 11.085 55.375 1.00 11.85 396 PHE A N 1
ATOM 2868 C CA . PHE A 1 377 ? 69.667 11.714 56.698 1.00 10.47 396 PHE A CA 1
ATOM 2869 C C . PHE A 1 377 ? 70.745 12.795 56.698 1.00 10.07 396 PHE A C 1
ATOM 2870 O O . PHE A 1 377 ? 71.919 12.484 56.556 1.00 11.46 396 PHE A O 1
ATOM 2878 N N . VAL A 1 378 ? 70.342 14.055 56.858 1.00 9.39 397 VAL A N 1
ATOM 2879 C CA . VAL A 1 378 ? 71.287 15.171 56.870 1.00 8.98 397 VAL A CA 1
ATOM 2880 C C . VAL A 1 378 ? 71.740 15.499 58.289 1.00 8.35 397 VAL A C 1
ATOM 2881 O O . VAL A 1 378 ? 70.964 15.399 59.247 1.00 6.52 397 VAL A O 1
ATOM 2885 N N . TRP A 1 379 ? 73.003 15.893 58.418 1.00 6.73 398 TRP A N 1
ATOM 2886 C CA . TRP A 1 379 ? 73.542 16.246 59.724 1.00 8.04 398 TRP A CA 1
ATOM 2887 C C . TRP A 1 379 ? 73.345 17.730 60.002 1.00 7.89 398 TRP A C 1
ATOM 2888 O O . TRP A 1 379 ? 73.449 18.556 59.098 1.00 10.02 398 TRP A O 1
ATOM 2899 N N . LEU A 1 380 ? 73.024 18.052 61.249 1.00 9.02 399 LEU A N 1
ATOM 2900 C CA . LEU A 1 380 ? 72.875 19.433 61.680 1.00 9.75 399 LEU A CA 1
ATOM 2901 C C . LEU A 1 380 ? 73.851 19.565 62.849 1.00 11.19 399 LEU A C 1
ATOM 2902 O O . LEU A 1 380 ? 73.519 19.210 63.981 1.00 11.48 399 LEU A O 1
ATOM 2907 N N . THR A 1 381 ? 75.064 20.042 62.580 1.00 9.91 400 THR A N 1
ATOM 2908 C CA . THR A 1 381 ? 76.055 20.173 63.646 1.00 10.56 400 THR A CA 1
ATOM 2909 C C . THR A 1 381 ? 75.481 21.057 64.744 1.00 10.93 400 THR A C 1
ATOM 2910 O O . THR A 1 381 ? 74.769 22.019 64.455 1.00 10.44 400 THR A O 1
ATOM 2914 N N . GLY A 1 382 ? 75.787 20.735 66.000 1.00 7.93 401 GLY A N 1
ATOM 2915 C CA . GLY A 1 382 ? 75.249 21.526 67.093 1.00 8.97 401 GLY A CA 1
ATOM 2916 C C . GLY A 1 382 ? 76.084 22.728 67.503 1.00 9.33 401 GLY A C 1
ATOM 2917 O O . GLY A 1 382 ? 75.588 23.619 68.208 1.00 10.45 401 GLY A O 1
ATOM 2918 N N . ASP A 1 383 ? 77.331 22.775 67.043 1.00 9.17 402 ASP A N 1
ATOM 2919 C CA . ASP A 1 383 ? 78.236 23.861 67.418 1.00 9.73 402 ASP A CA 1
ATOM 2920 C C . ASP A 1 383 ? 79.010 24.484 66.260 1.00 10.98 402 ASP A C 1
ATOM 2921 O O . ASP A 1 383 ? 80.198 24.788 66.398 1.00 9.46 402 ASP A O 1
ATOM 2926 N N . GLN A 1 384 ? 78.332 24.683 65.133 1.00 7.99 403 GLN A N 1
ATOM 2927 C CA . GLN A 1 384 ? 78.966 25.276 63.964 1.00 10.67 403 GLN A CA 1
ATOM 2928 C C . GLN A 1 384 ? 80.275 24.572 63.605 1.00 10.39 403 GLN A C 1
ATOM 2929 O O . GLN A 1 384 ? 81.296 25.215 63.380 1.00 11.24 403 GLN A O 1
ATOM 2935 N N . TYR A 1 385 ? 80.235 23.243 63.540 1.00 10.61 404 TYR A N 1
ATOM 2936 C CA . TYR A 1 385 ? 81.422 22.472 63.194 1.00 11.69 404 TYR A CA 1
ATOM 2937 C C . TYR A 1 385 ? 82.562 22.727 64.173 1.00 12.95 404 TYR A C 1
ATOM 2938 O O . TYR A 1 385 ? 83.725 22.841 63.771 1.00 13.75 404 TYR A O 1
ATOM 2947 N N . GLU A 1 386 ? 82.218 22.798 65.457 1.00 12.61 405 GLU A N 1
ATOM 2948 C CA . GLU A 1 386 ? 83.184 23.034 66.531 1.00 15.27 405 GLU A CA 1
ATOM 2949 C C . GLU A 1 386 ? 83.899 24.380 66.441 1.00 15.96 405 GLU A C 1
ATOM 2950 O O . GLU A 1 386 ? 85.027 24.540 66.926 1.00 18.13 405 GLU A O 1
ATOM 2956 N N . GLN A 1 387 ? 83.219 25.350 65.838 1.00 15.07 406 GLN A N 1
ATOM 2957 C CA . GLN A 1 387 ? 83.740 26.703 65.682 1.00 15.46 406 GLN A CA 1
ATOM 2958 C C . GLN A 1 387 ? 82.915 27.695 66.487 1.00 16.10 406 GLN A C 1
ATOM 2959 O O . GLN A 1 387 ? 83.171 28.891 66.441 1.00 15.90 406 GLN A O 1
ATOM 2965 N N . ALA A 1 388 ? 81.913 27.207 67.209 1.00 15.72 407 ALA A N 1
ATOM 2966 C CA . ALA A 1 388 ? 81.071 28.105 67.996 1.00 16.81 407 ALA A CA 1
ATOM 2967 C C . ALA A 1 388 ? 81.941 28.882 68.996 1.00 18.57 407 ALA A C 1
ATOM 2968 O O . ALA A 1 388 ? 83.012 28.413 69.401 1.00 17.39 407 ALA A O 1
ATOM 2970 N N . ASP A 1 389 ? 81.470 30.065 69.384 1.00 17.70 408 ASP A N 1
ATOM 2971 C CA . ASP A 1 389 ? 82.180 30.921 70.328 1.00 20.16 408 ASP A CA 1
ATOM 2972 C C . ASP A 1 389 ? 81.722 30.676 71.765 1.00 19.72 408 ASP A C 1
ATOM 2973 O O . ASP A 1 389 ? 80.994 31.491 72.349 1.00 20.31 408 ASP A O 1
ATOM 2978 N N . GLY A 1 390 ? 82.142 29.542 72.324 1.00 19.56 409 GLY A N 1
ATOM 2979 C CA . GLY A 1 390 ? 81.791 29.202 73.691 1.00 17.46 409 GLY A CA 1
ATOM 2980 C C . GLY A 1 390 ? 80.345 28.792 73.921 1.00 17.95 409 GLY A C 1
ATOM 2981 O O . GLY A 1 390 ? 79.672 29.328 74.801 1.00 16.64 409 GLY A O 1
ATOM 2982 N N . PHE A 1 391 ? 79.850 27.852 73.130 1.00 17.59 410 PHE A N 1
ATOM 2983 C CA . PHE A 1 391 ? 78.481 27.387 73.333 1.00 15.68 410 PHE A CA 1
ATOM 2984 C C . PHE A 1 391 ? 78.472 26.653 74.675 1.00 15.30 410 PHE A C 1
ATOM 2985 O O . PHE A 1 391 ? 79.456 25.999 75.036 1.00 16.40 410 PHE A O 1
ATOM 2993 N N . PRO A 1 392 ? 77.367 26.752 75.435 1.00 14.72 411 PRO A N 1
ATOM 2994 C CA . PRO A 1 392 ? 77.261 26.086 76.738 1.00 12.85 411 PRO A CA 1
ATOM 2995 C C . PRO A 1 392 ? 77.062 24.581 76.597 1.00 13.64 411 PRO A C 1
ATOM 2996 O O . PRO A 1 392 ? 76.067 24.014 77.054 1.00 13.15 411 PRO A O 1
ATOM 3000 N N . THR A 1 393 ? 78.043 23.941 75.973 1.00 13.93 412 THR A N 1
ATOM 3001 C CA . THR A 1 393 ? 78.009 22.510 75.733 1.00 14.14 412 THR A CA 1
ATOM 3002 C C . THR A 1 393 ? 77.887 21.667 76.995 1.00 14.06 412 THR A C 1
ATOM 3003 O O . THR A 1 393 ? 77.073 20.748 77.049 1.00 14.13 412 THR A O 1
ATOM 3007 N N . ALA A 1 394 ? 78.691 21.968 78.008 1.00 14.66 413 ALA A N 1
ATOM 3008 C CA . ALA A 1 394 ? 78.627 21.203 79.245 1.00 15.54 413 ALA A CA 1
ATOM 3009 C C . ALA A 1 394 ? 77.249 21.345 79.897 1.00 15.64 413 ALA A C 1
ATOM 3010 O O . ALA A 1 394 ? 76.744 20.408 80.510 1.00 15.63 413 ALA A O 1
ATOM 3012 N N . GLN A 1 395 ? 76.638 22.516 79.748 1.00 16.42 414 GLN A N 1
ATOM 3013 C CA . GLN A 1 395 ? 75.323 22.773 80.340 1.00 16.39 414 GLN A CA 1
ATOM 3014 C C . GLN A 1 395 ? 74.194 22.052 79.617 1.00 17.19 414 GLN A C 1
ATOM 3015 O O . GLN A 1 395 ? 73.187 21.679 80.226 1.00 17.59 414 GLN A O 1
ATOM 3021 N N . GLN A 1 396 ? 74.354 21.863 78.312 1.00 15.76 415 GLN A N 1
ATOM 3022 C CA . GLN A 1 396 ? 73.336 21.193 77.527 1.00 14.55 415 GLN A CA 1
ATOM 3023 C C . GLN A 1 396 ? 73.412 19.673 77.653 1.00 14.67 415 GLN A C 1
ATOM 3024 O O . GLN A 1 396 ? 72.391 18.991 77.602 1.00 14.83 415 GLN A O 1
ATOM 3030 N N . GLY A 1 397 ? 74.623 19.145 77.810 1.00 15.32 416 GLY A N 1
ATOM 3031 C CA . GLY A 1 397 ? 74.794 17.706 77.939 1.00 14.82 416 GLY A CA 1
ATOM 3032 C C . GLY A 1 397 ? 74.668 16.920 76.644 1.00 14.11 416 GLY A C 1
ATOM 3033 O O . GLY A 1 397 ? 74.670 15.688 76.661 1.00 14.50 416 GLY A O 1
ATOM 3034 N N . TRP A 1 398 ? 74.543 17.626 75.523 1.00 12.84 417 TRP A N 1
ATOM 3035 C CA . TRP A 1 398 ? 74.430 16.994 74.206 1.00 12.71 417 TRP A CA 1
ATOM 3036 C C . TRP A 1 398 ? 74.723 18.015 73.114 1.00 11.72 417 TRP A C 1
ATOM 3037 O O . TRP A 1 398 ? 74.618 19.216 73.337 1.00 13.03 417 TRP A O 1
ATOM 3048 N N . THR A 1 399 ? 75.089 17.530 71.934 1.00 9.88 418 THR A N 1
ATOM 3049 C CA . THR A 1 399 ? 75.435 18.406 70.825 1.00 10.29 418 THR A CA 1
ATOM 3050 C C . THR A 1 399 ? 74.985 17.810 69.500 1.00 10.81 418 THR A C 1
ATOM 3051 O O . THR A 1 399 ? 75.261 16.647 69.223 1.00 10.72 418 THR A O 1
ATOM 3055 N N . GLY A 1 400 ? 74.284 18.607 68.696 1.00 9.27 419 GLY A N 1
ATOM 3056 C CA . GLY A 1 400 ? 73.843 18.154 67.386 1.00 10.51 419 GLY A CA 1
ATOM 3057 C C . GLY A 1 400 ? 72.661 17.203 67.278 1.00 10.46 419 GLY A C 1
ATOM 3058 O O . GLY A 1 400 ? 72.192 16.644 68.260 1.00 8.98 419 GLY A O 1
ATOM 3059 N N . SER A 1 401 ? 72.190 17.027 66.046 1.00 9.80 420 SER A N 1
ATOM 3060 C CA . SER A 1 401 ? 71.065 16.147 65.741 1.00 10.62 420 SER A CA 1
ATOM 3061 C C . SER A 1 401 ? 71.061 15.880 64.245 1.00 9.39 420 SER A C 1
ATOM 3062 O O . SER A 1 401 ? 71.753 16.554 63.483 1.00 10.09 420 SER A O 1
ATOM 3065 N N . LEU A 1 402 ? 70.304 14.879 63.824 1.00 10.24 421 LEU A N 1
ATOM 3066 C CA . LEU A 1 402 ? 70.181 14.611 62.403 1.00 10.82 421 LEU A CA 1
ATOM 3067 C C . LEU A 1 402 ? 68.866 15.296 62.058 1.00 10.83 421 LEU A C 1
ATOM 3068 O O . LEU A 1 402 ? 68.077 15.611 62.946 1.00 11.14 421 LEU A O 1
ATOM 3073 N N . LEU A 1 403 ? 68.631 15.549 60.783 1.00 8.38 422 LEU A N 1
ATOM 3074 C CA . LEU A 1 403 ? 67.377 16.164 60.409 1.00 9.19 422 LEU A CA 1
ATOM 3075 C C . LEU A 1 403 ? 66.425 15.021 60.099 1.00 9.31 422 LEU A C 1
ATOM 3076 O O . LEU A 1 403 ? 66.816 13.854 60.117 1.00 8.48 422 LEU A O 1
ATOM 3081 N N . LEU A 1 404 ? 65.172 15.353 59.831 1.00 10.53 423 LEU A N 1
ATOM 3082 C CA . LEU A 1 404 ? 64.179 14.332 59.520 1.00 10.59 423 LEU A CA 1
ATOM 3083 C C . LEU A 1 404 ? 64.577 13.536 58.285 1.00 9.96 423 LEU A C 1
ATOM 3084 O O . LEU A 1 404 ? 65.167 14.085 57.355 1.00 11.74 423 LEU A O 1
ATOM 3089 N N . PRO A 1 405 ? 64.272 12.230 58.262 1.00 11.23 424 PRO A N 1
ATOM 3090 C CA . PRO A 1 405 ? 64.595 11.369 57.117 1.00 10.93 424 PRO A CA 1
ATOM 3091 C C . PRO A 1 405 ? 63.918 11.977 55.893 1.00 11.78 424 PRO A C 1
ATOM 3092 O O . PRO A 1 405 ? 62.757 12.371 55.974 1.00 11.23 424 PRO A O 1
ATOM 3096 N N . ARG A 1 406 ? 64.629 12.042 54.769 1.00 11.22 425 ARG A N 1
ATOM 3097 C CA . ARG A 1 406 ? 64.073 12.639 53.554 1.00 12.86 425 ARG A CA 1
ATOM 3098 C C . ARG A 1 406 ? 64.093 11.727 52.344 1.00 11.76 425 ARG A C 1
ATOM 3099 O O . ARG A 1 406 ? 65.088 11.065 52.066 1.00 12.70 425 ARG A O 1
ATOM 3107 N N . GLU A 1 407 ? 62.982 11.712 51.617 1.00 12.94 426 GLU A N 1
ATOM 3108 C CA . GLU A 1 407 ? 62.867 10.905 50.410 1.00 10.28 426 GLU A CA 1
ATOM 3109 C C . GLU A 1 407 ? 63.390 11.718 49.245 1.00 11.78 426 GLU A C 1
ATOM 3110 O O . GLU A 1 407 ? 62.952 12.840 49.025 1.00 10.28 426 GLU A O 1
ATOM 3116 N N . LEU A 1 408 ? 64.349 11.150 48.520 1.00 11.28 427 LEU A N 1
ATOM 3117 C CA . LEU A 1 408 ? 64.940 11.800 47.362 1.00 13.40 427 LEU A CA 1
ATOM 3118 C C . LEU A 1 408 ? 64.462 11.076 46.107 1.00 14.69 427 LEU A C 1
ATOM 3119 O O . LEU A 1 408 ? 64.489 9.851 46.048 1.00 14.51 427 LEU A O 1
ATOM 3124 N N . LYS A 1 409 ? 64.022 11.834 45.113 1.00 14.38 428 LYS A N 1
ATOM 3125 C CA . LYS A 1 409 ? 63.551 11.250 43.861 1.00 15.86 428 LYS A CA 1
ATOM 3126 C C . LYS A 1 409 ? 63.656 12.324 42.802 1.00 16.41 428 LYS A C 1
ATOM 3127 O O . LYS A 1 409 ? 64.119 13.432 43.075 1.00 16.78 428 LYS A O 1
ATOM 3133 N N . VAL A 1 410 ? 63.241 12.008 41.584 1.00 17.46 429 VAL A N 1
ATOM 3134 C CA . VAL A 1 410 ? 63.260 13.014 40.540 1.00 17.85 429 VAL A CA 1
ATOM 3135 C C . VAL A 1 410 ? 61.909 13.710 40.612 1.00 18.75 429 VAL A C 1
ATOM 3136 O O . VAL A 1 410 ? 60.863 13.062 40.514 1.00 17.03 429 VAL A O 1
ATOM 3140 N N . GLN A 1 411 ? 61.935 15.020 40.821 1.00 19.64 430 GLN A N 1
ATOM 3141 C CA . GLN A 1 411 ? 60.705 15.795 40.893 1.00 20.80 430 GLN A CA 1
ATOM 3142 C C . GLN A 1 411 ? 60.547 16.582 39.600 1.00 20.88 430 GLN A C 1
ATOM 3143 O O . GLN A 1 411 ? 61.514 17.137 39.083 1.00 20.51 430 GLN A O 1
ATOM 3149 N N . THR A 1 412 ? 59.329 16.609 39.070 1.00 22.11 431 THR A N 1
ATOM 3150 C CA . THR A 1 412 ? 59.050 17.357 37.847 1.00 21.74 431 THR A CA 1
ATOM 3151 C C . THR A 1 412 ? 58.179 18.556 38.189 1.00 22.07 431 THR A C 1
ATOM 3152 O O . THR A 1 412 ? 57.401 18.521 39.138 1.00 22.03 431 THR A O 1
ATOM 3156 N N . VAL A 1 413 ? 58.320 19.618 37.409 1.00 22.23 432 VAL A N 1
ATOM 3157 C CA . VAL A 1 413 ? 57.524 20.827 37.591 1.00 22.57 432 VAL A CA 1
ATOM 3158 C C . VAL A 1 413 ? 56.902 20.990 36.209 1.00 23.18 432 VAL A C 1
ATOM 3159 O O . VAL A 1 413 ? 57.621 21.142 35.227 1.00 20.95 432 VAL A O 1
ATOM 3163 N N . GLU A 1 414 ? 55.579 20.937 36.126 1.00 24.16 433 GLU A N 1
ATOM 3164 C CA . GLU A 1 414 ? 54.928 21.031 34.820 1.00 26.32 433 GLU A CA 1
ATOM 3165 C C . GLU A 1 414 ? 54.256 22.367 34.568 1.00 26.70 433 GLU A C 1
ATOM 3166 O O . GLU A 1 414 ? 54.060 23.161 35.493 1.00 25.28 433 GLU A O 1
ATOM 3172 N N . ASN A 1 415 ? 53.941 22.631 33.303 1.00 26.16 434 ASN A N 1
ATOM 3173 C CA . ASN A 1 415 ? 53.241 23.856 32.939 1.00 26.46 434 ASN A CA 1
ATOM 3174 C C . ASN A 1 415 ? 54.031 25.133 33.168 1.00 26.46 434 ASN A C 1
ATOM 3175 O O . ASN A 1 415 ? 53.455 26.202 33.379 1.00 25.87 434 ASN A O 1
ATOM 3180 N N . VAL A 1 416 ? 55.355 25.025 33.109 1.00 24.57 435 VAL A N 1
ATOM 3181 C CA . VAL A 1 416 ? 56.211 26.184 33.321 1.00 25.34 435 VAL A CA 1
ATOM 3182 C C . VAL A 1 416 ? 56.436 26.981 32.050 1.00 25.16 435 VAL A C 1
ATOM 3183 O O . VAL A 1 416 ? 56.864 26.434 31.033 1.00 24.38 435 VAL A O 1
ATOM 3187 N N . VAL A 1 417 ? 56.166 28.280 32.122 1.00 26.74 436 VAL A N 1
ATOM 3188 C CA . VAL A 1 417 ? 56.356 29.157 30.975 1.00 27.62 436 VAL A CA 1
ATOM 3189 C C . VAL A 1 417 ? 57.848 29.172 30.638 1.00 28.23 436 VAL A C 1
ATOM 3190 O O . VAL A 1 417 ? 58.690 29.515 31.472 1.00 28.52 436 VAL A O 1
ATOM 3194 N N . ASP A 1 418 ? 58.174 28.776 29.413 1.00 28.80 437 ASP A N 1
ATOM 3195 C CA . ASP A 1 418 ? 59.563 28.720 28.963 1.00 29.19 437 ASP A CA 1
ATOM 3196 C C . ASP A 1 418 ? 60.149 30.103 28.674 1.00 29.30 437 ASP A C 1
ATOM 3197 O O . ASP A 1 418 ? 60.154 30.553 27.528 1.00 29.64 437 ASP A O 1
ATOM 3202 N N . ASN A 1 419 ? 60.638 30.779 29.708 1.00 28.78 438 ASN A N 1
ATOM 3203 C CA . ASN A 1 419 ? 61.247 32.093 29.534 1.00 28.88 438 ASN A CA 1
ATOM 3204 C C . ASN A 1 419 ? 62.614 32.108 30.210 1.00 28.60 438 ASN A C 1
ATOM 3205 O O . ASN A 1 419 ? 63.140 31.059 30.555 1.00 28.66 438 ASN A O 1
ATOM 3210 N N . GLU A 1 420 ? 63.184 33.292 30.400 1.00 29.36 439 GLU A N 1
ATOM 3211 C CA . GLU A 1 420 ? 64.505 33.425 31.004 1.00 30.51 439 GLU A CA 1
ATOM 3212 C C . GLU A 1 420 ? 64.627 32.765 32.380 1.00 28.45 439 GLU A C 1
ATOM 3213 O O . GLU A 1 420 ? 65.688 32.251 32.725 1.00 27.96 439 GLU A O 1
ATOM 3219 N N . LEU A 1 421 ? 63.549 32.792 33.159 1.00 27.35 440 LEU A N 1
ATOM 3220 C CA . LEU A 1 421 ? 63.551 32.191 34.492 1.00 26.22 440 LEU A CA 1
ATOM 3221 C C . LEU A 1 421 ? 63.897 30.717 34.395 1.00 25.52 440 LEU A C 1
ATOM 3222 O O . LEU A 1 421 ? 64.457 30.128 35.326 1.00 25.78 440 LEU A O 1
ATOM 3227 N N . VAL A 1 422 ? 63.556 30.133 33.254 1.00 25.04 441 VAL A N 1
ATOM 3228 C CA . VAL A 1 422 ? 63.797 28.723 32.977 1.00 24.29 441 VAL A CA 1
ATOM 3229 C C . VAL A 1 422 ? 65.122 28.442 32.275 1.00 24.88 441 VAL A C 1
ATOM 3230 O O . VAL A 1 422 ? 65.715 27.368 32.452 1.00 24.40 441 VAL A O 1
ATOM 3234 N N . ARG A 1 423 ? 65.596 29.410 31.497 1.00 24.48 442 ARG A N 1
ATOM 3235 C CA . ARG A 1 423 ? 66.812 29.229 30.709 1.00 25.59 442 ARG A CA 1
ATOM 3236 C C . ARG A 1 423 ? 68.133 29.726 31.259 1.00 25.85 442 ARG A C 1
ATOM 3237 O O . ARG A 1 423 ? 69.162 29.632 30.585 1.00 26.47 442 ARG A O 1
ATOM 3245 N N .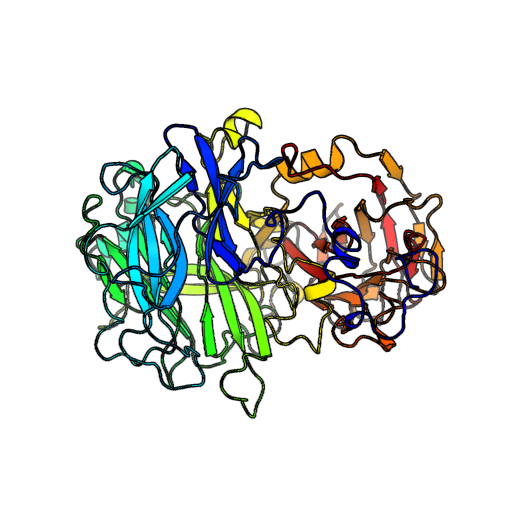 GLU A 1 424 ? 68.117 30.255 32.473 1.00 25.88 443 GLU A N 1
ATOM 3246 C CA . GLU A 1 424 ? 69.334 30.751 33.093 1.00 24.96 443 GLU A CA 1
ATOM 3247 C C . GLU A 1 424 ? 70.358 29.619 33.153 1.00 24.85 443 GLU A C 1
ATOM 3248 O O . GLU A 1 424 ? 70.012 28.465 33.403 1.00 22.91 443 GLU A O 1
ATOM 3254 N N . GLU A 1 425 ? 71.618 29.945 32.893 1.00 25.21 444 GLU A N 1
ATOM 3255 C CA . GLU A 1 425 ? 72.661 28.938 32.912 1.00 26.23 444 GLU A CA 1
ATOM 3256 C C . GLU A 1 425 ? 73.083 28.643 34.346 1.00 25.26 444 GLU A C 1
ATOM 3257 O O . GLU A 1 425 ? 72.926 29.484 35.234 1.00 25.35 444 GLU A O 1
ATOM 3263 N N . GLY A 1 426 ? 73.620 27.445 34.552 1.00 24.29 445 GLY A N 1
ATOM 3264 C CA . GLY A 1 426 ? 74.087 27.035 35.864 1.00 22.52 445 GLY A CA 1
ATOM 3265 C C . GLY A 1 426 ? 73.019 26.961 36.938 1.00 21.72 445 GLY A C 1
ATOM 3266 O O . GLY A 1 426 ? 73.213 27.478 38.040 1.00 23.74 445 GLY A O 1
ATOM 3267 N N . VAL A 1 427 ? 71.902 26.309 36.633 1.00 21.46 446 VAL A N 1
ATOM 3268 C CA . VAL A 1 427 ? 70.808 26.189 37.595 1.00 20.46 446 VAL A CA 1
ATOM 3269 C C . VAL A 1 427 ? 70.646 24.797 38.212 1.00 19.18 446 VAL A C 1
ATOM 3270 O O . VAL A 1 427 ? 71.434 23.874 37.950 1.00 19.49 446 VAL A O 1
ATOM 3274 N N . SER A 1 428 ? 69.606 24.652 39.030 1.00 18.15 447 SER A N 1
ATOM 3275 C CA . SER A 1 428 ? 69.320 23.397 39.722 1.00 16.32 447 SER A CA 1
ATOM 3276 C C . SER A 1 428 ? 68.221 22.561 39.077 1.00 17.38 447 SER A C 1
ATOM 3277 O O . SER A 1 428 ? 67.609 21.716 39.725 1.00 17.51 447 SER A O 1
ATOM 3280 N N . TRP A 1 429 ? 67.971 22.790 37.795 1.00 17.99 448 TRP A N 1
ATOM 3281 C CA . TRP A 1 429 ? 66.956 22.039 37.084 1.00 17.94 448 TRP A CA 1
ATOM 3282 C C . TRP A 1 429 ? 67.355 21.933 35.628 1.00 19.18 448 TRP A C 1
ATOM 3283 O O . TRP A 1 429 ? 68.226 22.667 35.155 1.00 19.85 448 TRP A O 1
ATOM 3294 N N . VAL A 1 430 ? 66.719 21.005 34.929 1.00 20.32 449 VAL A N 1
ATOM 3295 C CA . VAL A 1 430 ? 66.974 20.824 33.513 1.00 23.08 449 VAL A CA 1
ATOM 3296 C C . VAL A 1 430 ? 65.624 20.922 32.835 1.00 23.43 449 VAL A C 1
ATOM 3297 O O . VAL A 1 430 ? 64.585 20.744 33.476 1.00 23.29 449 VAL A O 1
ATOM 3301 N N . VAL A 1 431 ? 65.618 21.253 31.555 1.00 23.91 450 VAL A N 1
ATOM 3302 C CA . VAL A 1 431 ? 64.350 21.332 30.856 1.00 25.87 450 VAL A CA 1
ATOM 3303 C C . VAL A 1 431 ? 64.062 19.935 30.345 1.00 26.35 450 VAL A C 1
ATOM 3304 O O . VAL A 1 431 ? 64.754 19.439 29.451 1.00 27.57 450 VAL A O 1
ATOM 3308 N N . GLY A 1 432 ? 63.050 19.292 30.916 1.00 27.29 451 GLY A N 1
ATOM 3309 C CA . GLY A 1 432 ? 62.707 17.944 30.500 1.00 30.11 451 GLY A CA 1
ATOM 3310 C C . GLY A 1 432 ? 62.089 17.893 29.111 1.00 32.03 451 GLY A C 1
ATOM 3311 O O . GLY A 1 432 ? 62.227 16.894 28.404 1.00 31.44 451 GLY A O 1
ATOM 3312 N N . GLU A 1 433 ? 61.409 18.975 28.728 1.00 34.29 452 GLU A N 1
ATOM 3313 C CA . GLU A 1 433 ? 60.757 19.093 27.422 1.00 35.72 452 GLU A CA 1
ATOM 3314 C C . GLU A 1 433 ? 60.092 20.464 27.282 1.00 35.94 452 GLU A C 1
ATOM 3315 O O . GLU A 1 433 ? 59.762 21.104 28.283 1.00 35.84 452 GLU A O 1
ATOM 3321 N N . SER A 1 434 ? 59.873 20.914 26.050 1.00 35.53 453 SER A N 1
ATOM 3322 C CA . SER A 1 434 ? 59.237 22.218 25.847 1.00 36.54 453 SER A CA 1
ATOM 3323 C C . SER A 1 434 ? 58.835 22.468 24.400 1.00 37.11 453 SER A C 1
ATOM 3324 O O . SER A 1 434 ? 59.424 21.899 23.491 1.00 36.99 453 SER A O 1
ATOM 3327 N N . ASP A 1 435 ? 57.816 23.304 24.180 1.00 38.25 454 ASP A N 1
ATOM 3328 C CA . ASP A 1 435 ? 57.430 23.647 22.802 1.00 38.67 454 ASP A CA 1
ATOM 3329 C C . ASP A 1 435 ? 57.757 25.117 22.670 1.00 38.15 454 ASP A C 1
ATOM 3330 O O . ASP A 1 435 ? 57.107 25.849 21.913 1.00 38.48 454 ASP A O 1
ATOM 3335 N N . ASN A 1 436 ? 58.766 25.660 23.360 1.00 36.95 455 ASN A N 1
ATOM 3336 C CA . ASN A 1 436 ? 59.196 27.052 23.392 1.00 36.49 455 ASN A CA 1
ATOM 3337 C C . ASN A 1 436 ? 58.168 27.940 24.102 1.00 36.08 455 ASN A C 1
ATOM 3338 O O . ASN A 1 436 ? 58.461 29.099 24.419 1.00 35.41 455 ASN A O 1
ATOM 3343 N N . GLN A 1 437 ? 56.980 27.271 24.414 1.00 35.33 456 GLN A N 1
ATOM 3344 C CA . GLN A 1 437 ? 55.907 27.986 25.113 1.00 34.64 456 GLN A CA 1
ATOM 3345 C C . GLN A 1 437 ? 55.819 27.559 26.588 1.00 34.00 456 GLN A C 1
ATOM 3346 O O . GLN A 1 437 ? 55.949 28.391 27.492 1.00 32.79 456 GLN A O 1
ATOM 3352 N N . THR A 1 438 ? 55.580 26.270 26.821 1.00 32.75 457 THR A N 1
ATOM 3353 C CA . THR A 1 438 ? 55.516 25.739 28.181 1.00 32.33 457 THR A CA 1
ATOM 3354 C C . THR A 1 438 ? 56.466 24.551 28.232 1.00 31.52 457 THR A C 1
ATOM 3355 O O . THR A 1 438 ? 56.705 23.885 27.214 1.00 30.16 457 THR A O 1
ATOM 3359 N N . ALA A 1 439 ? 57.007 24.284 29.417 1.00 30.06 458 ALA A N 1
ATOM 3360 C CA . ALA A 1 439 ? 57.950 23.189 29.590 1.00 27.75 458 ALA A CA 1
ATOM 3361 C C . ALA A 1 439 ? 57.738 22.432 30.887 1.00 27.53 458 ALA A C 1
ATOM 3362 O O . ALA A 1 439 ? 56.930 22.817 31.740 1.00 26.41 458 ALA A O 1
ATOM 3364 N N . THR A 1 440 ? 58.476 21.338 31.017 1.00 25.77 459 THR A N 1
ATOM 3365 C CA . THR A 1 440 ? 58.429 20.508 32.206 1.00 24.98 459 THR A CA 1
ATOM 3366 C C . THR A 1 440 ? 59.854 20.447 32.726 1.00 24.06 459 THR A C 1
ATOM 3367 O O . THR A 1 440 ? 60.772 20.056 32.008 1.00 22.09 459 THR A O 1
ATOM 3371 N N . LEU A 1 441 ? 60.034 20.872 33.970 1.00 23.05 460 LEU A N 1
ATOM 3372 C CA . LEU A 1 441 ? 61.352 20.886 34.588 1.00 22.12 460 LEU A CA 1
ATOM 3373 C C . LEU A 1 441 ? 61.631 19.596 35.335 1.00 20.88 460 LEU A C 1
ATOM 3374 O O . LEU A 1 441 ? 60.710 18.890 35.741 1.00 20.64 460 LEU A O 1
ATOM 3379 N N . ARG A 1 442 ? 62.913 19.284 35.488 1.00 19.52 461 ARG A N 1
ATOM 3380 C CA . ARG A 1 442 ? 63.345 18.091 36.198 1.00 19.89 461 ARG A CA 1
ATOM 3381 C C . ARG A 1 442 ? 64.372 18.535 37.231 1.00 17.44 461 ARG A C 1
ATOM 3382 O O . ARG A 1 442 ? 65.326 19.237 36.899 1.00 18.32 461 ARG A O 1
ATOM 3390 N N . THR A 1 443 ? 64.178 18.137 38.483 1.00 17.28 462 THR A N 1
ATOM 3391 C CA . THR A 1 443 ? 65.113 18.526 39.531 1.00 16.95 462 THR A CA 1
ATOM 3392 C C . THR A 1 443 ? 65.102 17.499 40.664 1.00 15.85 462 THR A C 1
ATOM 3393 O O . THR A 1 443 ? 64.427 16.475 40.584 1.00 15.78 462 THR A O 1
ATOM 3397 N N . LEU A 1 444 ? 65.862 17.764 41.716 1.00 17.18 463 LEU A N 1
ATOM 3398 C CA . LEU A 1 444 ? 65.899 16.843 42.842 1.00 16.10 463 LEU A CA 1
ATOM 3399 C C . LEU A 1 444 ? 64.687 17.086 43.733 1.00 15.80 463 LEU A C 1
ATOM 3400 O O . LEU A 1 444 ? 64.465 18.208 44.205 1.00 17.55 463 LEU A O 1
ATOM 3405 N N . GLY A 1 445 ? 63.901 16.038 43.949 1.00 14.58 464 GLY A N 1
ATOM 3406 C CA . GLY A 1 445 ? 62.735 16.148 44.807 1.00 12.85 464 GLY A CA 1
ATOM 3407 C C . GLY A 1 445 ? 63.159 15.831 46.233 1.00 13.94 464 GLY A C 1
ATOM 3408 O O . GLY A 1 445 ? 63.885 14.855 46.461 1.00 13.86 464 GLY A O 1
ATOM 3409 N N . ILE A 1 446 ? 62.718 16.656 47.179 1.00 12.35 465 ILE A N 1
ATOM 3410 C CA . ILE A 1 446 ? 63.053 16.483 48.588 1.00 13.04 465 ILE A CA 1
ATOM 3411 C C . ILE A 1 446 ? 61.795 16.570 49.442 1.00 12.12 465 ILE A C 1
ATOM 3412 O O . ILE A 1 446 ? 61.179 17.626 49.536 1.00 11.32 465 ILE A O 1
ATOM 3417 N N . THR A 1 447 ? 61.413 15.464 50.062 1.00 12.60 466 THR A N 1
ATOM 3418 C CA . THR A 1 447 ? 60.239 15.460 50.919 1.00 14.48 466 THR A CA 1
ATOM 3419 C C . THR A 1 447 ? 60.558 14.706 52.205 1.00 13.55 466 THR A C 1
ATOM 3420 O O . THR A 1 447 ? 61.487 13.891 52.251 1.00 13.40 466 THR A O 1
ATOM 3424 N N . ILE A 1 448 ? 59.818 15.021 53.260 1.00 13.26 467 ILE A N 1
ATOM 3425 C CA . ILE A 1 448 ? 59.990 14.332 54.529 1.00 13.80 467 ILE A CA 1
ATOM 3426 C C . ILE A 1 448 ? 59.547 12.898 54.235 1.00 13.55 467 ILE A C 1
ATOM 3427 O O . ILE A 1 448 ? 58.516 12.699 53.595 1.00 13.22 467 ILE A O 1
ATOM 3432 N N . ALA A 1 449 ? 60.313 11.905 54.680 1.00 13.97 468 ALA A N 1
ATOM 3433 C CA . ALA A 1 449 ? 59.909 10.513 54.456 1.00 14.14 468 ALA A CA 1
ATOM 3434 C C . ALA A 1 449 ? 58.457 10.414 54.940 1.00 15.56 468 ALA A C 1
ATOM 3435 O O . ALA A 1 449 ? 58.145 10.804 56.068 1.00 14.95 468 ALA A O 1
ATOM 3437 N N . ARG A 1 450 ? 57.584 9.896 54.079 1.00 16.65 469 ARG A N 1
ATOM 3438 C CA . ARG A 1 450 ? 56.149 9.797 54.348 1.00 15.52 469 ARG A CA 1
ATOM 3439 C C . ARG A 1 450 ? 55.730 9.255 55.716 1.00 15.04 469 ARG A C 1
ATOM 3440 O O . ARG A 1 450 ? 54.846 9.813 56.368 1.00 14.05 469 ARG A O 1
ATOM 3448 N N . GLU A 1 451 ? 56.360 8.181 56.165 1.00 14.34 470 GLU A N 1
ATOM 3449 C CA . GLU A 1 451 ? 56.004 7.626 57.461 1.00 13.88 470 GLU A CA 1
ATOM 3450 C C . GLU A 1 451 ? 56.314 8.591 58.587 1.00 12.26 470 GLU A C 1
ATOM 3451 O O . GLU A 1 451 ? 55.597 8.643 59.584 1.00 11.20 470 GLU A O 1
ATOM 3457 N N . THR A 1 452 ? 57.394 9.345 58.435 1.00 11.78 471 THR A N 1
ATOM 3458 C CA . THR A 1 452 ? 57.770 10.298 59.460 1.00 13.51 471 THR A CA 1
ATOM 3459 C C . THR A 1 452 ? 56.792 11.469 59.448 1.00 13.11 471 THR A C 1
ATOM 3460 O O . THR A 1 452 ? 56.380 11.955 60.502 1.00 12.35 471 THR A O 1
ATOM 3464 N N . LYS A 1 453 ? 56.415 11.909 58.251 1.00 13.70 472 LYS A N 1
ATOM 3465 C CA . LYS A 1 453 ? 55.468 13.010 58.112 1.00 13.32 472 LYS A CA 1
ATOM 3466 C C . LYS A 1 453 ? 54.128 12.580 58.714 1.00 15.06 472 LYS A C 1
ATOM 3467 O O . LYS A 1 453 ? 53.462 13.350 59.403 1.00 13.87 472 LYS A O 1
ATOM 3473 N N . ALA A 1 454 ? 53.743 11.337 58.455 1.00 14.88 473 ALA A N 1
ATOM 3474 C CA . ALA A 1 454 ? 52.486 10.820 58.986 1.00 16.51 473 ALA A CA 1
ATOM 3475 C C . ALA A 1 454 ? 52.523 10.830 60.512 1.00 17.78 473 ALA A C 1
ATOM 3476 O O . ALA A 1 454 ? 51.540 11.216 61.171 1.00 17.14 473 ALA A O 1
ATOM 3478 N N . ALA A 1 455 ? 53.655 10.418 61.075 1.00 14.96 474 ALA A N 1
ATOM 3479 C CA . ALA A 1 455 ? 53.803 10.376 62.528 1.00 14.84 474 ALA A CA 1
ATOM 3480 C C . ALA A 1 455 ? 53.795 11.768 63.137 1.00 12.71 474 ALA A C 1
ATOM 3481 O O . ALA A 1 455 ? 53.244 11.976 64.212 1.00 14.07 474 ALA A O 1
ATOM 3483 N N . LEU A 1 456 ? 54.416 12.724 62.458 1.00 14.07 475 LEU A N 1
ATOM 3484 C CA . LEU A 1 456 ? 54.452 14.089 62.973 1.00 12.87 475 LEU A CA 1
ATOM 3485 C C . LEU A 1 456 ? 53.054 14.695 63.108 1.00 14.15 475 LEU A C 1
ATOM 3486 O O . LEU A 1 456 ? 52.832 15.566 63.942 1.00 14.13 475 LEU A O 1
ATOM 3491 N N . LEU A 1 457 ? 52.115 14.218 62.295 1.00 13.84 476 LEU A N 1
ATOM 3492 C CA . LEU A 1 457 ? 50.752 14.752 62.302 1.00 15.25 476 LEU A CA 1
ATOM 3493 C C . LEU A 1 457 ? 49.706 13.883 62.985 1.00 16.91 476 LEU A C 1
ATOM 3494 O O . LEU A 1 457 ? 48.700 14.394 63.479 1.00 17.13 476 LEU A O 1
ATOM 3499 N N . ALA A 1 458 ? 49.932 12.459 63.038 1.00 17.17 477 ALA A N 1
ATOM 3500 C CA . ALA A 1 458 ? 49.022 11.469 63.607 1.00 20.12 477 ALA A CA 1
ATOM 3501 C C . ALA A 1 458 ? 48.210 11.932 64.806 1.00 21.92 477 ALA A C 1
ATOM 3502 O O . ALA A 1 458 ? 46.981 11.995 64.742 1.00 21.51 477 ALA A O 1
ATOM 3504 N N . ASN A 1 459 ? 48.898 12.375 65.851 1.00 22.73 478 ASN A N 1
ATOM 3505 C CA . ASN A 1 459 ? 48.165 12.778 67.045 1.00 24.68 478 ASN A CA 1
ATOM 3506 C C . ASN A 1 459 ? 48.217 14.266 67.345 1.00 24.91 478 ASN A C 1
ATOM 3507 O O . ASN A 1 459 ? 48.077 14.678 68.496 1.00 24.69 478 ASN A O 1
ATOM 3512 N N . GLY A 1 460 ? 48.389 15.073 66.308 1.00 24.56 479 GLY A N 1
ATOM 3513 C CA . GLY A 1 460 ? 48.478 16.503 66.527 1.00 23.41 479 GLY A CA 1
ATOM 3514 C C . GLY A 1 460 ? 47.159 17.241 66.546 1.00 23.87 479 GLY A C 1
ATOM 3515 O O . GLY A 1 460 ? 46.176 16.829 65.921 1.00 24.08 479 GLY A O 1
ATOM 3516 N N . SER A 1 461 ? 47.130 18.340 67.287 1.00 22.97 480 SER A N 1
ATOM 3517 C CA . SER A 1 461 ? 45.935 19.158 67.357 1.00 23.65 480 SER A CA 1
ATOM 3518 C C . SER A 1 461 ? 46.018 20.119 66.163 1.00 22.70 480 SER A C 1
ATOM 3519 O O . SER A 1 461 ? 47.005 20.841 66.012 1.00 22.35 480 SER A O 1
ATOM 3522 N N . VAL A 1 462 ? 44.990 20.118 65.317 1.00 21.63 481 VAL A N 1
ATOM 3523 C CA . VAL A 1 462 ? 44.977 20.965 64.132 1.00 20.44 481 VAL A CA 1
ATOM 3524 C C . VAL A 1 462 ? 44.175 22.267 64.265 1.00 20.97 481 VAL A C 1
ATOM 3525 O O . VAL A 1 462 ? 43.015 22.274 64.675 1.00 20.52 481 VAL A O 1
ATOM 3529 N N . THR A 1 463 ? 44.816 23.372 63.909 1.00 20.01 482 THR A N 1
ATOM 3530 C CA . THR A 1 463 ? 44.192 24.689 63.982 1.00 18.62 482 THR A CA 1
ATOM 3531 C C . THR A 1 463 ? 44.484 25.418 62.698 1.00 19.23 482 THR A C 1
ATOM 3532 O O . THR A 1 463 ? 45.642 25.672 62.375 1.00 17.62 482 THR A O 1
ATOM 3536 N N . ALA A 1 464 ? 43.430 25.753 61.965 1.00 18.89 483 ALA A N 1
ATOM 3537 C CA . ALA A 1 464 ? 43.582 26.449 60.700 1.00 19.84 483 ALA A CA 1
ATOM 3538 C C . ALA A 1 464 ? 43.368 27.949 60.834 1.00 20.48 483 ALA A C 1
ATOM 3539 O O . ALA A 1 464 ? 42.687 28.417 61.747 1.00 22.08 483 ALA A O 1
ATOM 3541 N N . GLU A 1 465 ? 43.972 28.702 59.923 1.00 20.95 484 GLU A N 1
ATOM 3542 C CA . GLU A 1 465 ? 43.828 30.148 59.898 1.00 21.74 484 GLU A CA 1
ATOM 3543 C C . GLU A 1 465 ? 43.065 30.523 58.635 1.00 22.27 484 GLU A C 1
ATOM 3544 O O . GLU A 1 465 ? 43.212 29.877 57.587 1.00 19.87 484 GLU A O 1
ATOM 3550 N N . GLU A 1 466 ? 42.237 31.557 58.746 1.00 23.65 485 GLU A N 1
ATOM 3551 C CA . GLU A 1 466 ? 41.441 32.052 57.626 1.00 25.16 485 GLU A CA 1
ATOM 3552 C C . GLU A 1 466 ? 42.340 32.582 56.522 1.00 24.37 485 GLU A C 1
ATOM 3553 O O . GLU A 1 466 ? 43.313 33.276 56.806 1.00 23.57 485 GLU A O 1
ATOM 3559 N N . ASP A 1 467 ? 42.011 32.277 55.267 1.00 24.62 486 ASP A N 1
ATOM 3560 C CA . ASP A 1 467 ? 42.816 32.787 54.157 1.00 25.09 486 ASP A CA 1
ATOM 3561 C C . ASP A 1 467 ? 42.837 34.294 54.358 1.00 25.51 486 ASP A C 1
ATOM 3562 O O . ASP A 1 467 ? 41.858 34.877 54.838 1.00 25.42 486 ASP A O 1
ATOM 3567 N N . ARG A 1 468 ? 43.944 34.926 53.983 1.00 25.98 487 ARG A N 1
ATOM 3568 C CA . ARG A 1 468 ? 44.107 36.353 54.201 1.00 26.56 487 ARG A CA 1
ATOM 3569 C C . ARG A 1 468 ? 45.006 36.977 53.145 1.00 26.26 487 ARG A C 1
ATOM 3570 O O . ARG A 1 468 ? 45.813 36.290 52.534 1.00 25.11 487 ARG A O 1
ATOM 3578 N N . THR A 1 469 ? 44.840 38.280 52.928 1.00 25.62 488 THR A N 1
ATOM 3579 C CA . THR A 1 469 ? 45.655 39.015 51.974 1.00 25.30 488 THR A CA 1
ATOM 3580 C C . THR A 1 469 ? 46.313 40.182 52.698 1.00 25.50 488 THR A C 1
ATOM 3581 O O . THR A 1 469 ? 45.702 40.824 53.563 1.00 25.78 488 THR A O 1
ATOM 3585 N N . LEU A 1 470 ? 47.562 40.453 52.347 1.00 25.37 489 LEU A N 1
ATOM 3586 C CA . LEU A 1 470 ? 48.295 41.543 52.955 1.00 26.13 489 LEU A CA 1
ATOM 3587 C C . LEU A 1 470 ? 48.930 42.406 51.876 1.00 27.56 489 LEU A C 1
ATOM 3588 O O . LEU A 1 470 ? 49.649 41.910 51.010 1.00 26.93 489 LEU A O 1
ATOM 3593 N N . GLN A 1 471 ? 48.654 43.703 51.937 1.00 28.24 490 GLN A N 1
ATOM 3594 C CA . GLN A 1 471 ? 49.203 44.645 50.974 1.00 28.86 490 GLN A CA 1
ATOM 3595 C C . GLN A 1 471 ? 50.086 45.594 51.753 1.00 27.76 490 GLN A C 1
ATOM 3596 O O . GLN A 1 471 ? 51.295 45.650 51.537 1.00 26.73 490 GLN A O 1
ATOM 3602 N N . THR A 1 472 ? 49.479 46.324 52.681 1.00 27.08 491 THR A N 1
ATOM 3603 C CA . THR A 1 472 ? 50.230 47.257 53.504 1.00 26.26 491 THR A CA 1
ATOM 3604 C C . THR A 1 472 ? 51.096 46.430 54.450 1.00 25.85 491 THR A C 1
ATOM 3605 O O . THR A 1 472 ? 50.853 45.231 54.623 1.00 26.06 491 THR A O 1
ATOM 3609 N N . ALA A 1 473 ? 52.111 47.053 55.041 1.00 24.27 492 ALA A N 1
ATOM 3610 C CA . ALA A 1 473 ? 52.995 46.355 55.974 1.00 23.76 492 ALA A CA 1
ATOM 3611 C C . ALA A 1 473 ? 52.212 45.955 57.219 1.00 24.75 492 ALA A C 1
ATOM 3612 O O . ALA A 1 473 ? 51.456 46.760 57.781 1.00 23.81 492 ALA A O 1
ATOM 3614 N N . ALA A 1 474 ? 52.388 44.713 57.659 1.00 23.83 493 ALA A N 1
ATOM 3615 C CA . ALA A 1 474 ? 51.666 44.248 58.833 1.00 22.85 493 ALA A CA 1
ATOM 3616 C C . ALA A 1 474 ? 52.252 42.982 59.452 1.00 23.07 493 ALA A C 1
ATOM 3617 O O . ALA A 1 474 ? 52.887 42.172 58.764 1.00 23.06 493 ALA A O 1
ATOM 3619 N N . VAL A 1 475 ? 52.049 42.843 60.760 1.00 21.22 494 VAL A N 1
ATOM 3620 C CA . VAL A 1 475 ? 52.464 41.671 61.524 1.00 19.89 494 VAL A CA 1
ATOM 3621 C C . VAL A 1 475 ? 51.162 41.289 62.226 1.00 20.19 494 VAL A C 1
ATOM 3622 O O . VAL A 1 475 ? 50.734 41.965 63.168 1.00 20.99 494 VAL A O 1
ATOM 3626 N N . VAL A 1 476 ? 50.528 40.214 61.768 1.00 20.09 495 VAL A N 1
ATOM 3627 C CA . VAL A 1 476 ? 49.245 39.811 62.334 1.00 19.87 495 VAL A CA 1
ATOM 3628 C C . VAL A 1 476 ? 49.238 38.473 63.074 1.00 19.21 495 VAL A C 1
ATOM 3629 O O . VAL A 1 476 ? 49.440 37.411 62.476 1.00 19.54 495 VAL A O 1
ATOM 3633 N N . PRO A 1 477 ? 48.969 38.504 64.389 1.00 19.77 496 PRO A N 1
ATOM 3634 C CA . PRO A 1 477 ? 48.952 37.246 65.140 1.00 18.71 496 PRO A CA 1
ATOM 3635 C C . PRO A 1 477 ? 47.849 36.307 64.668 1.00 18.82 496 PRO A C 1
ATOM 3636 O O . PRO A 1 477 ? 46.782 36.751 64.244 1.00 17.41 496 PRO A O 1
ATOM 3640 N N . PHE A 1 478 ? 48.127 35.011 64.718 1.00 17.28 497 PHE A N 1
ATOM 3641 C CA . PHE A 1 478 ? 47.149 33.994 64.343 1.00 16.04 497 PHE A CA 1
ATOM 3642 C C . PHE A 1 478 ? 46.009 34.092 65.353 1.00 15.98 497 PHE A C 1
ATOM 3643 O O . PHE A 1 478 ? 46.190 34.633 66.451 1.00 14.46 497 PHE A O 1
ATOM 3651 N N . ALA A 1 479 ? 44.847 33.553 64.998 1.00 15.95 498 ALA A N 1
ATOM 3652 C CA . ALA A 1 479 ? 43.702 33.586 65.897 1.00 15.84 498 ALA A CA 1
ATOM 3653 C C . ALA A 1 479 ? 44.052 32.820 67.164 1.00 16.74 498 ALA A C 1
ATOM 3654 O O . ALA A 1 479 ? 43.721 33.240 68.267 1.00 17.23 498 ALA A O 1
ATOM 3656 N N . GLN A 1 480 ? 44.734 31.694 66.980 1.00 16.06 499 GLN A N 1
ATOM 3657 C CA . GLN A 1 480 ? 45.157 30.836 68.070 1.00 15.86 499 GLN A CA 1
ATOM 3658 C C . GLN A 1 480 ? 46.544 30.336 67.698 1.00 14.98 499 GLN A C 1
ATOM 3659 O O . GLN A 1 480 ? 46.733 29.825 66.596 1.00 14.83 499 GLN A O 1
ATOM 3665 N N . SER A 1 481 ? 47.520 30.521 68.586 1.00 14.59 500 SER A N 1
ATOM 3666 C CA . SER A 1 481 ? 48.875 30.036 68.322 1.00 12.26 500 SER A CA 1
ATOM 3667 C C . SER A 1 481 ? 49.139 28.845 69.237 1.00 14.23 500 SER A C 1
ATOM 3668 O O . SER A 1 481 ? 48.460 28.663 70.245 1.00 12.76 500 SER A O 1
ATOM 3671 N N . PRO A 1 482 ? 50.117 27.999 68.882 1.00 13.72 501 PRO A N 1
ATOM 3672 C CA . PRO A 1 482 ? 50.397 26.852 69.752 1.00 15.11 501 PRO A CA 1
ATOM 3673 C C . PRO A 1 482 ? 50.916 27.346 71.103 1.00 15.70 501 PRO A C 1
ATOM 3674 O O . PRO A 1 482 ? 51.277 28.524 71.247 1.00 15.46 501 PRO A O 1
ATOM 3678 N N . SER A 1 483 ? 50.923 26.459 72.094 1.00 14.73 502 SER A N 1
ATOM 3679 C CA . SER A 1 483 ? 51.398 26.810 73.424 1.00 14.39 502 SER A CA 1
ATOM 3680 C C . SER A 1 483 ? 52.684 26.055 73.735 1.00 14.61 502 SER A C 1
ATOM 3681 O O . SER A 1 483 ? 53.138 26.039 74.868 1.00 15.33 502 SER A O 1
ATOM 3684 N N . SER A 1 484 ? 53.268 25.444 72.708 1.00 12.87 503 SER A N 1
ATOM 3685 C CA . SER A 1 484 ? 54.509 24.693 72.863 1.00 11.60 503 SER A CA 1
ATOM 3686 C C . SER A 1 484 ? 55.348 24.935 71.623 1.00 10.98 503 SER A C 1
ATOM 3687 O O . SER A 1 484 ? 54.866 25.507 70.654 1.00 10.93 503 SER A O 1
ATOM 3690 N N . LYS A 1 485 ? 56.601 24.499 71.645 1.00 11.61 504 LYS A N 1
ATOM 3691 C CA . LYS A 1 485 ? 57.474 24.700 70.497 1.00 11.37 504 LYS A CA 1
ATOM 3692 C C . LYS A 1 485 ? 57.614 23.438 69.658 1.00 11.63 504 LYS A C 1
ATOM 3693 O O . LYS A 1 485 ? 58.666 23.183 69.075 1.00 13.99 504 LYS A O 1
ATOM 3699 N N . PHE A 1 486 ? 56.541 22.655 69.602 1.00 11.96 505 PHE A N 1
ATOM 3700 C CA . PHE A 1 486 ? 56.518 21.416 68.832 1.00 12.79 505 PHE A CA 1
ATOM 3701 C C . PHE A 1 486 ? 55.322 21.447 67.887 1.00 11.34 505 PHE A C 1
ATOM 3702 O O . PHE A 1 486 ? 54.210 21.138 68.285 1.00 11.71 505 PHE A O 1
ATOM 3710 N N . PHE A 1 487 ? 55.540 21.826 66.636 1.00 11.78 506 PHE A N 1
ATOM 3711 C CA . PHE A 1 487 ? 54.422 21.888 65.701 1.00 11.06 506 PHE A CA 1
ATOM 3712 C C . PHE A 1 487 ? 54.885 21.885 64.254 1.00 12.01 506 PHE A C 1
ATOM 3713 O O . PHE A 1 487 ? 56.081 21.994 63.972 1.00 10.58 506 PHE A O 1
ATOM 3721 N N . VAL A 1 488 ? 53.914 21.761 63.351 1.00 10.55 507 VAL A N 1
ATOM 3722 C CA . VAL A 1 488 ? 54.149 21.766 61.914 1.00 12.20 507 VAL A CA 1
ATOM 3723 C C . VAL A 1 488 ? 53.277 22.856 61.320 1.00 15.36 507 VAL A C 1
ATOM 3724 O O . VAL A 1 488 ? 52.044 22.796 61.410 1.00 14.56 507 VAL A O 1
ATOM 3728 N N . LEU A 1 489 ? 53.925 23.859 60.734 1.00 13.94 508 LEU A N 1
ATOM 3729 C CA . LEU A 1 489 ? 53.218 24.964 60.103 1.00 13.96 508 LEU A CA 1
ATOM 3730 C C . LEU A 1 489 ? 53.157 24.740 58.602 1.00 14.50 508 LEU A C 1
ATOM 3731 O O . LEU A 1 489 ? 54.171 24.444 57.973 1.00 13.83 508 LEU A O 1
ATOM 3736 N N . THR A 1 490 ? 51.962 24.885 58.037 1.00 14.89 509 THR A N 1
ATOM 3737 C CA . THR A 1 490 ? 51.766 24.727 56.598 1.00 15.33 509 THR A CA 1
ATOM 3738 C C . THR A 1 490 ? 51.055 25.953 56.048 1.00 15.39 509 THR A C 1
ATOM 3739 O O . THR A 1 490 ? 50.167 26.505 56.694 1.00 14.67 509 THR A O 1
ATOM 3743 N N . ALA A 1 491 ? 51.443 26.365 54.846 1.00 15.66 510 ALA A N 1
ATOM 3744 C CA . ALA A 1 491 ? 50.846 27.534 54.222 1.00 15.96 510 ALA A CA 1
ATOM 3745 C C . ALA A 1 491 ? 51.255 27.654 52.768 1.00 17.01 510 ALA A C 1
ATOM 3746 O O . ALA A 1 491 ? 52.306 27.154 52.356 1.00 17.66 510 ALA A O 1
ATOM 3748 N N . GLN A 1 492 ? 50.408 28.324 51.995 1.00 17.27 511 GLN A N 1
ATOM 3749 C CA . GLN A 1 492 ? 50.683 28.562 50.588 1.00 17.41 511 GLN A CA 1
ATOM 3750 C C . GLN A 1 492 ? 50.627 30.075 50.381 1.00 17.27 511 GLN A C 1
ATOM 3751 O O . GLN A 1 492 ? 49.669 30.734 50.802 1.00 16.75 511 GLN A O 1
ATOM 3757 N N . LEU A 1 493 ? 51.676 30.628 49.779 1.00 17.05 512 LEU A N 1
ATOM 3758 C CA . LEU A 1 493 ? 51.724 32.061 49.508 1.00 16.05 512 LEU A CA 1
ATOM 3759 C C . LEU A 1 493 ? 51.634 32.293 48.006 1.00 18.18 512 LEU A C 1
ATOM 3760 O O . LEU A 1 493 ? 52.400 31.709 47.241 1.00 17.26 512 LEU A O 1
ATOM 3765 N N . GLU A 1 494 ? 50.699 33.141 47.583 1.00 19.39 513 GLU A N 1
ATOM 3766 C CA . GLU A 1 494 ? 50.529 33.432 46.159 1.00 22.65 513 GLU A CA 1
ATOM 3767 C C . GLU A 1 494 ? 50.894 34.887 45.901 1.00 21.80 513 GLU A C 1
ATOM 3768 O O . GLU A 1 494 ? 50.357 35.788 46.539 1.00 22.11 513 GLU A O 1
ATOM 3774 N N . PHE A 1 495 ? 51.809 35.109 44.965 1.00 20.93 514 PHE A N 1
ATOM 3775 C CA . PHE A 1 495 ? 52.270 36.457 44.640 1.00 21.35 514 PHE A CA 1
ATOM 3776 C C . PHE A 1 495 ? 51.861 36.912 43.244 1.00 21.65 514 PHE A C 1
ATOM 3777 O O . PHE A 1 495 ? 51.783 36.109 42.317 1.00 19.79 514 PHE A O 1
ATOM 3785 N N . PRO A 1 496 ? 51.606 38.217 43.076 1.00 22.86 515 PRO A N 1
ATOM 3786 C CA . PRO A 1 496 ? 51.224 38.689 41.743 1.00 23.72 515 PRO A CA 1
ATOM 3787 C C . PRO A 1 496 ? 52.493 38.877 40.897 1.00 25.05 515 PRO A C 1
ATOM 3788 O O . PRO A 1 496 ? 53.592 39.051 41.430 1.00 23.89 515 PRO A O 1
ATOM 3792 N N . ALA A 1 497 ? 52.340 38.832 39.579 1.00 26.03 516 ALA A N 1
ATOM 3793 C CA . ALA A 1 497 ? 53.471 38.991 38.680 1.00 26.23 516 ALA A CA 1
ATOM 3794 C C . ALA A 1 497 ? 54.340 40.187 39.058 1.00 26.85 516 ALA A C 1
ATOM 3795 O O . ALA A 1 497 ? 55.567 40.116 38.980 1.00 27.98 516 ALA A O 1
ATOM 3797 N N . SER A 1 498 ? 53.698 41.266 39.500 1.00 27.21 517 SER A N 1
ATOM 3798 C CA . SER A 1 498 ? 54.390 42.501 39.868 1.00 27.45 517 SER A CA 1
ATOM 3799 C C . SER A 1 498 ? 55.351 42.417 41.049 1.00 28.24 517 SER A C 1
ATOM 3800 O O . SER A 1 498 ? 56.201 43.302 41.232 1.00 28.06 517 SER A O 1
ATOM 3803 N N . ALA A 1 499 ? 55.228 41.360 41.847 1.00 28.64 518 ALA A N 1
ATOM 3804 C CA . ALA A 1 499 ? 56.081 41.197 43.021 1.00 28.44 518 ALA A CA 1
ATOM 3805 C C . ALA A 1 499 ? 57.529 40.808 42.716 1.00 27.11 518 ALA A C 1
ATOM 3806 O O . ALA A 1 499 ? 58.412 41.028 43.537 1.00 27.25 518 ALA A O 1
ATOM 3808 N N . ARG A 1 500 ? 57.787 40.246 41.541 1.00 27.47 519 ARG A N 1
ATOM 3809 C CA . ARG A 1 500 ? 59.149 39.844 41.196 1.00 27.82 519 ARG A CA 1
ATOM 3810 C C . ARG A 1 500 ? 60.184 40.948 41.304 1.00 28.78 519 ARG A C 1
ATOM 3811 O O . ARG A 1 500 ? 61.286 40.739 41.820 1.00 28.56 519 ARG A O 1
ATOM 3819 N N . SER A 1 501 ? 59.827 42.129 40.809 1.00 29.47 520 SER A N 1
ATOM 3820 C CA . SER A 1 501 ? 60.735 43.263 40.821 1.00 29.78 520 SER A CA 1
ATOM 3821 C C . SER A 1 501 ? 60.671 44.072 42.100 1.00 30.36 520 SER A C 1
ATOM 3822 O O . SER A 1 501 ? 61.447 45.015 42.285 1.00 31.07 520 SER A O 1
ATOM 3825 N N . SER A 1 502 ? 59.777 43.686 43.002 1.00 29.51 521 SER A N 1
ATOM 3826 C CA . SER A 1 502 ? 59.608 44.430 44.242 1.00 28.78 521 SER A CA 1
ATOM 3827 C C . SER A 1 502 ? 60.466 43.985 45.418 1.00 27.38 521 SER A C 1
ATOM 3828 O O . SER A 1 502 ? 61.028 42.890 45.422 1.00 26.80 521 SER A O 1
ATOM 3831 N N . PRO A 1 503 ? 60.599 44.857 46.430 1.00 26.98 522 PRO A N 1
ATOM 3832 C CA . PRO A 1 503 ? 61.387 44.555 47.625 1.00 25.01 522 PRO A CA 1
ATOM 3833 C C . PRO A 1 503 ? 60.515 43.755 48.584 1.00 23.78 522 PRO A C 1
ATOM 3834 O O . PRO A 1 503 ? 60.727 43.784 49.790 1.00 23.03 522 PRO A O 1
ATOM 3838 N N . LEU A 1 504 ? 59.529 43.056 48.032 1.00 23.48 523 LEU A N 1
ATOM 3839 C CA . LEU A 1 504 ? 58.598 42.261 48.828 1.00 22.19 523 LEU A CA 1
ATOM 3840 C C . LEU A 1 504 ? 59.274 41.209 49.705 1.00 21.42 523 LEU A C 1
ATOM 3841 O O . LEU A 1 504 ? 60.235 40.563 49.293 1.00 20.53 523 LEU A O 1
ATOM 3846 N N . GLN A 1 505 ? 58.751 41.069 50.922 1.00 20.27 524 GLN A N 1
ATOM 3847 C CA . GLN A 1 505 ? 59.200 40.071 51.893 1.00 17.16 524 GLN A CA 1
ATOM 3848 C C . GLN A 1 505 ? 57.896 39.652 52.581 1.00 17.10 524 GLN A C 1
ATOM 3849 O O . GLN A 1 505 ? 57.227 40.488 53.203 1.00 16.14 524 GLN A O 1
ATOM 3855 N N . SER A 1 506 ? 57.526 38.382 52.449 1.00 15.83 525 SER A N 1
ATOM 3856 C CA . SER A 1 506 ? 56.291 37.876 53.045 1.00 16.24 525 SER A CA 1
ATOM 3857 C C . SER A 1 506 ? 56.497 36.503 53.679 1.00 14.69 525 SER A C 1
ATOM 3858 O O . SER A 1 506 ? 57.153 35.642 53.109 1.00 13.82 525 SER A O 1
ATOM 3861 N N . GLY A 1 507 ? 55.910 36.299 54.851 1.00 15.20 526 GLY A N 1
ATOM 3862 C CA . GLY A 1 507 ? 56.050 35.016 55.521 1.00 14.30 526 GLY A CA 1
ATOM 3863 C C . GLY A 1 507 ? 55.335 34.966 56.859 1.00 14.90 526 GLY A C 1
ATOM 3864 O O . GLY A 1 507 ? 54.154 35.295 56.953 1.00 13.98 526 GLY A O 1
ATOM 3865 N N . PHE A 1 508 ? 56.073 34.569 57.894 1.00 14.92 527 PHE A N 1
ATOM 3866 C CA . PHE A 1 508 ? 55.538 34.442 59.239 1.00 15.05 527 PHE A CA 1
ATOM 3867 C C . PHE A 1 508 ? 56.631 34.670 60.253 1.00 15.23 527 PHE A C 1
ATOM 3868 O O . PHE A 1 508 ? 57.822 34.557 59.948 1.00 14.87 527 PHE A O 1
ATOM 3876 N N . GLU A 1 509 ? 56.213 34.995 61.467 1.00 15.50 528 GLU A N 1
ATOM 3877 C CA . GLU A 1 509 ? 57.152 35.119 62.559 1.00 16.02 528 GLU A CA 1
ATOM 3878 C C . GLU A 1 509 ? 56.698 33.948 63.420 1.00 15.68 528 GLU A C 1
ATOM 3879 O O . GLU A 1 509 ? 55.496 33.698 63.547 1.00 17.22 528 GLU A O 1
ATOM 3885 N N . ILE A 1 510 ? 57.651 33.197 63.959 1.00 15.62 529 ILE A N 1
ATOM 3886 C CA . ILE A 1 510 ? 57.329 32.053 64.803 1.00 13.58 529 ILE A CA 1
ATOM 3887 C C . ILE A 1 510 ? 58.156 32.112 66.075 1.00 12.84 529 ILE A C 1
ATOM 3888 O O . ILE A 1 510 ? 59.063 32.945 66.183 1.00 13.88 529 ILE A O 1
ATOM 3893 N N . LEU A 1 511 ? 57.837 31.237 67.031 1.00 11.26 530 LEU A N 1
ATOM 3894 C CA . LEU A 1 511 ? 58.549 31.177 68.311 1.00 11.26 530 LEU A CA 1
ATOM 3895 C C . LEU A 1 511 ? 58.662 32.599 68.837 1.00 11.11 530 LEU A C 1
ATOM 3896 O O . LEU A 1 511 ? 59.728 33.037 69.265 1.00 8.29 530 LEU A O 1
ATOM 3901 N N . ALA A 1 512 ? 57.537 33.304 68.820 1.00 12.31 531 ALA A N 1
ATOM 3902 C CA . ALA A 1 512 ? 57.522 34.704 69.220 1.00 12.56 531 ALA A CA 1
ATOM 3903 C C . ALA A 1 512 ? 56.734 35.109 70.457 1.00 10.97 531 ALA A C 1
ATOM 3904 O O . ALA A 1 512 ? 55.716 34.517 70.810 1.00 11.55 531 ALA A O 1
ATOM 3906 N N . SER A 1 513 ? 57.237 36.163 71.089 1.00 11.59 532 SER A N 1
ATOM 3907 C CA . SER A 1 513 ? 56.636 36.769 72.265 1.00 12.85 532 SER A CA 1
ATOM 3908 C C . SER A 1 513 ? 57.179 38.194 72.205 1.00 13.49 532 SER A C 1
ATOM 3909 O O . SER A 1 513 ? 57.701 38.616 71.167 1.00 13.16 532 SER A O 1
ATOM 3912 N N . GLU A 1 514 ? 57.082 38.932 73.298 1.00 14.56 533 GLU A N 1
ATOM 3913 C CA . GLU A 1 514 ? 57.574 40.302 73.285 1.00 15.36 533 GLU A CA 1
ATOM 3914 C C . GLU A 1 514 ? 59.089 40.421 73.150 1.00 16.01 533 GLU A C 1
ATOM 3915 O O . GLU A 1 514 ? 59.588 41.299 72.439 1.00 15.07 533 GLU A O 1
ATOM 3921 N N . LEU A 1 515 ? 59.826 39.539 73.815 1.00 14.36 534 LEU A N 1
ATOM 3922 C CA . LEU A 1 515 ? 61.276 39.626 73.784 1.00 14.71 534 LEU A CA 1
ATOM 3923 C C . LEU A 1 515 ? 61.984 38.705 72.802 1.00 14.77 534 LEU A C 1
ATOM 3924 O O . LEU A 1 515 ? 63.206 38.711 72.737 1.00 14.04 534 LEU A O 1
ATOM 3929 N N . GLU A 1 516 ? 61.223 37.924 72.038 1.00 14.18 535 GLU A N 1
ATOM 3930 C CA . GLU A 1 516 ? 61.832 37.020 71.068 1.00 12.98 535 GLU A CA 1
ATOM 3931 C C . GLU A 1 516 ? 60.948 36.766 69.858 1.00 12.92 535 GLU A C 1
ATOM 3932 O O . GLU A 1 516 ? 59.719 36.866 69.930 1.00 12.64 535 GLU A O 1
ATOM 3938 N N . ARG A 1 517 ? 61.590 36.448 68.739 1.00 12.86 536 ARG A N 1
ATOM 3939 C CA . ARG A 1 517 ? 60.866 36.105 67.525 1.00 12.60 536 ARG A CA 1
ATOM 3940 C C . ARG A 1 517 ? 61.817 35.588 66.455 1.00 11.93 536 ARG A C 1
ATOM 3941 O O . ARG A 1 517 ? 62.983 35.971 66.402 1.00 8.29 536 ARG A O 1
ATOM 3949 N N . THR A 1 518 ? 61.307 34.695 65.619 1.00 10.71 537 THR A N 1
ATOM 3950 C CA . THR A 1 518 ? 62.086 34.148 64.520 1.00 10.43 537 THR A CA 1
ATOM 3951 C C . THR A 1 518 ? 61.248 34.383 63.265 1.00 10.46 537 THR A C 1
ATOM 3952 O O . THR A 1 518 ? 60.079 33.997 63.205 1.00 11.43 537 THR A O 1
ATOM 3956 N N . ALA A 1 519 ? 61.836 35.032 62.268 1.00 10.86 538 ALA A N 1
ATOM 3957 C CA . ALA A 1 519 ? 61.102 35.313 61.046 1.00 11.62 538 ALA A CA 1
ATOM 3958 C C . ALA A 1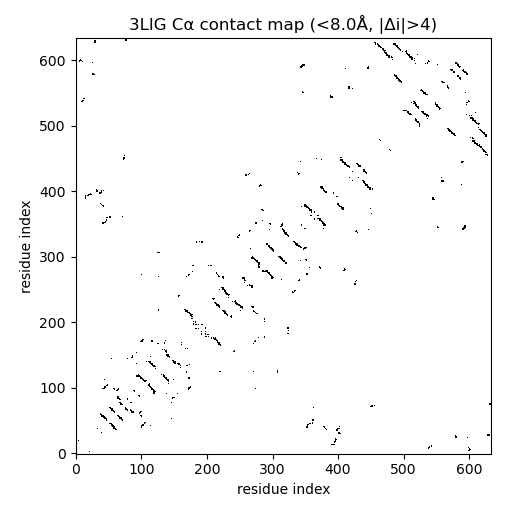 519 ? 61.518 34.399 59.906 1.00 12.77 538 ALA A C 1
ATOM 3959 O O . ALA A 1 519 ? 62.701 34.107 59.738 1.00 14.51 538 ALA A O 1
ATOM 3961 N N . ILE A 1 520 ? 60.528 33.950 59.136 1.00 12.79 539 ILE A N 1
ATOM 3962 C CA . ILE A 1 520 ? 60.739 33.081 57.981 1.00 11.66 539 ILE A CA 1
ATOM 3963 C C . ILE A 1 520 ? 59.907 33.700 56.866 1.00 11.44 539 ILE A C 1
ATOM 3964 O O . ILE A 1 520 ? 58.678 33.767 56.956 1.00 11.93 539 ILE A O 1
ATOM 3969 N N . TYR A 1 521 ? 60.571 34.165 55.816 1.00 12.21 540 TYR A N 1
ATOM 3970 C CA . TYR A 1 521 ? 59.843 34.805 54.732 1.00 12.67 540 TYR A CA 1
ATOM 3971 C C . TYR A 1 521 ? 60.495 34.613 53.373 1.00 13.75 540 TYR A C 1
ATOM 3972 O O . TYR A 1 521 ? 61.683 34.272 53.277 1.00 12.65 540 TYR A O 1
ATOM 3981 N N . TYR A 1 522 ? 59.704 34.804 52.318 1.00 14.73 541 TYR A N 1
ATOM 3982 C CA . TYR A 1 522 ? 60.225 34.692 50.962 1.00 14.76 541 TYR A CA 1
ATOM 3983 C C . TYR A 1 522 ? 60.591 36.101 50.525 1.00 15.54 541 TYR A C 1
ATOM 3984 O O . TYR A 1 522 ? 59.896 37.064 50.838 1.00 13.52 541 TYR A O 1
ATOM 3993 N N . GLN A 1 523 ? 61.679 36.202 49.778 1.00 16.98 542 GLN A N 1
ATOM 3994 C CA . GLN A 1 523 ? 62.200 37.476 49.320 1.00 18.71 542 GLN A CA 1
ATOM 3995 C C . GLN A 1 523 ? 62.476 37.378 47.812 1.00 18.82 542 GLN A C 1
ATOM 3996 O O . GLN A 1 523 ? 63.240 36.523 47.382 1.00 19.23 542 GLN A O 1
ATOM 4002 N N . PHE A 1 524 ? 61.848 38.239 47.010 1.00 18.47 543 PHE A N 1
ATOM 4003 C CA . PHE A 1 524 ? 62.053 38.213 45.557 1.00 18.60 543 PHE A CA 1
ATOM 4004 C C . PHE A 1 524 ? 63.362 38.852 45.098 1.00 20.04 543 PHE A C 1
ATOM 4005 O O . PHE A 1 524 ? 63.962 38.413 44.114 1.00 20.30 543 PHE A O 1
ATOM 4013 N N . SER A 1 525 ? 63.801 39.888 45.805 1.00 20.31 544 SER A N 1
ATOM 4014 C CA . SER A 1 525 ? 65.032 40.579 45.445 1.00 21.29 544 SER A CA 1
ATOM 4015 C C . SER A 1 525 ? 66.139 39.604 45.068 1.00 21.61 544 SER A C 1
ATOM 4016 O O . SER A 1 525 ? 66.909 39.862 44.148 1.00 19.79 544 SER A O 1
ATOM 4019 N N . ASN A 1 526 ? 66.224 38.483 45.781 1.00 21.87 545 ASN A N 1
ATOM 4020 C CA . ASN A 1 526 ? 67.228 37.470 45.488 1.00 20.54 545 ASN A CA 1
ATOM 4021 C C . ASN A 1 526 ? 66.602 36.083 45.559 1.00 21.69 545 ASN A C 1
ATOM 4022 O O . ASN A 1 526 ? 67.270 35.089 45.883 1.00 21.52 545 ASN A O 1
ATOM 4027 N N . GLU A 1 527 ? 65.307 36.034 45.263 1.00 20.31 546 GLU A N 1
ATOM 4028 C CA . GLU A 1 527 ? 64.542 34.785 45.232 1.00 19.33 546 GLU A CA 1
ATOM 4029 C C . GLU A 1 527 ? 65.019 33.797 46.277 1.00 18.11 546 GLU A C 1
ATOM 4030 O O . GLU A 1 527 ? 65.543 32.737 45.935 1.00 16.32 546 GLU A O 1
ATOM 4036 N N . SER A 1 528 ? 64.820 34.144 47.540 1.00 17.08 547 SER A N 1
ATOM 4037 C CA . SER A 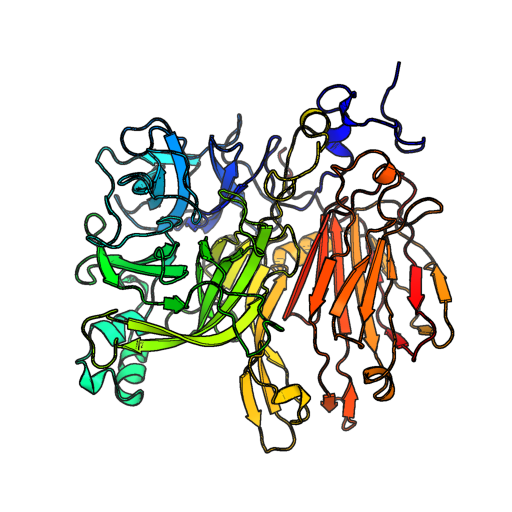1 528 ? 65.273 33.299 48.628 1.00 15.53 547 SER A CA 1
ATOM 4038 C C . SER A 1 528 ? 64.293 33.169 49.777 1.00 15.38 547 SER A C 1
ATOM 4039 O O . SER A 1 528 ? 63.471 34.050 50.017 1.00 13.14 547 SER A O 1
ATOM 4042 N N . LEU A 1 529 ? 64.363 32.030 50.456 1.00 13.53 548 LEU A N 1
ATOM 4043 C CA . LEU A 1 529 ? 63.549 31.814 51.639 1.00 14.00 548 LEU A CA 1
ATOM 4044 C C . LEU A 1 529 ? 64.574 32.166 52.710 1.00 13.01 548 LEU A C 1
ATOM 4045 O O . LEU A 1 529 ? 65.714 31.695 52.667 1.00 13.41 548 LEU A O 1
ATOM 4050 N N . VAL A 1 530 ? 64.166 33.008 53.650 1.00 13.10 549 VAL A N 1
ATOM 4051 C CA . VAL A 1 530 ? 65.055 33.504 54.680 1.00 13.74 549 VAL A CA 1
ATOM 4052 C C . VAL A 1 530 ? 64.579 33.229 56.104 1.00 13.21 549 VAL A C 1
ATOM 4053 O O . VAL A 1 530 ? 63.381 33.250 56.384 1.00 13.94 549 VAL A O 1
ATOM 4057 N N . VAL A 1 531 ? 65.523 32.942 56.994 1.00 13.16 550 VAL A N 1
ATOM 4058 C CA . VAL A 1 531 ? 65.192 32.749 58.396 1.00 12.77 550 VAL A CA 1
ATOM 4059 C C . VAL A 1 531 ? 66.005 33.783 59.154 1.00 13.96 550 VAL A C 1
ATOM 4060 O O . VAL A 1 531 ? 67.214 33.630 59.336 1.00 12.88 550 VAL A O 1
ATOM 4064 N N . ASP A 1 532 ? 65.332 34.853 59.561 1.00 14.67 551 ASP A N 1
ATOM 4065 C CA . ASP A 1 532 ? 65.958 35.925 60.308 1.00 14.03 551 ASP A CA 1
ATOM 4066 C C . ASP A 1 532 ? 66.008 35.486 61.766 1.00 12.62 551 ASP A C 1
ATOM 4067 O O . ASP A 1 532 ? 64.972 35.353 62.407 1.00 13.02 551 ASP A O 1
ATOM 4072 N N . ARG A 1 533 ? 67.211 35.257 62.284 1.00 12.68 552 ARG A N 1
ATOM 4073 C CA . ARG A 1 533 ? 67.36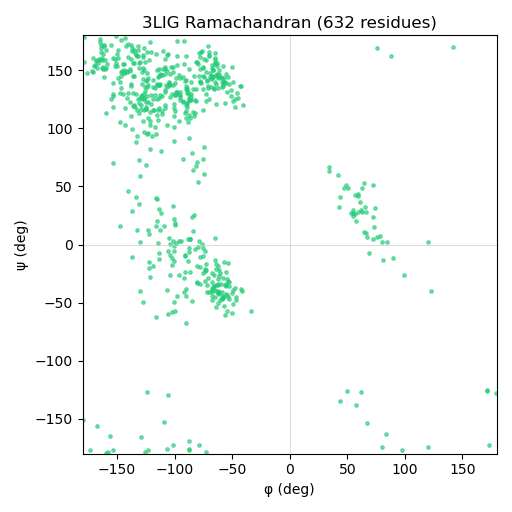6 34.813 63.665 1.00 12.30 552 ARG A CA 1
ATOM 4074 C C . ARG A 1 533 ? 67.961 35.897 64.554 1.00 13.20 552 ARG A C 1
ATOM 4075 O O . ARG A 1 533 ? 68.412 35.613 65.662 1.00 9.53 552 ARG A O 1
ATOM 4083 N N . SER A 1 534 ? 67.949 37.136 64.074 1.00 13.51 553 SER A N 1
ATOM 4084 C CA . SER A 1 534 ? 68.510 38.244 64.834 1.00 14.78 553 SER A CA 1
ATOM 4085 C C . SER A 1 534 ? 67.821 38.470 66.181 1.00 15.08 553 SER A C 1
ATOM 4086 O O . SER A 1 534 ? 68.431 39.019 67.097 1.00 15.08 553 SER A O 1
ATOM 4089 N N . GLN A 1 535 ? 66.564 38.040 66.307 1.00 14.38 554 GLN A N 1
ATOM 4090 C CA . GLN A 1 535 ? 65.804 38.209 67.554 1.00 13.68 554 GLN A CA 1
ATOM 4091 C C . GLN A 1 535 ? 65.287 36.881 68.113 1.00 13.47 554 GLN A C 1
ATOM 4092 O O . GLN A 1 535 ? 64.461 36.861 69.030 1.00 12.78 554 GLN A O 1
ATOM 4098 N N . THR A 1 536 ? 65.785 35.775 67.574 1.00 10.64 555 THR A N 1
ATOM 4099 C CA . THR A 1 536 ? 65.320 34.469 68.011 1.00 12.67 555 THR A CA 1
ATOM 4100 C C . THR A 1 536 ? 65.490 34.176 69.498 1.00 11.28 555 THR A C 1
ATOM 4101 O O . THR A 1 536 ? 64.556 33.686 70.130 1.00 12.71 555 THR A O 1
ATOM 4105 N N . SER A 1 537 ? 66.656 34.496 70.061 1.00 12.07 556 SER A N 1
ATOM 4106 C CA . SER A 1 537 ? 66.924 34.172 71.469 1.00 11.07 556 SER A CA 1
ATOM 4107 C C . SER A 1 537 ? 67.339 35.319 72.378 1.00 12.47 556 SER A C 1
ATOM 4108 O O . SER A 1 537 ? 68.338 35.986 72.128 1.00 10.93 556 SER A O 1
ATOM 4111 N N . ALA A 1 538 ? 66.575 35.518 73.452 1.00 12.06 557 ALA A N 1
ATOM 4112 C CA . ALA A 1 538 ? 66.868 36.571 74.417 1.00 11.87 557 ALA A CA 1
ATOM 4113 C C . ALA A 1 538 ? 68.230 36.348 75.086 1.00 13.22 557 ALA A C 1
ATOM 4114 O O . ALA A 1 538 ? 68.819 37.274 75.651 1.00 13.69 557 ALA A O 1
ATOM 4116 N N . ALA A 1 539 ? 68.737 35.121 75.008 1.00 12.03 558 ALA A N 1
ATOM 4117 C CA . ALA A 1 539 ? 70.020 34.784 75.618 1.00 14.72 558 ALA A CA 1
ATOM 4118 C C . ALA A 1 539 ? 71.207 34.976 74.681 1.00 14.90 558 ALA A C 1
ATOM 4119 O O . ALA A 1 539 ? 72.358 34.912 75.112 1.00 15.68 558 ALA A O 1
ATOM 4121 N N . ALA A 1 540 ? 70.925 35.224 73.407 1.00 13.30 559 ALA A N 1
ATOM 4122 C CA . ALA A 1 540 ? 71.977 35.377 72.406 1.00 14.68 559 ALA A CA 1
ATOM 4123 C C . ALA A 1 540 ? 72.917 36.573 72.580 1.00 15.19 559 ALA A C 1
ATOM 4124 O O . ALA A 1 540 ? 74.138 36.423 72.454 1.00 15.92 559 ALA A O 1
ATOM 4126 N N . PRO A 1 541 ? 72.373 37.770 72.876 1.00 15.02 560 PRO A N 1
ATOM 4127 C CA . PRO A 1 541 ? 73.203 38.970 73.052 1.00 16.49 560 PRO A CA 1
ATOM 4128 C C . PRO A 1 541 ? 74.410 38.803 73.986 1.00 16.89 560 PRO A C 1
ATOM 4129 O O . PRO A 1 541 ? 75.496 39.339 73.717 1.00 18.57 560 PRO A O 1
ATOM 4133 N N . THR A 1 542 ? 74.226 38.059 75.072 1.00 15.42 561 THR A N 1
ATOM 4134 C CA . THR A 1 542 ? 75.294 37.841 76.048 1.00 16.76 561 THR A CA 1
ATOM 4135 C C . THR A 1 542 ? 75.956 36.461 75.971 1.00 17.49 561 THR A C 1
ATOM 4136 O O . THR A 1 542 ? 76.858 36.155 76.757 1.00 17.54 561 THR A O 1
ATOM 4140 N N . ASN A 1 543 ? 75.501 35.631 75.034 1.00 16.47 562 ASN A N 1
ATOM 4141 C CA . ASN A 1 543 ? 76.067 34.295 74.836 1.00 16.62 562 ASN A CA 1
ATOM 4142 C C . ASN A 1 543 ? 76.301 34.106 73.341 1.00 16.66 562 ASN A C 1
ATOM 4143 O O . ASN A 1 543 ? 75.441 33.585 72.619 1.00 15.11 562 ASN A O 1
ATOM 4148 N N . PRO A 1 544 ? 77.483 34.519 72.862 1.00 16.73 563 PRO A N 1
ATOM 4149 C CA . PRO A 1 544 ? 77.883 34.429 71.453 1.00 16.98 563 PRO A CA 1
ATOM 4150 C C . PRO A 1 544 ? 77.813 33.046 70.828 1.00 17.36 563 PRO A C 1
ATOM 4151 O O . PRO A 1 544 ? 77.684 32.929 69.608 1.00 16.87 563 PRO A O 1
ATOM 4155 N N . GLY A 1 545 ? 77.885 32.009 71.661 1.00 16.12 564 GLY A N 1
ATOM 4156 C CA . GLY A 1 545 ? 77.834 30.643 71.165 1.00 16.80 564 GLY A CA 1
ATOM 4157 C C . GLY A 1 545 ? 76.529 30.351 70.451 1.00 16.26 564 GLY A C 1
ATOM 4158 O O . GLY A 1 545 ? 76.440 29.425 69.643 1.00 15.24 564 GLY A O 1
ATOM 4159 N N . LEU A 1 546 ? 75.509 31.140 70.769 1.00 13.34 565 LEU A N 1
ATOM 4160 C CA . LEU A 1 546 ? 74.204 31.002 70.145 1.00 14.87 565 LEU A CA 1
ATOM 4161 C C . LEU A 1 546 ? 74.244 31.848 68.880 1.00 14.86 565 LEU A C 1
ATOM 4162 O O . LEU A 1 546 ? 73.959 33.043 68.912 1.00 13.14 565 LEU A O 1
ATOM 4167 N N . ASP A 1 547 ? 74.626 31.223 67.770 1.00 13.89 566 ASP A N 1
ATOM 4168 C CA . ASP A 1 547 ? 74.710 31.924 66.502 1.00 13.47 566 ASP A CA 1
ATOM 4169 C C . ASP A 1 547 ? 73.368 32.548 66.157 1.00 13.00 566 ASP A C 1
ATOM 4170 O O . ASP A 1 547 ? 72.316 31.956 66.386 1.00 13.47 566 ASP A O 1
ATOM 4175 N N . SER A 1 548 ? 73.402 33.756 65.614 1.00 13.45 567 SER A N 1
ATOM 4176 C CA . SER A 1 548 ? 72.161 34.433 65.265 1.00 14.00 567 SER A CA 1
ATOM 4177 C C . SER A 1 548 ? 72.173 35.038 63.862 1.00 15.28 567 SER A C 1
ATOM 4178 O O . SER A 1 548 ? 71.294 35.834 63.519 1.00 14.08 567 SER A O 1
ATOM 4181 N N . PHE A 1 549 ? 73.167 34.668 63.054 1.00 14.08 568 PHE A N 1
ATOM 4182 C CA . PHE A 1 549 ? 73.254 35.189 61.696 1.00 15.45 568 PHE A CA 1
ATOM 4183 C C . PHE A 1 549 ? 72.094 34.659 60.857 1.00 15.16 568 PHE A C 1
ATOM 4184 O O . PHE A 1 549 ? 71.530 33.590 61.138 1.00 14.46 568 PHE A O 1
ATOM 4192 N N . THR A 1 550 ? 71.738 35.411 59.826 1.00 13.99 569 THR A N 1
ATOM 4193 C CA . THR A 1 550 ? 70.644 35.035 58.941 1.00 13.77 569 THR A CA 1
ATOM 4194 C C . THR A 1 550 ? 70.940 33.809 58.088 1.00 14.38 569 THR A C 1
ATOM 4195 O O . THR A 1 550 ? 72.017 33.686 57.506 1.00 15.94 569 THR A O 1
ATOM 4199 N N . GLU A 1 551 ? 69.964 32.914 58.018 1.00 12.05 570 GLU A N 1
ATOM 4200 C CA . GLU A 1 551 ? 70.061 31.696 57.227 1.00 12.92 570 GLU A CA 1
ATOM 4201 C C . GLU A 1 551 ? 69.154 31.932 56.033 1.00 13.73 570 GLU A C 1
ATOM 4202 O O . GLU A 1 551 ? 68.167 32.664 56.144 1.00 13.28 570 GLU A O 1
ATOM 4208 N N . SER A 1 552 ? 69.489 31.342 54.890 1.00 14.73 571 SER A N 1
ATOM 4209 C CA . SER A 1 552 ? 68.637 31.503 53.712 1.00 16.01 571 SER A CA 1
ATOM 4210 C C . SER A 1 552 ? 69.026 30.597 52.553 1.00 16.41 571 SER A C 1
ATOM 4211 O O . SER A 1 552 ? 70.142 30.070 52.492 1.00 15.97 571 SER A O 1
ATOM 4214 N N . GLY A 1 553 ? 68.075 30.417 51.641 1.00 15.98 572 GLY A N 1
ATOM 4215 C CA . GLY A 1 553 ? 68.294 29.587 50.477 1.00 16.95 572 GLY A CA 1
ATOM 4216 C C . GLY A 1 553 ? 67.537 30.103 49.272 1.00 16.37 572 GLY A C 1
ATOM 4217 O O . GLY A 1 553 ? 66.461 30.692 49.400 1.00 16.65 572 GLY A O 1
ATOM 4218 N N . LYS A 1 554 ? 68.113 29.887 48.098 1.00 16.09 573 LYS A N 1
ATOM 4219 C CA . LYS A 1 554 ? 67.503 30.316 46.846 1.00 16.63 573 LYS A CA 1
ATOM 4220 C C . LYS A 1 554 ? 66.345 29.401 46.470 1.00 15.71 573 LYS A C 1
ATOM 4221 O O . LYS A 1 554 ? 66.470 28.187 46.535 1.00 12.77 573 LYS A O 1
ATOM 4227 N N . LEU A 1 555 ? 65.223 29.999 46.075 1.00 14.28 574 LEU A N 1
ATOM 4228 C CA . LEU A 1 555 ? 64.038 29.259 45.636 1.00 16.16 574 LEU A CA 1
ATOM 4229 C C . LEU A 1 555 ? 63.338 30.091 44.562 1.00 16.26 574 LEU A C 1
ATOM 4230 O O . LEU A 1 555 ? 62.697 31.095 44.872 1.00 16.05 574 LEU A O 1
ATOM 4235 N N . ARG A 1 556 ? 63.463 29.678 43.304 1.00 17.64 575 ARG A N 1
ATOM 4236 C CA . ARG A 1 556 ? 62.824 30.419 42.219 1.00 18.04 575 ARG A CA 1
ATOM 4237 C C . ARG A 1 556 ? 61.392 29.963 41.991 1.00 18.53 575 ARG A C 1
ATOM 4238 O O . ARG A 1 556 ? 61.123 28.776 41.808 1.00 18.41 575 ARG A O 1
ATOM 4246 N N . LEU A 1 557 ? 60.464 30.912 42.027 1.00 18.73 576 LEU A N 1
ATOM 4247 C CA . LEU A 1 557 ? 59.066 30.594 41.775 1.00 20.15 576 LEU A CA 1
ATOM 4248 C C . LEU A 1 557 ? 58.851 30.916 40.298 1.00 20.13 576 LEU A C 1
ATOM 4249 O O . LEU A 1 557 ? 58.819 32.080 39.902 1.00 22.14 576 LEU A O 1
ATOM 4254 N N . PHE A 1 558 ? 58.748 29.872 39.489 1.00 20.64 577 PHE A N 1
ATOM 4255 C CA . PHE A 1 558 ? 58.570 30.015 38.046 1.00 21.83 577 PHE A CA 1
ATOM 4256 C C . PHE A 1 558 ? 57.207 30.543 37.636 1.00 22.47 577 PHE A C 1
ATOM 4257 O O . PHE A 1 558 ? 56.275 30.588 38.436 1.00 21.75 577 PHE A O 1
ATOM 4265 N N . ASP A 1 559 ? 57.114 30.966 36.377 1.00 23.40 578 ASP A N 1
ATOM 4266 C CA . ASP A 1 559 ? 55.856 31.441 35.821 1.00 24.25 578 ASP A CA 1
ATOM 4267 C C . ASP A 1 559 ? 55.230 30.141 35.325 1.00 24.31 578 ASP A C 1
ATOM 4268 O O . ASP A 1 559 ? 55.881 29.370 34.624 1.00 23.46 578 ASP A O 1
ATOM 4273 N N . VAL A 1 560 ? 53.987 29.878 35.712 1.00 24.52 579 VAL A N 1
ATOM 4274 C CA . VAL A 1 560 ? 53.314 28.661 35.287 1.00 25.83 579 VAL A CA 1
ATOM 4275 C C . VAL A 1 560 ? 51.910 28.966 34.763 1.00 26.57 579 VAL A C 1
ATOM 4276 O O . VAL A 1 560 ? 51.404 30.078 34.925 1.00 25.77 579 VAL A O 1
ATOM 4280 N N . ILE A 1 561 ? 51.302 27.986 34.106 1.00 27.85 580 ILE A N 1
ATOM 4281 C CA . ILE A 1 561 ? 49.944 28.133 33.599 1.00 29.76 580 ILE A CA 1
ATOM 4282 C C . ILE A 1 561 ? 49.183 27.179 34.501 1.00 31.84 580 ILE A C 1
ATOM 4283 O O . ILE A 1 561 ? 49.391 25.971 34.435 1.00 31.79 580 ILE A O 1
ATOM 4288 N N . GLU A 1 562 ? 48.315 27.706 35.354 1.00 34.56 581 GLU A N 1
ATOM 4289 C CA . GLU A 1 562 ? 47.596 26.838 36.276 1.00 37.66 581 GLU A CA 1
ATOM 4290 C C . GLU A 1 562 ? 46.158 26.541 35.887 1.00 39.29 581 GLU A C 1
ATOM 4291 O O . GLU A 1 562 ? 45.785 25.377 35.732 1.00 39.95 581 GLU A O 1
ATOM 4297 N N . ASN A 1 563 ? 45.339 27.573 35.736 1.00 41.50 582 ASN A N 1
ATOM 4298 C CA . ASN A 1 563 ? 43.945 27.353 35.363 1.00 43.32 582 ASN A CA 1
ATOM 4299 C C . ASN A 1 563 ? 43.686 27.974 34.013 1.00 44.21 582 ASN A C 1
ATOM 4300 O O . ASN A 1 563 ? 42.629 28.569 33.783 1.00 44.84 582 ASN A O 1
ATOM 4305 N N . GLY A 1 564 ? 44.655 27.826 33.117 1.00 44.24 583 GLY A N 1
ATOM 4306 C CA . GLY A 1 564 ? 44.531 28.408 31.797 1.00 43.86 583 GLY A CA 1
ATOM 4307 C C . GLY A 1 564 ? 45.109 29.807 31.884 1.00 43.66 583 GLY A C 1
ATOM 4308 O O . GLY A 1 564 ? 45.339 30.482 30.872 1.00 42.79 583 GLY A O 1
ATOM 4309 N N . GLN A 1 565 ? 45.345 30.247 33.116 1.00 42.90 584 GLN A N 1
ATOM 4310 C CA . GLN A 1 565 ? 45.902 31.568 33.350 1.00 42.52 584 GLN A CA 1
ATOM 4311 C C . GLN A 1 565 ? 47.342 31.429 33.828 1.00 41.47 584 GLN A C 1
ATOM 4312 O O . GLN A 1 565 ? 47.687 30.451 34.494 1.00 41.58 584 GLN A O 1
ATOM 4318 N N . GLU A 1 566 ? 48.187 32.389 33.466 1.00 39.66 585 GLU A N 1
ATOM 4319 C CA . GLU A 1 566 ? 49.575 32.369 33.900 1.00 37.46 585 GLU A CA 1
ATOM 4320 C C . GLU A 1 566 ? 49.608 33.028 35.274 1.00 35.14 585 GLU A C 1
ATOM 4321 O O . GLU A 1 566 ? 48.917 34.032 35.511 1.00 34.73 585 GLU A O 1
ATOM 4327 N N . GLN A 1 567 ? 50.410 32.464 36.170 1.00 31.42 586 GLN A N 1
ATOM 4328 C CA . GLN A 1 567 ? 50.559 32.986 37.521 1.00 27.57 586 GLN A CA 1
ATOM 4329 C C . GLN A 1 567 ? 51.970 32.694 37.998 1.00 25.89 586 GLN A C 1
ATOM 4330 O O . GLN A 1 567 ? 52.697 31.915 37.380 1.00 24.42 586 GLN A O 1
ATOM 4336 N N . VAL A 1 568 ? 52.358 33.317 39.103 1.00 24.09 587 VAL A N 1
ATOM 4337 C CA . VAL A 1 568 ? 53.663 33.025 39.662 1.00 22.53 587 VAL A CA 1
ATOM 4338 C C . VAL A 1 568 ? 53.401 31.747 40.444 1.00 20.91 587 VAL A C 1
ATOM 4339 O O . VAL A 1 568 ? 52.403 31.640 41.156 1.00 19.16 587 VAL A O 1
ATOM 4343 N N . GLU A 1 569 ? 54.278 30.765 40.291 1.00 19.37 588 GLU A N 1
ATOM 4344 C CA . GLU A 1 569 ? 54.113 29.502 40.996 1.00 18.64 588 GLU A CA 1
ATOM 4345 C C . GLU A 1 569 ? 53.847 29.714 42.488 1.00 17.12 588 GLU A C 1
ATOM 4346 O O . GLU A 1 569 ? 54.445 30.578 43.118 1.00 18.58 588 GLU A O 1
ATOM 4352 N N . THR A 1 570 ? 52.937 28.914 43.034 1.00 18.57 589 THR A N 1
ATOM 4353 C CA . THR A 1 570 ? 52.560 28.988 44.447 1.00 19.61 589 THR A CA 1
ATOM 4354 C C . THR A 1 570 ? 53.677 28.480 45.356 1.00 19.91 589 THR A C 1
ATOM 4355 O O . THR A 1 570 ? 54.264 27.435 45.099 1.00 20.41 589 THR A O 1
ATOM 4359 N N . LEU A 1 571 ? 53.956 29.228 46.419 1.00 19.64 590 LEU A N 1
ATOM 4360 C CA . LEU A 1 571 ? 54.971 28.849 47.396 1.00 18.64 590 LEU A CA 1
ATOM 4361 C C . LEU A 1 571 ? 54.258 27.949 48.403 1.00 18.00 590 LEU A C 1
ATOM 4362 O O . LEU A 1 571 ? 53.418 28.409 49.184 1.00 18.30 590 LEU A O 1
ATOM 4367 N N . ASP A 1 572 ? 54.579 26.662 48.356 1.00 16.49 591 ASP A N 1
ATOM 4368 C CA . ASP A 1 572 ? 53.976 25.679 49.241 1.00 17.63 591 ASP A CA 1
ATOM 4369 C C . ASP A 1 572 ? 54.964 25.400 50.375 1.00 17.89 591 ASP A C 1
ATOM 4370 O O . ASP A 1 572 ? 55.921 24.652 50.203 1.00 17.66 591 ASP A O 1
ATOM 4375 N N . LEU A 1 573 ? 54.716 26.005 51.534 1.00 17.44 592 LEU A N 1
ATOM 4376 C CA . LEU A 1 573 ? 55.595 25.859 52.690 1.00 17.05 592 LEU A CA 1
ATOM 4377 C C . LEU A 1 573 ? 55.176 24.861 53.736 1.00 17.46 592 LEU A C 1
ATOM 4378 O O . LEU A 1 573 ? 53.994 24.726 54.055 1.00 17.35 592 LEU A O 1
ATOM 4383 N N . THR A 1 574 ? 56.177 24.191 54.293 1.00 15.32 593 THR A N 1
ATOM 4384 C CA . THR A 1 574 ? 55.982 23.243 55.369 1.00 14.19 593 THR A CA 1
ATOM 4385 C C . THR A 1 574 ? 57.118 23.523 56.350 1.00 15.24 593 THR A C 1
ATOM 4386 O O . THR A 1 574 ? 58.289 23.298 56.049 1.00 15.26 593 THR A O 1
ATOM 4390 N N . VAL A 1 575 ? 56.787 24.060 57.515 1.00 12.91 594 VAL A N 1
ATOM 4391 C CA . VAL A 1 575 ? 57.829 24.341 58.487 1.00 13.83 594 VAL A CA 1
ATOM 4392 C C . VAL A 1 575 ? 57.632 23.450 59.690 1.00 13.19 594 VAL A C 1
ATOM 4393 O O . VAL A 1 575 ? 56.603 23.522 60.367 1.00 13.55 594 VAL A O 1
ATOM 4397 N N . VAL A 1 576 ? 58.618 22.598 59.938 1.00 11.86 595 VAL A N 1
ATOM 4398 C CA . VAL A 1 576 ? 58.567 21.684 61.069 1.00 10.38 595 VAL A CA 1
ATOM 4399 C C . VAL A 1 576 ? 59.416 22.261 62.177 1.00 11.05 595 VAL A C 1
ATOM 4400 O O . VAL A 1 576 ? 60.618 22.484 62.011 1.00 10.09 595 VAL A O 1
ATOM 4404 N N . VAL A 1 577 ? 58.780 22.502 63.311 1.00 9.48 596 VAL A N 1
ATOM 4405 C CA . VAL A 1 577 ? 59.479 23.065 64.449 1.00 10.77 596 VAL A CA 1
ATOM 4406 C C . VAL A 1 577 ? 59.495 22.036 65.568 1.00 10.34 596 VAL A C 1
ATOM 4407 O O . VAL A 1 577 ? 58.464 21.760 66.173 1.00 9.14 596 VAL A O 1
ATOM 4411 N N . ASP A 1 578 ? 60.668 21.456 65.807 1.00 9.52 597 ASP A N 1
ATOM 4412 C CA . ASP A 1 578 ? 60.835 20.455 66.860 1.00 10.78 597 ASP A CA 1
ATOM 4413 C C . ASP A 1 578 ? 61.721 21.118 67.900 1.00 11.89 597 ASP A C 1
ATOM 4414 O O . ASP A 1 578 ? 62.935 20.896 67.950 1.00 11.69 597 ASP A O 1
ATOM 4419 N N . ASN A 1 579 ? 61.099 21.944 68.729 1.00 11.53 598 ASN A N 1
ATOM 4420 C CA . ASN A 1 579 ? 61.824 22.701 69.733 1.00 13.14 598 ASN A CA 1
ATOM 4421 C C . ASN A 1 579 ? 62.800 23.609 68.961 1.00 13.52 598 ASN A C 1
ATOM 4422 O O . ASN A 1 579 ? 62.381 24.315 68.053 1.00 16.39 598 ASN A O 1
ATOM 4427 N N . ALA A 1 580 ? 64.089 23.569 69.283 1.00 13.76 599 ALA A N 1
ATOM 4428 C CA . ALA A 1 580 ? 65.071 24.422 68.606 1.00 12.28 599 ALA A CA 1
ATOM 4429 C C . ALA A 1 580 ? 65.405 24.019 67.167 1.00 11.65 599 ALA A C 1
ATOM 4430 O O . ALA A 1 580 ? 65.979 24.812 66.410 1.00 10.43 599 ALA A O 1
ATOM 4432 N N . VAL A 1 581 ? 65.066 22.793 66.790 1.00 11.24 600 VAL A N 1
ATOM 4433 C CA . VAL A 1 581 ? 65.350 22.321 65.438 1.00 10.51 600 VAL A CA 1
ATOM 4434 C C . VAL A 1 581 ? 64.260 22.771 64.463 1.00 9.83 600 VAL A C 1
ATOM 4435 O O . VAL A 1 581 ? 63.122 22.304 64.518 1.00 9.72 600 VAL A O 1
ATOM 4439 N N . VAL A 1 582 ? 64.617 23.684 63.565 1.00 9.51 601 VAL A N 1
ATOM 4440 C CA . VAL A 1 582 ? 63.658 24.188 62.592 1.00 10.75 601 VAL A CA 1
ATOM 4441 C C . VAL A 1 582 ? 64.025 23.761 61.176 1.00 10.77 601 VAL A C 1
ATOM 4442 O O . VAL A 1 582 ? 65.163 23.934 60.739 1.00 12.18 601 VAL A O 1
ATOM 4446 N N . GLU A 1 583 ? 63.055 23.189 60.472 1.00 10.86 602 GLU A N 1
ATOM 4447 C CA . GLU A 1 583 ? 63.259 22.732 59.105 1.00 9.72 602 GLU A CA 1
ATOM 4448 C C . GLU A 1 583 ? 62.204 23.336 58.189 1.00 11.59 602 GLU A C 1
ATOM 4449 O O . GLU A 1 583 ? 61.008 23.061 58.331 1.00 10.62 602 GLU A O 1
ATOM 4455 N N . VAL A 1 584 ? 62.657 24.163 57.250 1.00 10.61 603 VAL A N 1
ATOM 4456 C CA . VAL A 1 584 ? 61.763 24.802 56.290 1.00 10.15 603 VAL A CA 1
ATOM 4457 C C . VAL A 1 584 ? 61.808 24.070 54.951 1.00 10.77 603 VAL A C 1
ATOM 4458 O O . VAL A 1 584 ? 62.848 24.003 54.309 1.00 12.34 603 VAL A O 1
ATOM 4462 N N . TYR A 1 585 ? 60.670 23.514 54.548 1.00 9.80 604 TYR A N 1
ATOM 4463 C CA . TYR A 1 585 ? 60.553 22.793 53.283 1.00 9.65 604 TYR A CA 1
ATOM 4464 C C . TYR A 1 585 ? 59.686 23.607 52.338 1.00 11.70 604 TYR A C 1
ATOM 4465 O O . TYR A 1 585 ? 58.729 24.261 52.767 1.00 9.87 604 TYR A O 1
ATOM 4474 N N . ALA A 1 586 ? 59.998 23.541 51.049 1.00 11.99 605 ALA A N 1
ATOM 4475 C CA . ALA A 1 586 ? 59.215 24.272 50.062 1.00 12.16 605 ALA A CA 1
ATOM 4476 C C . ALA A 1 586 ? 59.113 23.546 48.726 1.00 14.17 605 ALA A C 1
ATOM 4477 O O . ALA A 1 586 ? 60.102 23.029 48.204 1.00 12.11 605 ALA A O 1
ATOM 4479 N N . ASN A 1 587 ? 57.892 23.517 48.202 1.00 13.86 606 ASN A N 1
ATOM 4480 C CA . ASN A 1 587 ? 57.562 22.909 46.916 1.00 14.31 606 ASN A CA 1
ATOM 4481 C C . ASN A 1 587 ? 58.197 21.555 46.600 1.00 15.94 606 ASN A C 1
ATOM 4482 O O . ASN A 1 587 ? 58.464 21.250 45.439 1.00 15.36 606 ASN A O 1
ATOM 4487 N N . GLY A 1 588 ? 58.422 20.738 47.623 1.00 14.32 607 GLY A N 1
ATOM 4488 C CA . GLY A 1 588 ? 59.025 19.436 47.391 1.00 17.07 607 GLY A CA 1
ATOM 4489 C C . GLY A 1 588 ? 60.378 19.444 46.694 1.00 15.58 607 GLY A C 1
ATOM 4490 O O . GLY A 1 588 ? 60.780 18.423 46.136 1.00 18.03 607 GLY A O 1
ATOM 4491 N N . ARG A 1 589 ? 61.085 20.573 46.719 1.00 14.72 608 ARG A N 1
ATOM 4492 C CA . ARG A 1 589 ? 62.399 20.658 46.071 1.00 14.56 608 ARG A CA 1
ATOM 4493 C C . ARG A 1 589 ? 63.337 21.601 46.820 1.00 14.95 608 ARG A C 1
ATOM 4494 O O . ARG A 1 589 ? 64.389 22.001 46.301 1.00 11.82 608 ARG A O 1
ATOM 4502 N N . PHE A 1 590 ? 62.969 21.921 48.057 1.00 13.92 609 PHE A N 1
ATOM 4503 C CA . PHE A 1 590 ? 63.750 22.855 48.852 1.00 14.52 609 PHE A CA 1
ATOM 4504 C C . PHE A 1 590 ? 63.717 22.546 50.346 1.00 14.39 609 PHE A C 1
ATOM 4505 O O . PHE A 1 590 ? 62.672 22.192 50.910 1.00 14.20 609 PHE A O 1
ATOM 4513 N N . ALA A 1 591 ? 64.870 22.705 50.982 1.00 12.39 610 ALA A N 1
ATOM 4514 C CA . ALA A 1 591 ? 65.007 22.482 52.413 1.00 12.62 610 ALA A CA 1
ATOM 4515 C C . ALA A 1 591 ? 66.050 23.437 52.991 1.00 13.51 610 ALA A C 1
ATOM 4516 O O . ALA A 1 591 ? 67.153 23.573 52.451 1.00 14.73 610 ALA A O 1
ATOM 4518 N N . LEU A 1 592 ? 65.681 24.115 54.072 1.00 13.69 611 LEU A N 1
ATOM 4519 C CA . LEU A 1 592 ? 66.585 25.027 54.775 1.00 13.16 611 LEU A CA 1
ATOM 4520 C C . LEU A 1 592 ? 66.385 24.732 56.248 1.00 12.67 611 LEU A C 1
ATOM 4521 O O . LEU A 1 592 ? 65.278 24.873 56.765 1.00 14.01 611 LEU A O 1
ATOM 4526 N N . SER A 1 593 ? 67.448 24.300 56.920 1.00 12.54 612 SER A N 1
ATOM 4527 C CA . SER A 1 593 ? 67.346 23.953 58.330 1.00 12.46 612 SER A CA 1
ATOM 4528 C C . SER A 1 593 ? 68.336 24.726 59.187 1.00 11.06 612 SER A C 1
ATOM 4529 O O . SER A 1 593 ? 69.430 25.065 58.737 1.00 10.36 612 SER A O 1
ATOM 4532 N N . THR A 1 594 ? 67.933 25.009 60.424 1.00 11.08 613 THR A N 1
ATOM 4533 C CA . THR A 1 594 ? 68.772 25.756 61.343 1.00 9.90 613 THR A CA 1
ATOM 4534 C C . THR A 1 594 ? 68.358 25.549 62.802 1.00 10.40 613 THR A C 1
ATOM 4535 O O . THR A 1 594 ? 67.430 24.796 63.105 1.00 9.08 613 THR A O 1
ATOM 4539 N N . TRP A 1 595 ? 69.077 26.213 63.697 1.00 10.82 614 TRP A N 1
ATOM 4540 C CA . TRP A 1 595 ? 68.795 26.165 65.128 1.00 11.29 614 TRP A CA 1
ATOM 4541 C C . TRP A 1 595 ? 68.109 27.464 65.545 1.00 12.29 614 TRP A C 1
ATOM 4542 O O . TRP A 1 595 ? 68.620 28.545 65.276 1.00 11.15 614 TRP A O 1
ATOM 4553 N N . ALA A 1 596 ? 66.954 27.352 66.197 1.00 11.81 615 ALA A N 1
ATOM 4554 C CA . ALA A 1 596 ? 66.221 28.515 66.684 1.00 11.69 615 ALA A CA 1
ATOM 4555 C C . ALA A 1 596 ? 66.104 28.314 68.191 1.00 12.14 615 ALA A C 1
ATOM 4556 O O . ALA A 1 596 ? 65.085 27.847 68.692 1.00 11.87 615 ALA A O 1
ATOM 4558 N N . ARG A 1 597 ? 67.158 28.682 68.912 1.00 14.02 616 ARG A N 1
ATOM 4559 C CA . ARG A 1 597 ? 67.196 28.484 70.357 1.00 13.15 616 ARG A CA 1
ATOM 4560 C C . ARG A 1 597 ? 66.533 29.566 71.213 1.00 13.58 616 ARG A C 1
ATOM 4561 O O . ARG A 1 597 ? 67.206 30.246 71.999 1.00 11.68 616 ARG A O 1
ATOM 4569 N N . SER A 1 598 ? 65.216 29.711 71.070 1.00 12.45 617 SER A N 1
ATOM 4570 C CA . SER A 1 598 ? 64.475 30.695 71.853 1.00 12.82 617 SER A CA 1
ATOM 4571 C C . SER A 1 598 ? 64.547 30.285 73.323 1.00 11.47 617 SER A C 1
ATOM 4572 O O . SER A 1 598 ? 64.734 29.111 73.633 1.00 11.45 617 SER A O 1
ATOM 4575 N N . TRP A 1 599 ? 64.386 31.253 74.221 1.00 11.75 618 TRP A N 1
ATOM 4576 C CA . TRP A 1 599 ? 64.485 31.001 75.660 1.00 13.47 618 TRP A CA 1
ATOM 4577 C C . TRP A 1 599 ? 63.175 30.840 76.428 1.00 13.86 618 TRP A C 1
ATOM 4578 O O . TRP A 1 599 ? 62.947 29.821 77.071 1.00 13.90 618 TRP A O 1
ATOM 4589 N N . TYR A 1 600 ? 62.317 31.846 76.355 1.00 13.68 619 TYR A N 1
ATOM 4590 C CA . TYR A 1 600 ? 61.052 31.849 77.077 1.00 13.35 619 TYR A CA 1
ATOM 4591 C C . TYR A 1 600 ? 59.990 30.802 76.719 1.00 15.14 619 TYR A C 1
ATOM 4592 O O . TYR A 1 600 ? 59.762 30.496 75.551 1.00 12.14 619 TYR A O 1
ATOM 4601 N N . ASP A 1 601 ? 59.330 30.264 77.745 1.00 14.89 620 ASP A N 1
ATOM 4602 C CA . ASP A 1 601 ? 58.269 29.279 77.531 1.00 14.97 620 ASP A CA 1
ATOM 4603 C C . ASP A 1 601 ? 57.155 29.885 76.683 1.00 14.78 620 ASP A C 1
ATOM 4604 O O . ASP A 1 601 ? 56.520 29.194 75.887 1.00 15.37 620 ASP A O 1
ATOM 4609 N N . ASN A 1 602 ? 56.934 31.186 76.867 1.00 15.26 621 ASN A N 1
ATOM 4610 C CA . ASN A 1 602 ? 55.884 31.926 76.170 1.00 16.89 621 ASN A CA 1
ATOM 4611 C C . ASN A 1 602 ? 56.138 32.265 74.710 1.00 15.51 621 ASN A C 1
ATOM 4612 O O . ASN A 1 602 ? 55.231 32.723 74.027 1.00 13.23 621 ASN A O 1
ATOM 4617 N N . SER A 1 603 ? 57.361 32.051 74.230 1.00 15.42 622 SER A N 1
ATOM 4618 C CA . SER A 1 603 ? 57.671 32.374 72.841 1.00 14.07 622 SER A CA 1
ATOM 4619 C C . SER A 1 603 ? 57.190 31.285 71.897 1.00 13.50 622 SER A C 1
ATOM 4620 O O . SER A 1 603 ? 57.992 30.553 71.317 1.00 9.21 622 SER A O 1
ATOM 4623 N N . THR A 1 604 ? 55.867 31.204 71.748 1.00 13.93 623 THR A N 1
ATOM 4624 C CA . THR A 1 604 ? 55.222 30.214 70.895 1.00 13.96 623 THR A CA 1
ATOM 4625 C C . THR A 1 604 ? 54.207 30.847 69.946 1.00 14.11 623 THR A C 1
ATOM 4626 O O . THR A 1 604 ? 53.526 30.136 69.203 1.00 14.20 623 THR A O 1
ATOM 4630 N N . GLN A 1 605 ? 54.084 32.172 69.989 1.00 13.61 624 GLN A N 1
ATOM 4631 C CA . GLN A 1 605 ? 53.148 32.878 69.110 1.00 13.36 624 GLN A CA 1
ATOM 4632 C C . GLN A 1 605 ? 53.607 32.752 67.665 1.00 13.88 624 GLN A C 1
ATOM 4633 O O . GLN A 1 605 ? 54.808 32.625 67.394 1.00 13.41 624 GLN A O 1
ATOM 4639 N N . ILE A 1 606 ? 52.639 32.766 66.752 1.00 11.91 625 ILE A N 1
ATOM 4640 C CA . ILE A 1 606 ? 52.914 32.726 65.318 1.00 13.28 625 ILE A CA 1
ATOM 4641 C C . ILE A 1 606 ? 52.132 33.890 64.714 1.00 14.07 625 ILE A C 1
ATOM 4642 O O . ILE A 1 606 ? 50.985 34.136 65.092 1.00 14.84 625 ILE A O 1
ATOM 4647 N N . ARG A 1 607 ? 52.753 34.602 63.780 1.00 14.85 626 ARG A N 1
ATOM 4648 C CA . ARG A 1 607 ? 52.115 35.752 63.148 1.00 14.09 626 ARG A CA 1
ATOM 4649 C C . ARG A 1 607 ? 52.377 35.795 61.645 1.00 15.62 626 ARG A C 1
ATOM 4650 O O . ARG A 1 607 ? 53.424 35.329 61.169 1.00 14.60 626 ARG A O 1
ATOM 4658 N N . PHE A 1 608 ? 51.409 36.346 60.912 1.00 15.30 627 PHE A N 1
ATOM 4659 C CA . PHE A 1 608 ? 51.515 36.545 59.467 1.00 15.89 627 PHE A CA 1
ATOM 4660 C C . PHE A 1 608 ? 52.458 37.743 59.374 1.00 16.87 627 PHE A C 1
ATOM 4661 O O . PHE A 1 608 ? 52.415 38.626 60.226 1.00 16.83 627 PHE A O 1
ATOM 4669 N N . PHE A 1 609 ? 53.309 37.786 58.354 1.00 17.65 628 PHE A N 1
ATOM 4670 C CA . PHE A 1 609 ? 54.233 38.910 58.200 1.00 18.00 628 PHE A CA 1
ATOM 4671 C C . PHE A 1 609 ? 54.309 39.349 56.737 1.00 18.36 628 PHE A C 1
ATOM 4672 O O . PHE A 1 609 ? 54.391 38.511 55.853 1.00 17.84 628 PHE A O 1
ATOM 4680 N N . HIS A 1 610 ? 54.284 40.663 56.504 1.00 19.70 629 HIS A N 1
ATOM 4681 C CA . HIS A 1 610 ? 54.375 41.237 55.158 1.00 22.08 629 HIS A CA 1
ATOM 4682 C C . HIS A 1 610 ? 54.965 42.638 55.308 1.00 21.80 629 HIS A C 1
ATOM 4683 O O . HIS A 1 610 ? 54.484 43.439 56.115 1.00 20.81 629 HIS A O 1
ATOM 4690 N N . ASN A 1 611 ? 55.997 42.939 54.526 1.00 21.28 630 ASN A N 1
ATOM 4691 C CA . ASN A 1 611 ? 56.670 44.227 54.642 1.00 22.12 630 ASN A CA 1
ATOM 4692 C C . ASN A 1 611 ? 56.065 45.401 53.886 1.00 23.28 630 ASN A C 1
ATOM 4693 O O . ASN A 1 611 ? 56.697 46.457 53.760 1.00 21.79 630 ASN A O 1
ATOM 4698 N N . GLY A 1 612 ? 54.854 45.222 53.376 1.00 24.42 631 GLY A N 1
ATOM 4699 C CA . GLY A 1 612 ? 54.196 46.308 52.668 1.00 25.87 631 GLY A CA 1
ATOM 4700 C C . GLY A 1 612 ? 54.631 46.488 51.225 1.00 27.37 631 GLY A C 1
ATOM 4701 O O . GLY A 1 612 ? 53.982 47.221 50.471 1.00 26.44 631 GLY A O 1
ATOM 4702 N N . GLU A 1 613 ? 55.734 45.846 50.842 1.00 27.62 632 GLU A N 1
ATOM 4703 C CA . GLU A 1 613 ? 56.224 45.928 49.465 1.00 28.55 632 GLU A CA 1
ATOM 4704 C C . GLU A 1 613 ? 55.589 44.793 48.680 1.00 29.44 632 GLU A C 1
ATOM 4705 O O . GLU A 1 613 ? 55.839 43.614 48.953 1.00 30.36 632 GLU A O 1
ATOM 4711 N N . GLY A 1 614 ? 54.763 45.148 47.703 1.00 29.38 633 GLY A N 1
ATOM 4712 C CA . GLY A 1 614 ? 54.088 44.136 46.920 1.00 29.65 633 GLY A CA 1
ATOM 4713 C C . GLY A 1 614 ? 52.842 43.697 47.662 1.00 30.36 633 GLY A C 1
ATOM 4714 O O . GLY A 1 614 ? 52.370 44.391 48.573 1.00 31.49 633 GLY A O 1
ATOM 4715 N N . GLU A 1 615 ? 52.302 42.551 47.274 1.00 30.44 634 GLU A N 1
ATOM 4716 C CA . GLU A 1 615 ? 51.105 42.008 47.901 1.00 31.54 634 GLU A CA 1
ATOM 4717 C C . GLU A 1 615 ? 51.217 40.489 47.960 1.00 30.58 634 GLU A C 1
ATOM 4718 O O . GLU A 1 615 ? 51.928 39.880 47.158 1.00 30.58 634 GLU A O 1
ATOM 4724 N N . VAL A 1 616 ? 50.515 39.880 48.909 1.00 29.05 635 VAL A N 1
ATOM 4725 C CA . VAL A 1 616 ? 50.556 38.428 49.061 1.00 27.06 635 VAL A CA 1
ATOM 4726 C C . VAL A 1 616 ? 49.224 37.880 49.540 1.00 26.69 635 VAL A C 1
ATOM 4727 O O . VAL A 1 616 ? 48.518 38.521 50.318 1.00 26.27 635 VAL A O 1
ATOM 4731 N N . GLN A 1 617 ? 48.887 36.691 49.056 1.00 25.99 636 GLN A N 1
ATOM 4732 C CA . GLN A 1 617 ? 47.662 36.011 49.444 1.00 26.14 636 GLN A CA 1
ATOM 4733 C C . GLN A 1 617 ? 48.037 34.701 50.138 1.00 25.23 636 GLN A C 1
ATOM 4734 O O . GLN A 1 617 ? 48.633 33.822 49.522 1.00 24.89 636 GLN A O 1
ATOM 4740 N N . PHE A 1 618 ? 47.697 34.582 51.415 1.00 23.67 637 PHE A N 1
ATOM 4741 C CA . PHE A 1 618 ? 47.964 33.364 52.178 1.00 22.75 637 PHE A CA 1
ATOM 4742 C C . PHE A 1 618 ? 46.753 32.451 52.034 1.00 22.48 637 PHE A C 1
ATOM 4743 O O . PHE A 1 618 ? 45.611 32.912 52.129 1.00 21.72 637 PHE A O 1
ATOM 4751 N N . ARG A 1 619 ? 46.998 31.162 51.815 1.00 22.62 638 ARG A N 1
ATOM 4752 C CA . ARG A 1 619 ? 45.927 30.187 51.674 1.00 23.83 638 ARG A CA 1
ATOM 4753 C C . ARG A 1 619 ? 46.303 28.853 52.289 1.00 22.41 638 ARG A C 1
ATOM 4754 O O . ARG A 1 619 ? 47.473 28.469 52.276 1.00 20.61 638 ARG A O 1
ATOM 4762 N N . ASN A 1 620 ? 45.308 28.147 52.817 1.00 21.48 639 ASN A N 1
ATOM 4763 C CA . ASN A 1 620 ? 45.532 26.828 53.410 1.00 22.03 639 ASN A CA 1
ATOM 4764 C C . ASN A 1 620 ? 46.577 26.857 54.518 1.00 19.44 639 ASN A C 1
ATOM 4765 O O . ASN A 1 620 ? 47.446 25.979 54.608 1.00 18.74 639 ASN A O 1
ATOM 4770 N N . VAL A 1 621 ? 46.494 27.878 55.358 1.00 17.00 640 VAL A N 1
ATOM 4771 C CA . VAL A 1 621 ? 47.412 28.012 56.479 1.00 16.72 640 VAL A CA 1
ATOM 477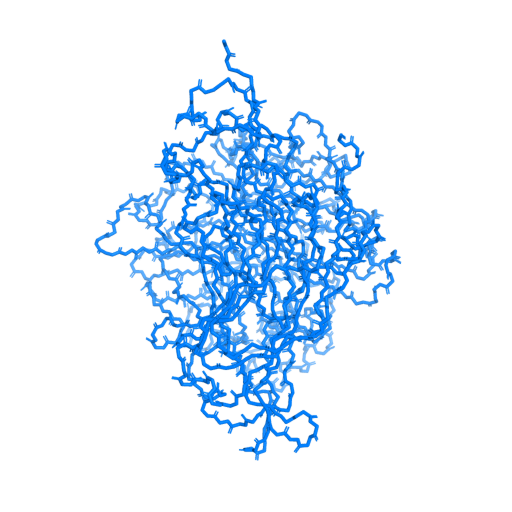2 C C . VAL A 1 621 ? 46.837 27.162 57.611 1.00 16.53 640 VAL A C 1
ATOM 4773 O O . VAL A 1 621 ? 45.632 27.202 57.877 1.00 16.48 640 VAL A O 1
ATOM 4777 N N . SER A 1 622 ? 47.691 26.365 58.249 1.00 14.01 641 SER A N 1
ATOM 4778 C CA . SER A 1 622 ? 47.264 25.506 59.344 1.00 15.12 641 SER A CA 1
ATOM 4779 C C . SER A 1 622 ? 48.444 25.112 60.223 1.00 14.99 641 SER A C 1
ATOM 4780 O O . SER A 1 622 ? 49.601 25.098 59.777 1.00 13.50 641 SER A O 1
ATOM 4783 N N . VAL A 1 623 ? 48.133 24.786 61.470 1.00 14.45 642 VAL A N 1
ATOM 4784 C CA . VAL A 1 623 ? 49.141 24.391 62.444 1.00 13.48 642 VAL A CA 1
ATOM 4785 C C . VAL A 1 623 ? 48.773 23.088 63.139 1.00 14.69 642 VAL A C 1
ATOM 4786 O O . VAL A 1 623 ? 47.667 22.946 63.660 1.00 13.42 642 VAL A O 1
ATOM 4790 N N . SER A 1 624 ? 49.705 22.138 63.130 1.00 14.55 643 SER A N 1
ATOM 4791 C CA . SER A 1 624 ? 49.518 20.860 63.808 1.00 14.14 643 SER A CA 1
ATOM 4792 C C . SER A 1 624 ? 50.454 20.910 65.013 1.00 14.50 643 SER A C 1
ATOM 4793 O O . SER A 1 624 ? 51.671 21.063 64.849 1.00 14.91 643 SER A O 1
ATOM 4796 N N . GLU A 1 625 ? 49.902 20.791 66.216 1.00 14.31 644 GLU A N 1
ATOM 4797 C CA . GLU A 1 625 ? 50.724 20.852 67.422 1.00 14.05 644 GLU A CA 1
ATOM 4798 C C . GLU A 1 625 ? 50.935 19.524 68.153 1.00 15.16 644 GLU A C 1
ATOM 4799 O O . GLU A 1 625 ? 50.012 18.725 68.309 1.00 15.13 644 GLU A O 1
ATOM 4805 N N . GLY A 1 626 ? 52.176 19.294 68.582 1.00 14.53 645 GLY A N 1
ATOM 4806 C CA . GLY A 1 626 ? 52.501 18.090 69.325 1.00 14.28 645 GLY A CA 1
ATOM 4807 C C . GLY A 1 626 ? 53.585 17.175 68.770 1.00 12.30 645 GLY A C 1
ATOM 4808 O O . GLY A 1 626 ? 54.398 16.652 69.527 1.00 13.33 645 GLY A O 1
ATOM 4809 N N . LEU A 1 627 ? 53.609 16.978 67.456 1.00 12.29 646 LEU A N 1
ATOM 4810 C CA . LEU A 1 627 ? 54.587 16.073 66.855 1.00 12.75 646 LEU A CA 1
ATOM 4811 C C . LEU A 1 627 ? 54.435 14.686 67.470 1.00 14.26 646 LEU A C 1
ATOM 4812 O O . LEU A 1 627 ? 53.314 14.224 67.682 1.00 13.17 646 LEU A O 1
ATOM 4817 N N . TYR A 1 628 ? 55.549 14.019 67.766 1.00 15.07 647 TYR A N 1
ATOM 4818 C CA . TYR A 1 628 ? 55.461 12.728 68.433 1.00 16.17 647 TYR A CA 1
ATOM 4819 C C . TYR A 1 628 ? 56.814 12.340 69.023 1.00 15.48 647 TYR A C 1
ATOM 4820 O O . TYR A 1 628 ? 57.812 13.001 68.767 1.00 14.78 647 TYR A O 1
ATOM 4829 N N . ASN A 1 629 ? 56.842 11.269 69.809 1.00 16.63 648 ASN A N 1
ATOM 4830 C CA . ASN A 1 629 ? 58.085 10.820 70.435 1.00 17.25 648 ASN A CA 1
ATOM 4831 C C . ASN A 1 629 ? 58.779 9.810 69.524 1.00 17.87 648 ASN A C 1
ATOM 4832 O O . ASN A 1 629 ? 58.267 8.707 69.325 1.00 18.24 648 ASN A O 1
ATOM 4837 N N . ALA A 1 630 ? 59.937 10.178 68.977 1.00 16.00 649 ALA A N 1
ATOM 4838 C CA . ALA A 1 630 ? 60.676 9.282 68.080 1.00 15.96 649 ALA A CA 1
ATOM 4839 C C . ALA A 1 630 ? 61.444 8.180 68.806 1.00 14.71 649 ALA A C 1
ATOM 4840 O O . ALA A 1 630 ? 61.943 7.246 68.170 1.00 14.34 649 ALA A O 1
ATOM 4842 N N . TRP A 1 631 ? 61.541 8.289 70.126 1.00 15.39 650 TRP A N 1
ATOM 4843 C CA . TRP A 1 631 ? 62.260 7.298 70.928 1.00 14.56 650 TRP A CA 1
ATOM 4844 C C . TRP A 1 631 ? 61.435 6.817 72.131 1.00 16.11 650 TRP A C 1
ATOM 4845 O O . TRP A 1 631 ? 61.738 7.158 73.280 1.00 13.86 650 TRP A O 1
ATOM 4856 N N . PRO A 1 632 ? 60.397 6.004 71.871 1.00 18.06 651 PRO A N 1
ATOM 4857 C CA . PRO A 1 632 ? 59.463 5.421 72.844 1.00 20.03 651 PRO A CA 1
ATOM 4858 C C . PRO A 1 632 ? 60.105 4.634 73.981 1.00 20.87 651 PRO A C 1
ATOM 4859 O O . PRO A 1 632 ? 59.558 4.560 75.075 1.00 19.75 651 PRO A O 1
ATOM 4863 N N . GLU A 1 633 ? 61.256 4.027 73.725 1.00 22.34 652 GLU A N 1
ATOM 4864 C CA . GLU A 1 633 ? 61.890 3.234 74.766 1.00 23.80 652 GLU A CA 1
ATOM 4865 C C . GLU A 1 633 ? 62.876 3.964 75.650 1.00 23.78 652 GLU A C 1
ATOM 4866 O O . GLU A 1 633 ? 63.330 3.416 76.650 1.00 24.60 652 GLU A O 1
ATOM 4872 N N . ARG A 1 634 ? 63.219 5.197 75.306 1.00 23.58 653 ARG A N 1
ATOM 4873 C CA . ARG A 1 634 ? 64.161 5.926 76.135 1.00 23.44 653 ARG A CA 1
ATOM 4874 C C . ARG A 1 634 ? 63.455 6.475 77.363 1.00 25.55 653 ARG A C 1
ATOM 4875 O O . ARG A 1 634 ? 62.258 6.807 77.234 1.00 27.76 653 ARG A O 1
#

Foldseek 3Di:
DDQDDLQDFDDLDLQVDAFQSAQPQFDFFFFFDDPFAEWAFKAAWDQQPVALWIKTWTQGNQFAIAIWIDLALRFIGQLDPPRLHADGACDPLANDGWAHWYWDCQAVVGHIKIWFWRADDDDAALQDFDDWQGTAIFMWGADDVNSYTHGDPDYGLGRGDPPPFRWSDWGHKEKDFALQVVQLVVDDQVQLPPVVSRLVSLVPDDDVFWWMKIWTWTAGPQFATFIWIWIQPPRGNRRPRHIHTQAGQETDGAFAAQADPCQFARTQHHIKAQKYWFFFDQQAGDNRRGFIKIWIWHFHDDPPRDPPDRQFTFTKMFTFHKGAPHPDPHGRIHGDGPAMHGLAQARQKHNKYKDKSQCPRSNNVVVVPHHIHIKIKIWRWFQSVVPFDDDSSSNNRYTTTIDAIKTKHKHKDWQFAQDCLQVRHRHFWDFPDDPNGITMIIGIFIDGPVSNVCLQFVPWDKDFADKDKDQAWDKFWGPDFDLAQFKKKKKKKFFFPVQLPKQKWWDKWFLADVQAIWDWTAGNVSQKTKIQQQRLASNCVSRRSPPGDMTMHHDAFGFGQDPVRTGGHMWIWMWGGRRQWIWIDTPRRHIYIDGRSYRHSRSGIMITGINNMGMMIMPGIMMTPDGDRNHVPD

B-factor: mean 18.9, std 9.67, range [4.72, 63.78]

Solvent-accessible surface area: 23909 Å² total; per-residue (Å²): 168,93,140,61,48,20,86,33,98,22,33,103,70,0,53,97,15,90,109,80,36,0,39,144,24,3,32,8,94,4,2,2,4,6,43,88,19,46,1,8,25,1,5,5,4,3,13,14,76,109,72,8,54,0,9,2,0,3,25,4,72,66,57,2,0,0,0,1,24,4,50,48,0,14,41,5,58,42,13,50,124,138,18,8,40,15,7,70,34,63,21,193,26,0,70,63,12,6,46,11,4,6,0,0,29,83,5,32,108,122,43,18,0,2,0,1,0,0,0,26,98,103,84,30,26,16,26,25,118,36,63,154,23,0,4,12,0,1,8,0,4,12,114,96,48,4,118,121,7,46,71,48,140,67,37,33,15,12,60,50,21,10,183,86,38,84,0,6,0,0,27,5,3,17,3,12,44,0,0,68,0,19,7,6,41,89,45,94,122,116,50,5,99,70,141,87,24,0,98,111,41,6,95,63,33,77,67,184,102,4,12,26,0,0,0,0,0,0,0,17,51,84,76,4,0,0,0,0,0,9,31,0,69,61,22,82,31,91,44,33,67,139,21,49,80,3,9,37,2,6,94,40,66,62,40,35,22,47,27,130,148,22,48,9,0,14,101,4,0,23,0,1,25,10,1,3,2,0,4,2,26,89,104,2,18,44,24,53,97,13,36,6,0,0,1,0,0,1,11,6,17,46,144,122,58,92,78,104,44,12,52,78,25,20,1,0,8,0,0,2,94,3,29,26,13,67,148,80,175,49,11,119,0,63,8,63,30,42,0,0,1,18,0,1,45,4,64,2,0,8,0,0,10,3,18,48,0,35,26,75,0,23,0,0,145,108,53,44,13,144,57,53,3,3,0,0,0,0,27,0,1,7,26,29,28,138,110,24,92,54,21,1,61,55,12,2,19,4,12,2,0,0,0,0,4,0,19,2,65,2,46,34,17,112,81,0,30,22,28,140,35,4,125,70,142,18,11,17,21,34,47,36,118,41,110,134,83,46,5,27,0,64,6,2,1,2,56,10,0,110,17,1,90,61,15,2,73,78,136,18,74,108,28,75,16,150,87,90,65,14,108,108,69,30,79,35,77,10,102,113,20,9,99,36,22,26,0,7,3,47,2,51,0,38,10,42,82,85,0,56,111,19,83,0,49,0,0,2,10,0,0,0,23,167,110,3,48,0,5,2,24,0,30,7,83,65,24,2,1,8,1,29,3,75,91,6,11,31,0,16,115,76,7,81,1,7,24,45,79,79,6,44,2,39,6,17,0,2,23,10,56,99,140,73,132,94,50,3,21,24,0,64,4,19,1,0,0,0,9,1,0,0,0,1,11,1,24,24,39,3,0,1,0,1,8,1,11,2,0,19,75,103,0,9,69,0,46,2,30,2,39,26,77,33,52,0,76,1,120,101,2,25,4,7,42,23,6,31,86,0,11,74,131,116

Radius of gyration: 24.19 Å; Cα contacts (8 Å, |Δi|>4): 1820; chains: 1; bounding box: 60×62×73 Å

Nearest PDB structures (foldseek):
  3lf7-assembly1_A  TM=1.001E+00  e=0.000E+00  Aspergillus japonicus
  3ldk-assembly1_A  TM=1.001E+00  e=0.000E+00  Aspergillus japonicus
  5xh8-assembly1_A  TM=9.797E-01  e=3.236E-99  Aspergillus luchuensis IFO 4308
  5fix-assembly1_A  TM=8.903E-01  e=2.911E-59  Phaffia rhodozyma
  5ann-assembly1_A  TM=8.893E-01  e=2.508E-58  Phaffia rhodozyma

Secondary structure (DSSP, 8-state):
-----TTSPPPS-GGGSPTTTTTTTS--SSS---SSEEEEEE---EE-TTT-PEEEEEEETTS-EEEEEESSSS--EES-STT-EEE-S-SSS-SSEEEEEEEESS-GGGS-EEEEEEE-S----TTSPPPTTSEEEEEEEEEGGGTEEEEPSSS-SB-SSSTT--EEEEEEEEEE--HHHHHHHHS-TTTTTSHHHHHHHHHT--GGGPPPEEEEEEEETTTEEEEEEEEEGGG-TT--S-EEEEEEEEE--TT--SSSSS-SS----SEEEEEEEEEE-SSSB-TTTSEEEEEEEEEE--SS--TT---EEEEEEEEEEEEE-TTSSS-SEEEEEEEEEEEE--TTEEEEEEEEE-TTSHHHHHHT--S-EEEEEEEE-SSTTTT-SS--HHHHSEE-EE---EEEEEEEEEEEE-SHHHH-SS-S-EEEEE-SSEEEEEEEEEEE-HHHHHHHHHTPEEEEE--EEE-SEEEEE-SS--SSSEEEEEEEEE--GGGTTS--EEEEEEEESSS--EEEEEETTTTEEEEE-TTS-TTTTT-TTS----EEEE----EEESSSSEEEPPEEEEEEEETTEEEEEETTTEEEEEE-----TTTTEEEEEEESSS-EEEEEEEEEE----S-TT-